Protein AF-A0A0K2VEF0-F1 (afdb_monomer)

Foldseek 3Di:
DPPPPPPPPPPPPPDPDDPDDDDPPPPPQPFDAQPPPRDTDNDPVVSVVCCCPVPVPPDDDDDDDDDDDDDDDDDDDDDDDDDDDDDDDDDDDDDDDDDDDDDDDDDDDPPPPVVVVVVVVVVVVVVVVVVVVVVVVVVVVVVVVVVVVVVVVVVVVVVVVVVVVVVVVVVVVVVVVVVVVVVVVVVVVVVVVVVVVVVVVVVVVVVVVVVVVVVVVVVVVVVVVVVVVVVVVVVVVVVVVVVVVVVVVVVVVVVVVVVVVVVVVVVVVVVVVVVVVVVVVVVCVVVVVVVVVVVVVVVVVVVVVVVVVVVVVVVVVVVVVVVVVVVVVVVVVVVVVVVVVVVVVVVVVVVVVVVVVVVVVVVVVVVVVVVVVVVVVVVVVVVVVVVVVVVVVVVVVVVVVVVVVVVVVVVVVVVVVVVVVVVVVVVVVVVVVVVVVVVVVVVPVVVDD

Structure (mmCIF, N/CA/C/O backbone):
data_AF-A0A0K2VEF0-F1
#
_entry.id   AF-A0A0K2VEF0-F1
#
loop_
_atom_site.group_PDB
_atom_site.id
_atom_site.type_symbol
_atom_site.label_atom_id
_atom_site.label_alt_id
_atom_site.label_comp_id
_atom_site.label_asym_id
_atom_site.label_entity_id
_atom_site.label_seq_id
_atom_site.pdbx_PDB_ins_code
_atom_site.Cartn_x
_atom_site.Cartn_y
_atom_site.Cartn_z
_atom_site.occupancy
_atom_site.B_iso_or_equiv
_atom_site.auth_seq_id
_atom_site.auth_comp_id
_atom_site.auth_asym_id
_atom_site.auth_atom_id
_atom_site.pdbx_PDB_model_num
ATOM 1 N N . MET A 1 1 ? 18.479 -12.021 17.548 1.00 45.91 1 MET A N 1
ATOM 2 C CA . MET A 1 1 ? 18.563 -11.510 16.160 1.00 45.91 1 MET A CA 1
ATOM 3 C C . MET A 1 1 ? 19.071 -10.065 16.162 1.00 45.91 1 MET A C 1
ATOM 5 O O . MET A 1 1 ? 18.302 -9.151 15.916 1.00 45.91 1 MET A O 1
ATOM 9 N N . ASN A 1 2 ? 20.352 -9.847 16.484 1.00 49.28 2 ASN A N 1
ATOM 10 C CA . ASN A 1 2 ? 20.937 -8.506 16.673 1.00 49.28 2 ASN A CA 1
ATOM 11 C C . ASN A 1 2 ? 22.308 -8.359 15.982 1.00 49.28 2 ASN A C 1
ATOM 13 O O . ASN A 1 2 ? 23.218 -7.734 16.511 1.00 49.28 2 ASN A O 1
ATOM 17 N N . THR A 1 3 ? 22.474 -8.935 14.790 1.00 53.97 3 THR A N 1
ATOM 18 C CA . THR A 1 3 ? 23.790 -8.996 14.116 1.00 53.97 3 THR A CA 1
ATOM 19 C C . THR A 1 3 ? 23.748 -8.701 12.614 1.00 53.97 3 THR A C 1
ATOM 21 O O . THR A 1 3 ? 24.650 -9.082 11.884 1.00 53.97 3 THR A O 1
ATOM 24 N N . LEU A 1 4 ? 22.727 -7.979 12.137 1.00 47.03 4 LEU A N 1
ATOM 25 C CA . LEU A 1 4 ? 22.573 -7.628 10.712 1.00 47.03 4 LEU A CA 1
ATOM 26 C C . LEU A 1 4 ? 22.292 -6.134 10.459 1.00 47.03 4 LEU A C 1
ATOM 28 O O . LEU A 1 4 ? 21.795 -5.761 9.404 1.00 47.03 4 LEU A O 1
ATOM 32 N N . LYS A 1 5 ? 22.624 -5.257 11.419 1.00 50.12 5 LYS A N 1
ATOM 33 C CA . LYS A 1 5 ? 22.518 -3.789 11.268 1.00 50.12 5 LYS A CA 1
ATOM 34 C C . LYS A 1 5 ? 23.862 -3.046 11.229 1.00 50.12 5 LYS A C 1
ATOM 36 O O . LYS A 1 5 ? 23.862 -1.833 11.061 1.00 50.12 5 LYS A O 1
ATOM 41 N N . SER A 1 6 ? 25.000 -3.736 11.336 1.00 48.16 6 SER A N 1
ATOM 42 C CA . SER A 1 6 ? 26.329 -3.098 11.337 1.00 48.16 6 SER A CA 1
ATOM 43 C C . SER A 1 6 ? 27.043 -3.086 9.979 1.00 48.16 6 SER A C 1
ATOM 45 O O . SER A 1 6 ? 28.100 -2.476 9.877 1.00 48.16 6 SER A O 1
ATOM 47 N N . PHE A 1 7 ? 26.484 -3.694 8.925 1.00 47.09 7 PHE A N 1
ATOM 48 C CA . PHE A 1 7 ? 27.196 -3.840 7.643 1.00 47.09 7 PHE A CA 1
ATOM 49 C C . PHE A 1 7 ? 26.832 -2.799 6.565 1.00 47.09 7 PHE A C 1
ATOM 51 O O . PHE A 1 7 ? 27.519 -2.700 5.559 1.00 47.09 7 PHE A O 1
ATOM 58 N N . VAL A 1 8 ? 25.799 -1.972 6.773 1.00 50.75 8 VAL A N 1
ATOM 59 C CA . VAL A 1 8 ? 25.347 -0.975 5.770 1.00 50.75 8 VAL A CA 1
ATOM 60 C C . VAL A 1 8 ? 25.835 0.451 6.080 1.00 50.75 8 VAL A C 1
ATOM 62 O O . VAL A 1 8 ? 25.615 1.368 5.302 1.00 50.75 8 VAL A O 1
ATOM 65 N N . ARG A 1 9 ? 26.566 0.669 7.183 1.00 48.31 9 ARG A N 1
ATOM 66 C CA . ARG A 1 9 ? 27.006 2.019 7.589 1.00 48.31 9 ARG A CA 1
ATOM 67 C C . ARG A 1 9 ? 28.446 2.387 7.216 1.00 48.31 9 ARG A C 1
ATOM 69 O O . ARG A 1 9 ? 28.915 3.419 7.665 1.00 48.31 9 ARG A O 1
ATOM 76 N N . ASN A 1 10 ? 29.142 1.576 6.416 1.00 46.44 10 ASN A N 1
ATOM 77 C CA . ASN A 1 10 ? 30.587 1.741 6.183 1.00 46.44 10 ASN A CA 1
ATOM 78 C C . ASN A 1 10 ? 30.994 1.964 4.710 1.00 46.44 10 ASN A C 1
ATOM 80 O O . ASN A 1 10 ? 32.145 1.736 4.353 1.00 46.44 10 ASN A O 1
ATOM 84 N N . ILE A 1 11 ? 30.067 2.412 3.849 1.00 47.56 11 ILE A N 1
ATOM 85 C CA . ILE A 1 11 ? 30.354 2.773 2.438 1.00 47.56 11 ILE A CA 1
ATOM 86 C C . ILE A 1 11 ? 29.851 4.199 2.102 1.00 47.56 11 ILE A C 1
ATOM 88 O O . ILE A 1 11 ? 29.612 4.524 0.948 1.00 47.56 11 ILE A O 1
ATOM 92 N N . SER A 1 12 ? 29.692 5.083 3.097 1.00 45.59 12 SER A N 1
ATOM 93 C CA . SER A 1 12 ? 29.258 6.481 2.866 1.00 45.59 12 SER A CA 1
ATOM 94 C C . SER A 1 12 ? 30.244 7.562 3.326 1.00 45.59 12 SER A C 1
ATOM 96 O O . SER A 1 12 ? 29.900 8.731 3.256 1.00 45.59 12 SER A O 1
ATOM 98 N N . GLU A 1 13 ? 31.471 7.224 3.740 1.00 50.28 13 GLU A N 1
ATOM 99 C CA . GLU A 1 13 ? 32.423 8.214 4.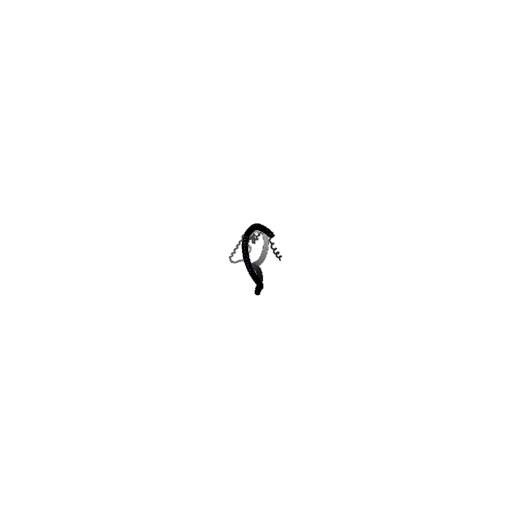298 1.00 50.28 13 GLU A CA 1
ATOM 100 C C . GLU A 1 13 ? 33.821 8.214 3.648 1.00 50.28 13 GLU A C 1
ATOM 102 O O . GLU A 1 13 ? 34.818 8.538 4.288 1.00 50.28 13 GLU A O 1
ATOM 107 N N . ARG A 1 14 ? 33.950 7.878 2.357 1.00 47.59 14 ARG A N 1
ATOM 108 C CA . ARG A 1 14 ? 35.248 7.994 1.657 1.00 47.59 14 ARG A CA 1
ATOM 109 C C . ARG A 1 14 ? 35.139 8.484 0.216 1.00 47.59 14 ARG A C 1
ATOM 111 O O . ARG A 1 14 ? 35.562 7.779 -0.688 1.00 47.59 14 ARG A O 1
ATOM 118 N N . THR A 1 15 ? 34.647 9.702 0.006 1.00 49.00 15 THR A N 1
ATOM 119 C CA . THR A 1 15 ? 34.900 10.459 -1.238 1.00 49.00 15 THR A CA 1
ATOM 120 C C . THR A 1 15 ? 34.762 11.970 -1.029 1.00 49.00 15 THR A C 1
ATOM 122 O O . THR A 1 15 ? 34.076 12.627 -1.795 1.00 49.00 15 THR A O 1
ATOM 125 N N . GLU A 1 16 ? 35.412 12.556 -0.027 1.00 49.47 16 GLU A N 1
ATOM 126 C CA . GLU A 1 16 ? 35.617 14.012 0.011 1.00 49.47 16 GLU A CA 1
ATOM 127 C C . GLU A 1 16 ? 37.008 14.298 0.570 1.00 49.47 16 GLU A C 1
ATOM 129 O O . GLU A 1 16 ? 37.174 14.435 1.769 1.00 49.47 16 GLU A O 1
ATOM 134 N N . ASP A 1 17 ? 38.018 14.261 -0.305 1.00 49.44 17 ASP A N 1
ATOM 135 C CA . ASP A 1 17 ? 39.254 15.049 -0.184 1.00 49.44 17 ASP A CA 1
ATOM 136 C C . ASP A 1 17 ? 40.153 14.796 -1.401 1.00 49.44 17 ASP A C 1
ATOM 138 O O . ASP A 1 17 ? 41.043 13.943 -1.411 1.00 49.44 17 ASP A O 1
ATOM 142 N N . ARG A 1 18 ? 39.903 15.550 -2.479 1.00 41.56 18 ARG A N 1
ATOM 143 C CA . ARG A 1 18 ? 40.902 15.798 -3.529 1.00 41.56 18 ARG A CA 1
ATOM 144 C C . ARG A 1 18 ? 40.599 17.092 -4.290 1.00 41.56 18 ARG A C 1
ATOM 146 O O . ARG A 1 18 ? 40.311 17.082 -5.480 1.00 41.56 18 ARG A O 1
ATOM 153 N N . LYS A 1 19 ? 40.683 18.234 -3.600 1.00 46.81 19 LYS A N 1
ATOM 154 C CA . LYS A 1 19 ? 40.879 19.536 -4.260 1.00 46.81 19 LYS A CA 1
ATOM 155 C C . LYS A 1 19 ? 42.363 19.686 -4.595 1.00 46.81 19 LYS A C 1
ATOM 157 O O . LYS A 1 19 ? 43.155 20.121 -3.767 1.00 46.81 19 LYS A O 1
ATOM 162 N N . VAL A 1 20 ? 42.726 19.299 -5.815 1.00 42.56 20 VAL A N 1
ATOM 163 C CA . VAL A 1 20 ? 44.000 19.651 -6.449 1.00 42.56 20 VAL A CA 1
ATOM 164 C C . VAL A 1 20 ? 43.683 20.433 -7.720 1.00 42.56 20 VAL A C 1
ATOM 166 O O . VAL A 1 20 ? 43.199 19.861 -8.683 1.00 42.56 20 VAL A O 1
ATOM 169 N N . SER A 1 21 ? 43.969 21.732 -7.635 1.00 40.94 21 SER A N 1
ATOM 170 C CA . SER A 1 21 ? 44.625 22.601 -8.620 1.00 40.94 21 SER A CA 1
ATOM 171 C C . SER A 1 21 ? 44.094 22.787 -10.054 1.00 40.94 21 SER A C 1
ATOM 173 O O . SER A 1 21 ? 43.654 21.867 -10.728 1.00 40.94 21 SER A O 1
ATOM 175 N N . SER A 1 22 ? 44.317 24.029 -10.504 1.00 41.12 22 SER A N 1
ATOM 176 C CA . SER A 1 22 ? 44.370 24.577 -11.869 1.00 41.12 22 SER A CA 1
ATOM 177 C C . SER A 1 22 ? 43.072 24.737 -12.668 1.00 41.12 22 SER A C 1
ATOM 179 O O . SER A 1 22 ? 42.760 23.937 -13.541 1.00 41.12 22 SER A O 1
ATOM 181 N N . THR A 1 23 ? 42.413 25.883 -12.483 1.00 37.84 23 THR A N 1
ATOM 182 C CA . THR A 1 23 ? 41.723 26.599 -13.568 1.00 37.84 23 THR A CA 1
ATOM 183 C C . THR A 1 23 ? 42.626 27.732 -14.050 1.00 37.84 23 THR A C 1
ATOM 185 O O . THR A 1 23 ? 42.544 28.863 -13.576 1.00 37.84 23 THR A O 1
ATOM 188 N N . THR A 1 24 ? 43.530 27.417 -14.974 1.00 47.28 24 THR A N 1
ATOM 189 C CA . THR A 1 24 ? 43.896 28.373 -16.020 1.00 47.28 24 THR A CA 1
ATOM 190 C C . THR A 1 24 ? 42.926 28.054 -17.145 1.00 47.28 24 THR A C 1
ATOM 192 O O . THR A 1 24 ? 43.050 27.007 -17.778 1.00 47.28 24 THR A O 1
ATOM 195 N N . GLU A 1 25 ? 41.889 28.874 -17.300 1.00 46.03 25 GLU A N 1
ATOM 196 C CA . GLU A 1 25 ? 40.965 28.796 -18.430 1.00 46.03 25 GLU A CA 1
ATOM 197 C C . GLU A 1 25 ? 41.754 29.071 -19.711 1.00 46.03 25 GLU A C 1
ATOM 199 O O . GLU A 1 25 ? 41.891 30.203 -20.165 1.00 46.03 25 GLU A O 1
ATOM 204 N N . VAL A 1 26 ? 42.306 28.012 -20.295 1.00 48.72 26 VAL A N 1
ATOM 205 C CA . VAL A 1 26 ? 42.518 27.968 -21.733 1.00 48.72 26 VAL A CA 1
ATOM 206 C C . VAL A 1 26 ? 41.124 27.770 -22.305 1.00 48.72 26 VAL A C 1
ATOM 208 O O . VAL A 1 26 ? 40.602 26.655 -22.330 1.00 48.72 26 VAL A O 1
ATOM 211 N N . GLN A 1 27 ? 40.478 28.875 -22.679 1.00 51.72 27 GLN A N 1
ATOM 212 C CA . GLN A 1 27 ? 39.359 28.830 -23.606 1.00 51.72 27 GLN A CA 1
ATOM 213 C C . GLN A 1 27 ? 39.895 28.176 -24.882 1.00 51.72 27 GLN A C 1
ATOM 215 O O . GLN A 1 27 ? 40.527 28.826 -25.711 1.00 51.72 27 GLN A O 1
ATOM 220 N N . ASN A 1 28 ? 39.705 26.863 -25.007 1.00 49.31 28 ASN A N 1
ATOM 221 C CA . ASN A 1 28 ? 39.778 26.179 -26.288 1.00 49.31 28 ASN A CA 1
ATOM 222 C C . ASN A 1 28 ? 38.604 26.713 -27.104 1.00 49.31 28 ASN A C 1
ATOM 224 O O . ASN A 1 28 ? 37.508 26.157 -27.077 1.00 49.31 28 ASN A O 1
ATOM 228 N N . VAL A 1 29 ? 38.817 27.859 -27.746 1.00 54.91 29 VAL A N 1
ATOM 229 C CA . VAL A 1 29 ? 37.900 28.384 -28.744 1.00 54.91 29 VAL A CA 1
ATOM 230 C C . VAL A 1 29 ? 37.993 27.406 -29.910 1.00 54.91 29 VAL A C 1
ATOM 232 O O . VAL A 1 29 ? 38.981 27.400 -30.643 1.00 54.91 29 VAL A O 1
ATOM 235 N N . GLU A 1 30 ? 37.011 26.511 -30.024 1.00 57.12 30 GLU A N 1
ATOM 236 C CA . GLU A 1 30 ? 36.756 25.741 -31.242 1.00 57.12 30 GLU A CA 1
ATOM 237 C C . GLU A 1 30 ? 36.396 26.748 -32.341 1.00 57.12 30 GLU A C 1
ATOM 239 O O . GLU A 1 30 ? 35.237 27.086 -32.557 1.00 57.12 30 GLU A O 1
ATOM 244 N N . GLY A 1 31 ? 37.424 27.317 -32.962 1.00 72.62 31 GLY A N 1
ATOM 245 C CA . GLY A 1 31 ? 37.322 28.357 -33.972 1.00 72.62 31 GLY A CA 1
ATOM 246 C C . GLY A 1 31 ? 38.240 28.062 -35.149 1.00 72.62 31 GLY A C 1
ATOM 247 O O . GLY A 1 31 ? 39.142 27.225 -35.083 1.00 72.62 31 GLY A O 1
ATOM 248 N N . PHE A 1 32 ? 38.005 28.756 -36.252 1.00 85.06 32 PHE A N 1
ATOM 249 C CA . PHE A 1 32 ? 38.781 28.616 -37.474 1.00 85.06 32 PHE A CA 1
ATOM 250 C C . PHE A 1 32 ? 39.961 29.589 -37.441 1.00 85.06 32 PHE A C 1
ATOM 252 O O . PHE A 1 32 ? 39.788 30.767 -37.149 1.00 85.06 32 PHE A O 1
ATOM 259 N N . LEU A 1 33 ? 41.170 29.116 -37.741 1.00 89.44 33 LEU A N 1
ATOM 260 C CA . LEU A 1 33 ? 42.356 29.969 -37.848 1.00 89.44 33 LEU A CA 1
ATOM 261 C C . LEU A 1 33 ? 42.577 30.367 -39.304 1.00 89.44 33 LEU A C 1
ATOM 263 O O . LEU A 1 33 ? 42.550 29.515 -40.193 1.00 89.44 33 LEU A O 1
ATOM 267 N N . CYS A 1 34 ? 42.836 31.652 -39.549 1.00 89.12 34 CYS A N 1
ATOM 268 C CA . CYS A 1 34 ? 43.243 32.092 -40.878 1.00 89.12 34 CYS A CA 1
ATOM 269 C C . CYS A 1 34 ? 44.656 31.585 -41.196 1.00 89.12 34 CYS A C 1
ATOM 271 O O . CYS A 1 34 ? 45.588 31.914 -40.463 1.00 89.12 34 CYS A O 1
ATOM 273 N N . PRO A 1 35 ? 44.860 30.833 -42.291 1.00 86.31 35 PRO A N 1
ATOM 274 C CA . PRO A 1 35 ? 46.154 30.220 -42.578 1.00 86.31 35 PRO A CA 1
ATOM 275 C C . PRO A 1 35 ? 47.259 31.230 -42.928 1.00 86.31 35 PRO A C 1
ATOM 277 O O . PRO A 1 35 ? 48.432 30.884 -42.832 1.00 86.31 35 PRO A O 1
ATOM 280 N N . GLN A 1 36 ? 46.917 32.467 -43.309 1.00 86.75 36 GLN A N 1
ATOM 281 C CA . GLN A 1 36 ? 47.901 33.504 -43.651 1.00 86.75 36 GLN A CA 1
ATOM 282 C C . GLN A 1 36 ? 48.320 34.375 -42.463 1.00 86.75 36 GLN A C 1
ATOM 284 O O . GLN A 1 36 ? 49.501 34.682 -42.329 1.00 86.75 36 GLN A O 1
ATOM 289 N N . CYS A 1 37 ? 47.388 34.767 -41.590 1.00 90.75 37 CYS A N 1
ATOM 290 C CA . CYS A 1 37 ? 47.681 35.681 -40.476 1.00 90.75 37 CYS A CA 1
ATOM 291 C C . CYS A 1 37 ? 47.556 35.039 -39.084 1.00 90.75 37 CYS A C 1
ATOM 293 O O . CYS A 1 37 ? 47.882 35.685 -38.094 1.00 90.75 37 CYS A O 1
ATOM 295 N N . MET A 1 38 ? 47.103 33.782 -39.003 1.00 91.94 38 MET A N 1
ATOM 296 C CA . MET A 1 38 ? 46.908 33.006 -37.768 1.00 91.94 38 MET A CA 1
ATOM 297 C C . MET A 1 38 ? 45.954 33.642 -36.746 1.00 91.94 38 MET A C 1
ATOM 299 O O . MET A 1 38 ? 45.968 33.282 -35.570 1.00 91.94 38 MET A O 1
ATOM 303 N N . ASN A 1 39 ? 45.081 34.550 -37.188 1.00 88.50 39 ASN A N 1
ATOM 304 C CA . ASN A 1 39 ? 44.023 35.087 -36.339 1.00 88.50 39 ASN A CA 1
ATOM 305 C C . ASN A 1 39 ? 42.884 34.061 -36.182 1.00 88.50 39 ASN A C 1
ATOM 307 O O . ASN A 1 39 ? 42.502 33.436 -37.180 1.00 88.50 39 ASN A O 1
ATOM 311 N N . PRO A 1 40 ? 42.348 33.864 -34.962 1.00 89.69 40 PRO A N 1
ATOM 312 C CA . PRO A 1 40 ? 41.218 32.974 -34.716 1.00 89.69 40 PRO A CA 1
ATOM 313 C C . PRO A 1 40 ? 39.883 33.656 -35.043 1.00 89.69 40 PRO A C 1
ATOM 315 O O . PRO A 1 40 ? 39.694 34.841 -34.774 1.00 89.69 40 PRO A O 1
ATOM 318 N N . PHE A 1 41 ? 38.943 32.884 -35.583 1.00 89.31 41 PHE A N 1
ATOM 319 C CA . PHE A 1 41 ? 37.598 33.314 -35.957 1.00 89.31 41 PHE A CA 1
ATOM 320 C C . PHE A 1 41 ? 36.553 32.353 -35.390 1.00 89.31 41 PHE A C 1
ATOM 322 O O . PHE A 1 41 ? 36.730 31.136 -35.408 1.00 89.31 41 PHE A O 1
ATOM 329 N N . GLU A 1 42 ? 35.435 32.901 -34.921 1.00 88.88 42 GLU A N 1
ATOM 330 C CA . GLU A 1 42 ? 34.355 32.131 -34.288 1.00 88.88 42 GLU A CA 1
ATOM 331 C C . GLU A 1 42 ? 33.520 31.315 -35.294 1.00 88.88 42 GLU A C 1
ATOM 333 O O . GLU A 1 42 ? 32.807 30.395 -34.903 1.00 88.88 42 GLU A O 1
ATOM 338 N N . SER A 1 43 ? 33.610 31.612 -36.597 1.00 90.94 43 SER A N 1
ATOM 339 C CA . SER A 1 43 ? 32.908 30.872 -37.652 1.00 90.94 43 SER A CA 1
ATOM 340 C C . SER A 1 43 ? 33.691 30.830 -38.969 1.00 90.94 43 SER A C 1
ATOM 342 O O . SER A 1 43 ? 34.534 31.687 -39.248 1.00 90.94 43 SER A O 1
ATOM 344 N N . ALA A 1 44 ? 33.388 29.834 -39.807 1.00 86.75 44 ALA A N 1
ATOM 345 C CA . ALA A 1 44 ? 33.989 29.684 -41.134 1.00 86.75 44 ALA A CA 1
ATOM 346 C C . ALA A 1 44 ? 33.623 30.842 -42.083 1.00 86.75 44 ALA A C 1
ATOM 348 O O . ALA A 1 44 ? 34.429 31.230 -42.924 1.00 86.75 44 ALA A O 1
ATOM 349 N N . GLU A 1 45 ? 32.435 31.430 -41.925 1.00 88.75 45 GLU A N 1
ATOM 350 C CA . GLU A 1 45 ? 31.975 32.579 -42.716 1.00 88.75 45 GLU A CA 1
ATOM 351 C C . GLU A 1 45 ? 32.763 33.850 -42.375 1.00 88.75 45 GLU A C 1
ATOM 353 O O . GLU A 1 45 ? 33.180 34.574 -43.280 1.00 88.75 45 GLU A O 1
ATOM 358 N N . ALA A 1 46 ? 33.041 34.089 -41.086 1.00 86.69 46 ALA A N 1
ATOM 359 C CA . ALA A 1 46 ? 33.881 35.204 -40.647 1.00 86.69 46 ALA A CA 1
ATOM 360 C C . ALA A 1 46 ? 35.327 35.052 -41.149 1.00 86.69 46 ALA A C 1
ATOM 362 O O . ALA A 1 46 ? 35.924 36.025 -41.614 1.00 86.69 46 ALA A O 1
ATOM 363 N N . LEU A 1 47 ? 35.860 33.823 -41.130 1.00 91.94 47 LEU A N 1
ATOM 364 C CA . LEU A 1 47 ? 37.156 33.513 -41.730 1.00 91.94 47 LEU A CA 1
ATOM 365 C C . LEU A 1 47 ? 37.157 33.780 -43.245 1.00 91.94 47 LEU A C 1
ATOM 367 O O . LEU A 1 47 ? 38.078 34.419 -43.747 1.00 91.94 47 LEU A O 1
ATOM 371 N N . HIS A 1 48 ? 36.144 33.313 -43.978 1.00 85.81 48 HIS A N 1
ATOM 372 C CA . HIS A 1 48 ? 36.071 33.484 -45.432 1.00 85.81 48 HIS A CA 1
ATOM 373 C C . HIS A 1 48 ? 35.974 34.963 -45.835 1.00 85.81 48 HIS A C 1
ATOM 375 O O . HIS A 1 48 ? 36.649 35.401 -46.765 1.00 85.81 48 HIS A O 1
ATOM 381 N N . PHE A 1 49 ? 35.192 35.754 -45.097 1.00 89.31 49 PHE A N 1
ATOM 382 C CA . PHE A 1 49 ? 35.085 37.196 -45.321 1.00 89.31 49 PHE A CA 1
ATOM 383 C C . PHE A 1 49 ? 36.412 37.927 -45.064 1.00 89.31 49 PHE A C 1
ATOM 385 O O . PHE A 1 49 ? 36.817 38.759 -45.875 1.00 89.31 49 PHE A O 1
ATOM 392 N N . HIS A 1 50 ? 37.116 37.593 -43.975 1.00 90.25 50 HIS A N 1
ATOM 393 C CA . HIS A 1 50 ? 38.457 38.124 -43.709 1.00 90.25 50 HIS A CA 1
ATOM 394 C C . HIS A 1 50 ? 39.453 37.710 -44.800 1.00 90.25 50 HIS A C 1
ATOM 396 O O . HIS A 1 50 ? 40.204 38.547 -45.295 1.00 90.25 50 HIS A O 1
ATOM 402 N N . PHE A 1 51 ? 39.425 36.441 -45.218 1.00 88.69 51 PHE A N 1
ATOM 403 C CA . PHE A 1 51 ? 40.333 35.923 -46.236 1.00 88.69 51 PHE A CA 1
ATOM 404 C C . PHE A 1 51 ? 40.184 36.657 -47.574 1.00 88.69 51 PHE A C 1
ATOM 406 O O . PHE A 1 51 ? 41.178 37.074 -48.167 1.00 88.69 51 PHE A O 1
ATOM 413 N N . ASN A 1 52 ? 38.946 36.905 -48.004 1.00 85.25 52 ASN A N 1
ATOM 414 C CA . ASN A 1 52 ? 38.679 37.587 -49.267 1.00 85.25 52 ASN A CA 1
ATOM 415 C C . ASN A 1 52 ? 38.974 39.094 -49.234 1.00 85.25 52 ASN A C 1
ATOM 417 O O . ASN A 1 52 ? 39.352 39.655 -50.256 1.00 8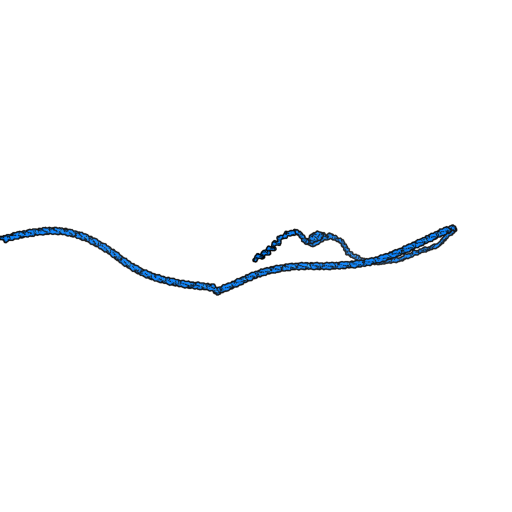5.25 52 ASN A O 1
ATOM 421 N N . ASN A 1 53 ? 38.820 39.768 -48.094 1.00 84.12 53 ASN A N 1
ATOM 422 C CA . ASN A 1 53 ? 39.061 41.213 -48.033 1.00 84.12 53 ASN A CA 1
ATOM 423 C C . ASN A 1 53 ? 40.531 41.565 -47.806 1.00 84.12 53 ASN A C 1
ATOM 425 O O . ASN A 1 53 ? 41.040 42.502 -48.425 1.00 84.12 53 ASN A O 1
ATOM 429 N N . ASP A 1 54 ? 41.209 40.814 -46.940 1.00 82.31 54 ASP A N 1
ATOM 430 C CA . ASP A 1 54 ? 42.543 41.193 -46.478 1.00 82.31 54 ASP A CA 1
ATOM 431 C C . ASP A 1 54 ? 43.664 40.471 -47.239 1.00 82.31 54 ASP A C 1
ATOM 433 O O . ASP A 1 54 ? 44.788 40.971 -47.258 1.00 82.31 54 ASP A O 1
ATOM 437 N N . HIS A 1 55 ? 43.370 39.350 -47.921 1.00 82.50 55 HIS A N 1
ATOM 438 C CA . HIS A 1 55 ? 44.397 38.553 -48.612 1.00 82.50 55 HIS A CA 1
ATOM 439 C C . HIS A 1 55 ? 44.197 38.365 -50.124 1.00 82.50 55 HIS A C 1
ATOM 441 O O . HIS A 1 55 ? 45.161 38.015 -50.799 1.00 82.50 55 HIS A O 1
ATOM 447 N N . ILE A 1 56 ? 43.011 38.633 -50.690 1.00 68.75 56 ILE A N 1
ATOM 448 C CA . ILE A 1 56 ? 42.767 38.493 -52.148 1.00 68.75 56 ILE A CA 1
ATOM 449 C C . ILE A 1 56 ? 43.121 39.763 -52.948 1.00 68.75 56 ILE A C 1
ATOM 451 O O . ILE A 1 56 ? 43.265 39.708 -54.165 1.00 68.75 56 ILE A O 1
ATOM 455 N N . ASN A 1 57 ? 43.385 40.899 -52.298 1.00 54.66 57 ASN A N 1
ATOM 456 C CA . ASN A 1 57 ? 43.699 42.158 -52.994 1.00 54.66 57 ASN A CA 1
ATOM 457 C C . ASN A 1 57 ? 45.130 42.264 -53.572 1.00 54.66 57 ASN A C 1
ATOM 459 O O . ASN A 1 57 ? 45.553 43.366 -53.907 1.00 54.66 57 ASN A O 1
ATOM 463 N N . ASN A 1 58 ? 45.876 41.162 -53.702 1.00 52.41 58 ASN A N 1
ATOM 464 C CA . ASN A 1 58 ? 47.272 41.182 -54.166 1.00 52.41 58 ASN A CA 1
ATOM 465 C C . ASN A 1 58 ? 47.605 40.214 -55.318 1.00 52.41 58 ASN A C 1
ATOM 467 O O . ASN A 1 58 ? 48.787 40.001 -55.573 1.00 52.41 58 ASN A O 1
ATOM 471 N N . ASP A 1 59 ? 46.622 39.668 -56.043 1.00 45.62 59 ASP A N 1
ATOM 472 C CA . ASP A 1 59 ? 46.907 38.953 -57.299 1.00 45.62 59 ASP A CA 1
ATOM 473 C C . ASP A 1 59 ? 46.632 39.843 -58.519 1.00 45.62 59 ASP A C 1
ATOM 475 O O . ASP A 1 59 ? 45.535 39.901 -59.080 1.00 45.62 59 ASP A O 1
ATOM 479 N N . ASP A 1 60 ? 47.695 40.540 -58.923 1.00 51.25 60 ASP A N 1
ATOM 480 C CA . ASP A 1 60 ? 47.887 41.089 -60.259 1.00 51.25 60 ASP A CA 1
ATOM 481 C C . ASP A 1 60 ? 47.654 39.995 -61.313 1.00 51.25 60 ASP A C 1
ATOM 483 O O . ASP A 1 60 ? 48.471 39.088 -61.489 1.00 51.25 60 ASP A O 1
ATOM 487 N N . THR A 1 61 ? 46.576 40.115 -62.092 1.00 44.72 61 THR A N 1
ATOM 488 C CA . THR A 1 61 ? 46.515 39.494 -63.421 1.00 44.72 61 THR A CA 1
ATOM 489 C C . THR A 1 61 ? 46.219 40.536 -64.500 1.00 44.72 61 THR A C 1
ATOM 491 O O . THR A 1 61 ? 45.382 41.421 -64.302 1.00 44.72 61 THR A O 1
ATOM 494 N N . PRO A 1 62 ? 46.923 40.477 -65.649 1.00 45.44 62 PRO A N 1
ATOM 495 C CA . PRO A 1 62 ? 46.835 41.488 -66.684 1.00 45.44 62 PRO A CA 1
ATOM 496 C C . PRO A 1 62 ? 45.597 41.262 -67.549 1.00 45.44 62 PRO A C 1
ATOM 498 O O . PRO A 1 62 ? 45.374 40.192 -68.111 1.00 45.44 62 PRO A O 1
ATOM 501 N N . ASN A 1 63 ? 44.826 42.330 -67.692 1.00 39.44 63 ASN A N 1
ATOM 502 C CA . ASN A 1 63 ? 43.686 42.443 -68.581 1.00 39.44 63 ASN A CA 1
ATOM 503 C C . ASN A 1 63 ? 44.163 42.436 -70.052 1.00 39.44 63 ASN A C 1
ATOM 505 O O . ASN A 1 63 ? 44.557 43.474 -70.582 1.00 39.44 63 ASN A O 1
ATOM 509 N N . ILE A 1 64 ? 44.162 41.269 -70.708 1.00 39.84 64 ILE A N 1
ATOM 510 C CA . ILE A 1 64 ? 44.278 41.144 -72.172 1.00 39.84 64 ILE A CA 1
ATOM 511 C C . ILE A 1 64 ? 42.925 40.675 -72.707 1.00 39.84 64 ILE A C 1
ATOM 513 O O . ILE A 1 64 ? 42.631 39.488 -72.805 1.00 39.84 64 ILE A O 1
ATOM 517 N N . SER A 1 65 ? 42.101 41.660 -73.045 1.00 38.44 65 SER A N 1
ATOM 518 C CA . SER A 1 65 ? 40.911 41.523 -73.876 1.00 38.44 65 SER A CA 1
ATOM 519 C C . SER A 1 65 ? 41.351 41.402 -75.339 1.00 38.44 65 SER A C 1
ATOM 521 O O . SER A 1 65 ? 41.598 42.417 -75.990 1.00 38.44 65 SER A O 1
ATOM 523 N N . MET A 1 66 ? 41.477 40.174 -75.850 1.00 37.91 66 MET A N 1
ATOM 524 C CA . MET A 1 66 ? 41.541 39.907 -77.291 1.00 37.91 66 MET A CA 1
ATOM 525 C C . MET A 1 66 ? 40.129 39.601 -77.793 1.00 37.91 66 MET A C 1
ATOM 527 O O . MET A 1 66 ? 39.579 38.531 -77.542 1.00 37.91 66 MET A O 1
ATOM 531 N N . ASP A 1 67 ? 39.563 40.601 -78.458 1.00 42.91 67 ASP A N 1
ATOM 532 C CA . ASP A 1 67 ? 38.283 40.586 -79.152 1.00 42.91 67 ASP A CA 1
ATOM 533 C C . ASP A 1 67 ? 38.459 39.908 -80.522 1.00 42.91 67 ASP A C 1
ATOM 535 O O . ASP A 1 67 ? 39.301 40.319 -81.324 1.00 42.91 67 ASP A O 1
ATOM 539 N N . TYR A 1 68 ? 37.705 38.832 -80.749 1.00 38.94 68 TYR A N 1
ATOM 540 C CA . TYR A 1 68 ? 37.578 38.151 -82.036 1.00 38.94 68 TYR A CA 1
ATOM 541 C C . TYR A 1 68 ? 36.396 38.774 -82.780 1.00 38.94 68 TYR A C 1
ATOM 543 O O . TYR A 1 68 ? 35.243 38.545 -82.421 1.00 38.94 68 TYR A O 1
ATOM 551 N N . GLY A 1 69 ? 36.696 39.520 -83.841 1.00 41.03 69 GLY A N 1
ATOM 552 C CA . GLY A 1 69 ? 35.725 39.959 -84.835 1.00 41.03 69 GLY A CA 1
ATOM 553 C C . GLY A 1 69 ? 36.134 39.460 -86.215 1.00 41.03 69 GLY A C 1
ATOM 554 O O . GLY A 1 69 ? 36.999 40.058 -86.850 1.00 41.03 69 GLY A O 1
ATOM 555 N N . ASP A 1 70 ? 35.517 38.355 -86.635 1.00 43.12 70 ASP A N 1
ATOM 556 C CA . ASP A 1 70 ? 35.374 37.926 -88.029 1.00 43.12 70 ASP A CA 1
ATOM 557 C C . ASP A 1 70 ? 34.927 39.091 -88.928 1.00 43.12 70 ASP A C 1
ATOM 559 O O . ASP A 1 70 ? 34.139 39.924 -88.477 1.00 43.12 70 ASP A O 1
ATOM 563 N N . LEU A 1 71 ? 35.367 39.103 -90.196 1.00 43.34 71 LEU A N 1
ATOM 564 C CA . LEU A 1 71 ? 34.507 39.195 -91.392 1.00 43.34 71 LEU A CA 1
ATOM 565 C C . LEU A 1 71 ? 35.332 39.331 -92.697 1.00 43.34 71 LEU A C 1
ATOM 567 O O . LEU A 1 71 ? 36.236 40.156 -92.785 1.00 43.34 71 LEU A O 1
ATOM 571 N N . GLU A 1 72 ? 34.900 38.542 -93.693 1.00 41.69 72 GLU A N 1
ATOM 572 C CA . GLU A 1 72 ? 35.038 38.700 -95.161 1.00 41.69 72 GLU A CA 1
ATOM 573 C C . GLU A 1 72 ? 36.413 38.345 -95.777 1.00 41.69 72 GLU A C 1
ATOM 575 O O . GLU A 1 72 ? 37.433 38.965 -95.502 1.00 41.69 72 GLU A O 1
ATOM 580 N N . ASP A 1 73 ? 36.583 37.238 -96.514 1.00 38.09 73 ASP A N 1
ATOM 581 C CA . ASP A 1 73 ? 35.915 36.784 -97.756 1.00 38.09 73 ASP A CA 1
ATOM 582 C C . ASP A 1 73 ? 36.072 37.776 -98.917 1.00 38.09 73 ASP A C 1
ATOM 584 O O . ASP A 1 73 ? 35.196 38.594 -99.150 1.00 38.09 73 ASP A O 1
ATOM 588 N N . GLU A 1 74 ? 37.174 37.670 -99.671 1.00 42.78 74 GLU A N 1
ATOM 589 C CA . GLU A 1 74 ? 37.154 37.935 -101.111 1.00 42.78 74 GLU A CA 1
ATOM 590 C C . GLU A 1 74 ? 38.118 37.014 -101.872 1.00 42.78 74 GLU A C 1
ATOM 592 O O . GLU A 1 74 ? 39.224 36.657 -101.460 1.00 42.78 74 GLU A O 1
ATOM 597 N N . SER A 1 75 ? 37.600 36.609 -103.018 1.00 40.38 75 SER A N 1
ATOM 598 C CA . SER A 1 75 ? 37.973 35.509 -103.878 1.00 40.38 75 SER A CA 1
ATOM 599 C C . SER A 1 75 ? 38.769 35.968 -105.109 1.00 40.38 75 SER A C 1
ATOM 601 O O . SER A 1 75 ? 38.490 37.044 -105.619 1.00 40.38 75 SER A O 1
ATOM 603 N N . LEU A 1 76 ? 39.584 35.055 -105.669 1.00 39.09 76 LEU A N 1
ATOM 604 C CA . LEU A 1 76 ? 39.971 34.932 -107.097 1.00 39.09 76 LEU A CA 1
ATOM 605 C C . LEU A 1 76 ? 40.860 36.044 -107.712 1.00 39.09 76 LEU A C 1
ATOM 607 O O . LEU A 1 76 ? 40.496 37.207 -107.718 1.00 39.09 76 LEU A O 1
ATOM 611 N N . ASP A 1 77 ? 41.979 35.688 -108.367 1.00 37.28 77 ASP A N 1
ATOM 612 C CA . ASP A 1 77 ? 41.990 35.412 -109.818 1.00 37.28 77 ASP A CA 1
ATOM 613 C C . ASP A 1 77 ? 43.376 34.962 -110.376 1.00 37.28 77 ASP A C 1
ATOM 615 O O . ASP A 1 77 ? 44.440 35.287 -109.854 1.00 37.28 77 ASP A O 1
ATOM 619 N N . SER A 1 78 ? 43.268 34.149 -111.431 1.00 39.66 78 SER A N 1
ATOM 620 C CA . SER A 1 78 ? 44.157 33.583 -112.478 1.00 39.66 78 SER A CA 1
ATOM 621 C C . SER A 1 78 ? 45.592 34.126 -112.739 1.00 39.66 78 SER A C 1
ATOM 623 O O . SER A 1 78 ? 45.907 35.285 -112.527 1.00 39.66 78 SER A O 1
ATOM 625 N N . ARG A 1 79 ? 46.608 33.308 -113.102 1.00 41.12 79 ARG A N 1
ATOM 626 C CA . ARG A 1 79 ? 46.883 32.508 -114.340 1.00 41.12 79 ARG A CA 1
ATOM 627 C C . ARG A 1 79 ? 46.969 33.316 -115.656 1.00 41.12 79 ARG A C 1
ATOM 629 O O . ARG A 1 79 ? 45.932 33.648 -116.203 1.00 41.12 79 ARG A O 1
ATOM 636 N N . ASP A 1 80 ? 48.180 33.468 -116.225 1.00 37.00 80 ASP A N 1
ATOM 637 C CA . ASP A 1 80 ? 48.555 33.190 -117.645 1.00 37.00 80 ASP A CA 1
ATOM 638 C C . ASP A 1 80 ? 50.027 33.612 -117.956 1.00 37.00 80 ASP A C 1
ATOM 640 O O . ASP A 1 80 ? 50.480 34.641 -117.473 1.00 37.00 80 ASP A O 1
ATOM 644 N N . LYS A 1 81 ? 50.880 32.703 -118.491 1.00 41.59 81 LYS A N 1
ATOM 645 C CA . LYS A 1 81 ? 51.455 32.602 -119.878 1.00 41.59 81 LYS A CA 1
ATOM 646 C C . LYS A 1 81 ? 52.404 33.763 -120.279 1.00 41.59 81 LYS A C 1
ATOM 648 O O . LYS A 1 81 ? 52.053 34.908 -120.080 1.00 41.59 81 LYS A O 1
ATOM 653 N N . GLN A 1 82 ? 53.630 33.590 -120.811 1.00 37.41 82 GLN A N 1
ATOM 654 C CA . GLN A 1 82 ? 54.039 33.098 -122.156 1.00 37.41 82 GLN A CA 1
ATOM 655 C C . GLN A 1 82 ? 55.594 33.225 -122.268 1.00 37.41 82 GLN A C 1
ATOM 657 O O . GLN A 1 82 ? 56.129 34.278 -121.950 1.00 37.41 82 GLN A O 1
ATOM 662 N N . SER A 1 83 ? 56.393 32.163 -122.453 1.00 39.50 83 SER A N 1
ATOM 663 C CA . SER A 1 83 ? 57.098 31.703 -123.685 1.00 39.50 83 SER A CA 1
ATOM 664 C C . SER A 1 83 ? 57.226 32.663 -124.884 1.00 39.50 83 SER A C 1
ATOM 666 O O . SER A 1 83 ? 56.188 32.966 -125.463 1.00 39.50 83 SER A O 1
ATOM 668 N N . ILE A 1 84 ? 58.468 32.982 -125.328 1.00 36.47 84 ILE A N 1
ATOM 669 C CA . ILE A 1 84 ? 58.885 33.220 -126.741 1.00 36.47 84 ILE A CA 1
ATOM 670 C C . ILE A 1 84 ? 60.392 32.851 -126.952 1.00 36.47 84 ILE A C 1
ATOM 672 O O . ILE A 1 84 ? 61.252 33.381 -126.258 1.00 36.47 84 ILE A O 1
ATOM 676 N N . TYR A 1 85 ? 60.644 31.893 -127.869 1.00 34.94 85 TYR A N 1
ATOM 677 C CA . TYR A 1 85 ? 61.682 31.718 -128.932 1.00 34.94 85 TYR A CA 1
ATOM 678 C C . TYR A 1 85 ? 62.860 32.734 -129.057 1.00 34.94 85 TYR A C 1
ATOM 680 O O . TYR A 1 85 ? 62.681 33.893 -128.718 1.00 34.94 85 TYR A O 1
ATOM 688 N N . SER A 1 86 ? 64.033 32.522 -129.689 1.00 33.03 86 SER A N 1
ATOM 689 C CA . SER A 1 86 ? 64.865 31.429 -130.256 1.00 33.03 86 SER A CA 1
ATOM 690 C C . SER A 1 86 ? 65.896 32.080 -131.231 1.00 33.03 86 SER A C 1
ATOM 692 O O . SER A 1 86 ? 65.588 33.127 -131.784 1.00 33.03 86 SER A O 1
ATOM 694 N N . GLU A 1 87 ? 67.018 31.403 -131.536 1.00 31.45 87 GLU A N 1
ATOM 695 C CA . GLU A 1 87 ? 67.836 31.491 -132.785 1.00 31.45 87 GLU A CA 1
ATOM 696 C C . GLU A 1 87 ? 68.668 32.749 -133.170 1.00 3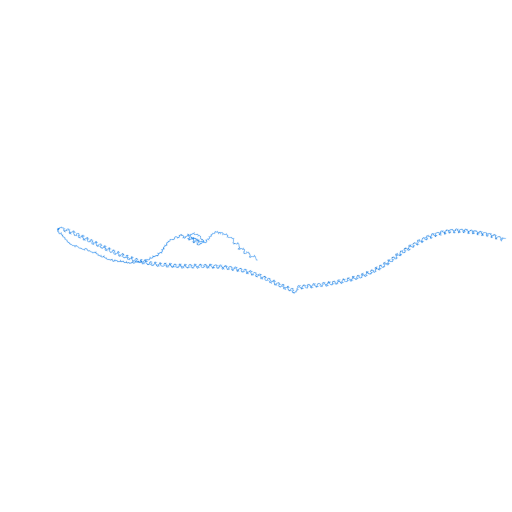1.45 87 GLU A C 1
ATOM 698 O O . GLU A 1 87 ? 68.255 33.891 -133.016 1.00 31.45 87 GLU A O 1
ATOM 703 N N . GLY A 1 88 ? 69.838 32.496 -133.798 1.00 32.34 88 GLY A N 1
ATOM 704 C CA . GLY A 1 88 ? 70.605 33.461 -134.616 1.00 32.34 88 GLY A CA 1
ATOM 705 C C . GLY A 1 88 ? 72.130 33.440 -134.381 1.00 32.34 88 GLY A C 1
ATOM 706 O O . GLY A 1 88 ? 72.622 34.224 -133.587 1.00 32.34 88 GLY A O 1
ATOM 707 N N . SER A 1 89 ? 72.904 32.457 -134.855 1.00 30.80 89 SER A N 1
ATOM 708 C CA . SER A 1 89 ? 73.461 32.279 -136.217 1.00 30.80 89 SER A CA 1
ATOM 709 C C . SER A 1 89 ? 74.812 32.984 -136.481 1.00 30.80 89 SER A C 1
ATOM 711 O O . SER A 1 89 ? 75.018 34.155 -136.181 1.00 30.80 89 SER A O 1
ATOM 713 N N . LEU A 1 90 ? 75.731 32.191 -137.042 1.00 37.03 90 LEU A N 1
ATOM 714 C CA . LEU A 1 90 ? 77.115 32.453 -137.454 1.00 37.03 90 LEU A CA 1
ATOM 715 C C . LEU A 1 90 ? 77.267 33.569 -138.501 1.00 37.03 90 LEU A C 1
ATOM 717 O O . LEU A 1 90 ? 76.423 33.671 -139.385 1.00 37.03 90 LEU A O 1
ATOM 721 N N . GLN A 1 91 ? 78.433 34.241 -138.527 1.00 31.92 91 GLN A N 1
ATOM 722 C CA . GLN A 1 91 ? 79.103 34.662 -139.776 1.00 31.92 91 GLN A CA 1
ATOM 723 C C . GLN A 1 91 ? 80.568 35.125 -139.562 1.00 31.92 91 GLN A C 1
ATOM 725 O O . GLN A 1 91 ? 80.837 36.216 -139.076 1.00 31.92 91 GLN A O 1
ATOM 730 N N . PHE A 1 92 ? 81.520 34.291 -139.995 1.00 39.03 92 PHE A N 1
ATOM 731 C CA . PHE A 1 92 ? 82.772 34.712 -140.657 1.00 39.03 92 PHE A CA 1
ATOM 732 C C . PHE A 1 92 ? 82.443 34.988 -142.141 1.00 39.03 92 PHE A C 1
ATOM 734 O O . PHE A 1 92 ? 81.491 34.366 -142.632 1.00 39.03 92 PHE A O 1
ATOM 741 N N . PRO A 1 93 ? 83.187 35.833 -142.902 1.00 42.47 93 PRO A N 1
ATOM 742 C CA . PRO A 1 93 ? 84.283 35.272 -143.722 1.00 42.47 93 PRO A CA 1
ATOM 743 C C . PRO A 1 93 ? 85.417 36.224 -144.212 1.00 42.47 93 PRO A C 1
ATOM 745 O O . PRO A 1 93 ? 85.234 37.415 -144.411 1.00 42.47 93 PRO A O 1
ATOM 748 N N . LYS A 1 94 ? 86.555 35.584 -144.537 1.00 31.39 94 LYS A N 1
ATOM 749 C CA . LYS A 1 94 ? 87.425 35.746 -145.732 1.00 31.39 94 LYS A CA 1
ATOM 750 C C . LYS A 1 94 ? 88.076 37.105 -146.073 1.00 31.39 94 LYS A C 1
ATOM 752 O O . LYS A 1 94 ? 87.437 38.023 -146.569 1.00 31.39 94 LYS A O 1
ATOM 757 N N . THR A 1 95 ? 89.412 37.101 -146.046 1.00 39.66 95 THR A N 1
ATOM 758 C CA . THR A 1 95 ? 90.278 37.716 -147.078 1.00 39.66 95 THR A CA 1
ATOM 759 C C . THR A 1 95 ? 90.095 36.995 -148.431 1.00 39.66 95 THR A C 1
ATOM 761 O O . THR A 1 95 ? 89.679 35.828 -148.432 1.00 39.66 95 THR A O 1
ATOM 764 N N . PRO A 1 96 ? 90.352 37.642 -149.592 1.00 40.09 96 PRO A N 1
ATOM 765 C CA . PRO A 1 96 ? 91.638 37.399 -150.274 1.00 40.09 96 PRO A CA 1
ATOM 766 C C . PRO A 1 96 ? 92.168 38.511 -151.228 1.00 40.09 96 PRO A C 1
ATOM 768 O O . PRO A 1 96 ? 91.452 39.413 -151.647 1.00 40.09 96 PRO A O 1
ATOM 771 N N . SER A 1 97 ? 93.429 38.288 -151.629 1.00 32.47 97 SER A N 1
ATOM 772 C CA . SER A 1 97 ? 94.089 38.525 -152.933 1.00 32.47 97 SER A CA 1
ATOM 773 C C . SER A 1 97 ? 94.581 39.914 -153.377 1.00 32.47 97 SER A C 1
ATOM 775 O O . SER A 1 97 ? 93.830 40.874 -153.498 1.00 32.47 97 SER A O 1
ATOM 777 N N . GLU A 1 98 ? 95.873 39.899 -153.724 1.00 29.94 98 GLU A N 1
ATOM 778 C CA . GLU A 1 98 ? 96.703 40.853 -154.471 1.00 29.94 98 GLU A CA 1
ATOM 779 C C . GLU A 1 98 ? 96.351 40.995 -155.975 1.00 29.94 98 GLU A C 1
ATOM 781 O O . GLU A 1 98 ? 95.537 40.244 -156.514 1.00 29.94 98 GLU A O 1
ATOM 786 N N . SER A 1 99 ? 97.119 41.887 -156.638 1.00 29.94 99 SER A N 1
ATOM 787 C CA . SER A 1 99 ? 97.289 42.221 -158.076 1.00 29.94 99 SER A CA 1
ATOM 788 C C . SER A 1 99 ? 96.600 43.547 -158.487 1.00 29.94 99 SER A C 1
ATOM 790 O O . SER A 1 99 ? 95.439 43.759 -158.173 1.00 29.94 99 SER A O 1
ATOM 792 N N . ASP A 1 100 ? 97.215 44.528 -159.169 1.00 34.09 100 ASP A N 1
ATOM 793 C CA . ASP A 1 100 ? 98.472 44.557 -159.926 1.00 34.09 100 ASP A CA 1
ATOM 794 C C . ASP A 1 100 ? 98.820 45.998 -160.432 1.00 34.09 100 ASP A C 1
ATOM 796 O O . ASP A 1 100 ? 97.908 46.798 -160.643 1.00 34.09 100 ASP A O 1
ATOM 800 N N . LYS A 1 101 ? 100.110 46.229 -160.771 1.00 34.38 101 LYS A N 1
ATOM 801 C CA . LYS A 1 101 ? 100.699 47.089 -161.857 1.00 34.38 101 LYS A CA 1
ATOM 802 C C . LYS A 1 101 ? 101.306 48.511 -161.651 1.00 34.38 101 LYS A C 1
ATOM 804 O O . LYS A 1 101 ? 100.594 49.500 -161.557 1.00 34.38 101 LYS A O 1
ATOM 809 N N . LEU A 1 102 ? 102.645 48.534 -161.882 1.00 34.72 102 LEU A N 1
ATOM 810 C CA . LEU A 1 102 ? 103.490 49.312 -162.851 1.00 34.72 102 LEU A CA 1
ATOM 811 C C . LEU A 1 102 ? 103.594 50.858 -162.705 1.00 34.72 102 LEU A C 1
ATOM 813 O O . LEU A 1 102 ? 102.604 51.517 -162.447 1.00 34.72 102 LEU A O 1
ATOM 817 N N . ASN A 1 103 ? 104.721 51.560 -162.939 1.00 30.78 103 ASN A N 1
ATOM 818 C CA . ASN A 1 103 ? 105.915 51.320 -163.777 1.00 30.78 103 ASN A CA 1
ATOM 819 C C . ASN A 1 103 ? 107.026 52.371 -163.466 1.00 30.78 103 ASN A C 1
ATOM 821 O O . ASN A 1 103 ? 106.679 53.470 -163.038 1.00 30.78 103 ASN A O 1
ATOM 825 N N . GLY A 1 104 ? 108.315 52.119 -163.783 1.00 30.55 104 GLY A N 1
ATOM 826 C CA . GLY A 1 104 ? 109.332 53.202 -163.819 1.00 30.55 104 GLY A CA 1
ATOM 827 C C . GLY A 1 104 ? 110.841 52.868 -163.758 1.00 30.55 104 GLY A C 1
ATOM 828 O O . GLY A 1 104 ? 111.512 53.307 -162.838 1.00 30.55 104 GLY A O 1
ATOM 829 N N . SER A 1 105 ? 111.356 52.114 -164.736 1.00 29.66 105 SER A N 1
ATOM 830 C CA . SER A 1 105 ? 112.685 52.191 -165.410 1.00 29.66 105 SER A CA 1
ATOM 831 C C . SER A 1 105 ? 114.005 52.685 -164.739 1.00 29.66 105 SER A C 1
ATOM 833 O O . SER A 1 105 ? 114.159 53.868 -164.469 1.00 29.66 105 SER A O 1
ATOM 835 N N . VAL A 1 106 ? 115.013 51.785 -164.809 1.00 29.08 106 VAL A N 1
ATOM 836 C CA . VAL A 1 106 ? 116.417 51.923 -165.321 1.00 29.08 106 VAL A CA 1
ATOM 837 C C . VAL A 1 106 ? 117.486 52.673 -164.484 1.00 29.08 106 VAL A C 1
ATOM 839 O O . VAL A 1 106 ? 117.257 53.780 -164.013 1.00 29.08 106 VAL A O 1
ATOM 842 N N . SER A 1 107 ? 118.706 52.086 -164.460 1.00 33.09 107 SER A N 1
ATOM 843 C CA . SER A 1 107 ? 120.005 52.460 -163.813 1.00 33.09 107 SER A CA 1
ATOM 844 C C . SER A 1 107 ? 120.163 51.867 -162.392 1.00 33.09 107 SER A C 1
ATOM 846 O O . SER A 1 107 ? 119.328 52.122 -161.541 1.00 33.09 107 SER A O 1
ATOM 848 N N . ASP A 1 108 ? 121.124 51.030 -161.981 1.00 35.50 108 ASP A N 1
ATOM 849 C CA . ASP A 1 108 ? 122.436 50.633 -162.492 1.00 35.50 108 ASP A CA 1
ATOM 850 C C . ASP A 1 108 ? 122.833 49.242 -161.940 1.00 35.50 108 ASP A C 1
ATOM 852 O O . ASP A 1 108 ? 122.642 48.914 -160.766 1.00 35.50 108 ASP A O 1
ATOM 856 N N . PHE A 1 109 ? 123.422 48.417 -162.806 1.00 40.78 109 PHE A N 1
ATOM 857 C CA . PHE A 1 109 ? 123.666 46.969 -162.694 1.00 40.78 109 PHE A CA 1
ATOM 858 C C . PHE A 1 109 ? 124.808 46.551 -161.728 1.00 40.78 109 PHE A C 1
ATOM 860 O O . PHE A 1 109 ? 125.384 45.480 -161.878 1.00 40.78 109 PHE A O 1
ATOM 867 N N . SER A 1 110 ? 125.141 47.355 -160.709 1.00 41.03 110 SER A N 1
ATOM 868 C CA . SER A 1 110 ? 126.261 47.072 -159.779 1.00 41.03 110 SER A CA 1
ATOM 869 C C . SER A 1 110 ? 125.879 47.031 -158.286 1.00 41.03 110 SER A C 1
ATOM 871 O O . SER A 1 110 ? 126.753 46.881 -157.435 1.00 41.03 110 SER A O 1
ATOM 873 N N . LEU A 1 111 ? 124.581 47.116 -157.954 1.00 47.88 111 LEU A N 1
ATOM 874 C CA . LEU A 1 111 ? 124.034 47.111 -156.578 1.00 47.88 111 LEU A CA 1
ATOM 875 C C . LEU A 1 111 ? 123.163 45.874 -156.244 1.00 47.88 111 LEU A C 1
ATOM 877 O O . LEU A 1 111 ? 122.592 45.785 -155.155 1.00 47.88 111 LEU A O 1
ATOM 881 N N . SER A 1 112 ? 123.072 44.899 -157.155 1.00 44.44 112 SER A N 1
ATOM 882 C CA . SER A 1 112 ? 122.138 43.761 -157.066 1.00 44.44 112 SER A CA 1
ATOM 883 C C . SER A 1 112 ? 122.671 42.519 -156.336 1.00 44.44 112 SER A C 1
ATOM 885 O O . SER A 1 112 ? 121.895 41.608 -156.068 1.00 44.44 112 SER A O 1
ATOM 887 N N . GLN A 1 113 ? 123.956 42.461 -155.964 1.00 43.53 113 GLN A N 1
ATOM 888 C CA . GLN A 1 113 ? 124.503 41.311 -155.222 1.00 43.53 113 GLN A CA 1
ATOM 889 C C . GLN A 1 113 ? 124.327 41.447 -153.695 1.00 43.53 113 GLN A C 1
ATOM 891 O O . GLN A 1 113 ? 124.079 40.456 -153.014 1.00 43.53 113 GLN A O 1
ATOM 896 N N . SER A 1 114 ? 124.333 42.672 -153.157 1.00 49.59 114 SER A N 1
ATOM 897 C CA . SER A 1 114 ? 124.165 42.922 -151.714 1.00 49.59 114 SER A CA 1
ATOM 898 C C . SER A 1 114 ? 122.700 42.882 -151.250 1.00 49.59 114 SER A C 1
ATOM 900 O O . SER A 1 114 ? 122.428 42.543 -150.102 1.00 49.59 114 SER A O 1
ATOM 902 N N . LYS A 1 115 ? 121.733 43.153 -152.140 1.00 51.53 115 LYS A N 1
ATOM 903 C CA . LYS A 1 115 ? 120.292 43.051 -151.831 1.00 51.53 115 LYS A CA 1
ATOM 904 C C . LYS A 1 115 ? 119.759 41.612 -151.848 1.00 51.53 115 LYS A C 1
ATOM 906 O O . LYS A 1 115 ? 118.773 41.332 -151.176 1.00 51.53 115 LYS A O 1
ATOM 911 N N . LEU A 1 116 ? 120.428 40.689 -152.547 1.00 53.06 116 LEU A N 1
ATOM 912 C CA . LEU A 1 116 ? 120.057 39.268 -152.544 1.00 53.06 116 LEU A CA 1
ATOM 913 C C . LEU A 1 116 ? 120.432 38.577 -151.219 1.00 53.06 116 LEU A C 1
ATOM 915 O O . LEU A 1 116 ? 119.732 37.668 -150.786 1.00 53.06 116 LEU A O 1
ATOM 919 N N . HIS A 1 117 ? 121.501 39.031 -150.552 1.00 53.50 117 HIS A N 1
ATOM 920 C CA . HIS A 1 117 ? 121.880 38.524 -149.229 1.00 53.50 117 HIS A CA 1
ATOM 921 C C . HIS A 1 117 ? 120.964 39.051 -148.112 1.00 53.50 117 HIS A C 1
ATOM 923 O O . HIS A 1 117 ? 120.507 38.253 -147.301 1.00 53.50 117 HIS A O 1
ATOM 929 N N . LEU A 1 118 ? 120.582 40.336 -148.133 1.00 55.84 118 LEU A N 1
ATOM 930 C CA . LEU A 1 118 ? 119.601 40.883 -147.180 1.00 55.84 118 LEU A CA 1
ATOM 931 C C . LEU A 1 118 ? 118.198 40.272 -147.343 1.00 55.84 118 LEU A C 1
ATOM 933 O O . LEU A 1 118 ? 117.555 39.945 -146.352 1.00 55.84 118 LEU A O 1
ATOM 937 N N . SER A 1 119 ? 117.750 40.032 -148.578 1.00 57.00 119 SER A N 1
ATOM 938 C CA . SER A 1 119 ? 116.452 39.391 -148.836 1.00 57.00 119 SER A CA 1
ATOM 939 C C . SER A 1 119 ? 116.404 37.928 -148.371 1.00 57.00 119 SER A C 1
ATOM 941 O O . SER A 1 119 ? 115.349 37.444 -147.960 1.00 57.00 119 SER A O 1
ATOM 943 N N . LYS A 1 120 ? 117.540 37.219 -148.390 1.00 62.44 120 LYS A N 1
ATOM 944 C CA . LYS A 1 120 ? 117.631 35.835 -147.907 1.00 62.44 120 LYS A CA 1
ATOM 945 C C . LYS A 1 120 ? 117.587 35.755 -146.377 1.00 62.44 120 LYS A C 1
ATOM 947 O O . LYS A 1 120 ? 116.909 34.877 -145.848 1.00 62.44 120 LYS A O 1
ATOM 952 N N . ASP A 1 121 ? 118.231 36.693 -145.685 1.00 64.81 121 ASP A N 1
ATOM 953 C CA . ASP A 1 121 ? 118.209 36.767 -144.218 1.00 64.81 121 ASP A CA 1
ATOM 954 C C . ASP A 1 121 ? 116.837 37.228 -143.691 1.00 64.81 121 ASP A C 1
ATOM 956 O O . ASP A 1 121 ? 116.332 36.685 -142.707 1.00 64.81 121 ASP A O 1
ATOM 960 N N . GLU A 1 122 ? 116.167 38.153 -144.387 1.00 66.94 122 GLU A N 1
ATOM 961 C CA . GLU A 1 122 ? 114.781 38.546 -144.083 1.00 66.94 122 GLU A CA 1
ATOM 962 C C . GLU A 1 122 ? 113.784 37.401 -144.318 1.00 66.94 122 GLU A C 1
ATOM 964 O O . GLU A 1 122 ? 112.848 37.221 -143.533 1.00 66.94 122 GLU A O 1
ATOM 969 N N . CYS A 1 123 ? 114.005 36.582 -145.351 1.00 68.31 123 CYS A N 1
ATOM 970 C CA . CYS A 1 123 ? 113.196 35.395 -145.620 1.00 68.31 123 CYS A CA 1
ATOM 971 C C . CYS A 1 123 ? 113.421 34.302 -144.561 1.00 68.31 123 CYS A C 1
ATOM 973 O O . CYS A 1 123 ? 112.448 33.730 -144.073 1.00 68.31 123 CYS A O 1
ATOM 975 N N . SER A 1 124 ? 114.667 34.076 -144.127 1.00 75.75 124 SER A N 1
ATOM 976 C CA . SER A 1 124 ? 114.967 33.150 -143.025 1.00 75.75 124 SER A CA 1
ATOM 977 C C . SER A 1 124 ? 114.313 33.606 -141.720 1.00 75.75 124 SER A C 1
ATOM 979 O O . SER A 1 124 ? 113.648 32.813 -141.064 1.00 75.75 124 SER A O 1
ATOM 981 N N . ARG A 1 125 ? 114.386 34.903 -141.390 1.00 76.44 125 ARG A N 1
ATOM 982 C CA . ARG A 1 125 ? 113.734 35.448 -140.190 1.00 76.44 125 ARG A CA 1
ATOM 983 C C . ARG A 1 125 ? 112.209 35.358 -140.255 1.00 76.44 125 ARG A C 1
ATOM 985 O O . ARG A 1 125 ? 111.575 35.124 -139.233 1.00 76.44 125 ARG A O 1
ATOM 992 N N . CYS A 1 126 ? 111.611 35.535 -141.435 1.00 75.69 126 CYS A N 1
ATOM 993 C CA . CYS A 1 126 ? 110.177 35.304 -141.630 1.00 75.69 126 CYS A CA 1
ATOM 994 C C . CYS A 1 126 ? 109.802 33.835 -141.445 1.00 75.69 126 CYS A C 1
ATOM 996 O O . CYS A 1 126 ? 108.776 33.563 -140.831 1.00 75.69 126 CYS A O 1
ATOM 998 N N . ILE A 1 127 ? 110.605 32.895 -141.946 1.00 76.75 127 ILE A N 1
ATOM 999 C CA . ILE A 1 127 ? 110.370 31.460 -141.744 1.00 76.75 127 ILE A CA 1
ATOM 1000 C C . ILE A 1 127 ? 110.464 31.121 -140.254 1.00 76.75 127 ILE A C 1
ATOM 1002 O O . ILE A 1 127 ? 109.539 30.506 -139.731 1.00 76.75 127 ILE A O 1
ATOM 1006 N N . ASP A 1 128 ? 111.498 31.600 -139.563 1.00 79.25 128 ASP A N 1
ATOM 1007 C CA . ASP A 1 128 ? 111.687 31.364 -138.129 1.00 79.25 128 ASP A CA 1
ATOM 1008 C C . ASP A 1 128 ? 110.543 31.968 -137.300 1.00 79.25 128 ASP A C 1
ATOM 1010 O O . ASP A 1 128 ? 109.971 31.280 -136.460 1.00 79.25 128 ASP A O 1
ATOM 1014 N N . LEU A 1 129 ? 110.125 33.208 -137.590 1.00 79.31 129 LEU A N 1
ATOM 1015 C CA . LEU A 1 129 ? 108.967 33.843 -136.944 1.00 79.31 129 LEU A CA 1
ATOM 1016 C C . LEU A 1 129 ? 107.656 33.124 -137.262 1.00 79.31 129 LEU A C 1
ATOM 1018 O O . LEU A 1 129 ? 106.795 33.006 -136.399 1.00 79.31 129 LEU A O 1
ATOM 1022 N N . THR A 1 130 ? 107.482 32.631 -138.487 1.00 75.81 130 THR A N 1
ATOM 1023 C CA . THR A 1 130 ? 106.276 31.881 -138.870 1.00 75.81 130 THR A CA 1
ATOM 1024 C C . THR A 1 130 ? 106.243 30.529 -138.167 1.00 75.81 130 THR A C 1
ATOM 1026 O O . THR A 1 130 ? 105.187 30.098 -137.712 1.00 75.81 130 THR A O 1
ATOM 1029 N N . GLN A 1 131 ? 107.394 29.876 -138.024 1.00 82.12 131 GLN A N 1
ATOM 1030 C CA . GLN A 1 131 ? 107.530 28.619 -137.303 1.00 82.12 131 GLN A CA 1
ATOM 1031 C C . GLN A 1 131 ? 107.376 28.811 -135.787 1.00 82.12 131 GLN A C 1
ATOM 1033 O O . GLN A 1 131 ? 106.744 27.984 -135.126 1.00 82.12 131 GLN A O 1
ATOM 1038 N N . GLU A 1 132 ? 107.868 29.921 -135.238 1.00 82.50 132 GLU A N 1
ATOM 1039 C CA . GLU A 1 132 ? 107.643 30.319 -133.849 1.00 82.50 132 GLU A CA 1
ATOM 1040 C C . GLU A 1 132 ? 106.166 30.638 -133.604 1.00 82.50 132 GLU A C 1
ATOM 1042 O O . GLU A 1 132 ? 105.572 30.090 -132.679 1.00 82.50 132 GLU A O 1
ATOM 1047 N N . HIS A 1 133 ? 105.534 31.441 -134.461 1.00 84.06 133 HIS A N 1
ATOM 1048 C CA . HIS A 1 133 ? 104.105 31.733 -134.374 1.00 84.06 133 HIS A CA 1
ATOM 1049 C C . HIS A 1 133 ? 103.265 30.463 -134.515 1.00 84.06 133 HIS A C 1
ATOM 1051 O O . HIS A 1 133 ? 102.327 30.292 -133.750 1.00 84.06 133 HIS A O 1
ATOM 1057 N N . ALA A 1 134 ? 103.610 29.539 -135.417 1.00 80.56 134 ALA A N 1
ATOM 1058 C CA . ALA A 1 134 ? 102.940 28.242 -135.532 1.00 80.56 134 ALA A CA 1
ATOM 1059 C C . ALA A 1 134 ? 103.118 27.382 -134.266 1.00 80.56 134 ALA A C 1
ATOM 1061 O O . ALA A 1 134 ? 102.178 26.718 -133.824 1.00 80.56 134 ALA A O 1
ATOM 1062 N N . SER A 1 135 ? 104.297 27.429 -133.640 1.00 83.06 135 SER A N 1
ATOM 1063 C CA . SER A 1 135 ? 104.568 26.754 -132.363 1.00 83.06 135 SER A CA 1
ATOM 1064 C C . SER A 1 135 ? 103.784 27.386 -131.204 1.00 83.06 135 SER A C 1
ATOM 1066 O O . SER A 1 135 ? 103.246 26.684 -130.352 1.00 83.06 135 SER A O 1
ATOM 1068 N N . GLN A 1 136 ? 103.659 28.714 -131.179 1.00 87.00 136 GLN A N 1
ATOM 1069 C CA . GLN A 1 136 ? 102.833 29.431 -130.206 1.00 87.00 136 GLN A CA 1
ATOM 1070 C C . GLN A 1 136 ? 101.338 29.174 -130.433 1.00 87.00 136 GLN A C 1
ATOM 1072 O O . GLN A 1 136 ? 100.596 29.019 -129.465 1.00 87.00 136 GLN A O 1
ATOM 1077 N N . LEU A 1 137 ? 100.894 29.084 -131.691 1.00 84.75 137 LEU A N 1
ATOM 1078 C CA . LEU A 1 137 ? 99.506 28.788 -132.040 1.00 84.75 137 LEU A CA 1
ATOM 1079 C C . LEU A 1 137 ? 99.136 27.375 -131.596 1.00 84.75 137 LEU A C 1
ATOM 1081 O O . LEU A 1 137 ? 98.152 27.211 -130.891 1.00 84.75 137 LEU A O 1
ATOM 1085 N N . THR A 1 138 ? 99.976 26.383 -131.893 1.00 83.62 138 THR A N 1
ATOM 1086 C CA . THR A 1 138 ? 99.775 25.004 -131.418 1.00 83.62 138 THR A CA 1
ATOM 1087 C C . THR A 1 138 ? 99.838 24.901 -129.890 1.00 83.62 138 THR A C 1
ATOM 1089 O O . THR A 1 138 ? 99.057 24.162 -129.289 1.00 83.62 138 THR A O 1
ATOM 1092 N N . ALA A 1 139 ? 100.691 25.679 -129.215 1.00 86.38 139 ALA A N 1
ATOM 1093 C CA . ALA A 1 139 ? 100.698 25.767 -127.750 1.00 86.38 139 ALA A CA 1
ATOM 1094 C C . ALA A 1 139 ? 99.410 26.400 -127.181 1.00 86.38 139 ALA A C 1
ATOM 1096 O O . ALA A 1 139 ? 98.902 25.965 -126.146 1.00 86.38 139 ALA A O 1
ATOM 1097 N N . LEU A 1 140 ? 98.854 27.415 -127.847 1.00 87.69 140 LEU A N 1
ATOM 1098 C CA . LEU A 1 140 ? 97.578 28.021 -127.462 1.00 87.69 140 LEU A CA 1
ATOM 1099 C C . LEU A 1 140 ? 96.397 27.100 -127.765 1.00 87.69 140 LEU A C 1
ATOM 1101 O O . LEU A 1 140 ? 95.519 26.973 -126.920 1.00 87.69 140 LEU A O 1
ATOM 1105 N N . GLU A 1 141 ? 96.390 26.422 -128.909 1.00 88.38 141 GLU A N 1
ATOM 1106 C CA . GLU A 1 141 ? 95.379 25.429 -129.278 1.00 88.38 141 GLU A CA 1
ATOM 1107 C C . GLU A 1 141 ? 95.366 24.275 -128.279 1.00 88.38 141 GLU A C 1
ATOM 1109 O O . GLU A 1 141 ? 94.317 23.962 -127.729 1.00 88.38 141 GLU A O 1
ATOM 1114 N N . THR A 1 142 ? 96.529 23.707 -127.943 1.00 87.50 142 THR A N 1
ATOM 1115 C CA . THR A 1 142 ? 96.626 22.663 -126.908 1.00 87.50 142 THR A CA 1
ATOM 1116 C C . THR A 1 142 ? 96.197 23.164 -125.527 1.00 87.50 142 THR A C 1
ATOM 1118 O O . THR A 1 142 ? 95.548 22.426 -124.784 1.00 87.50 142 THR A O 1
ATOM 1121 N N . LYS A 1 143 ? 96.479 24.427 -125.179 1.00 91.94 143 LYS A N 1
ATOM 1122 C CA . LYS A 1 143 ? 95.986 25.038 -123.935 1.00 91.94 143 LYS A CA 1
ATOM 1123 C C . LYS A 1 143 ? 94.468 25.233 -123.947 1.00 91.94 143 LYS A C 1
ATOM 1125 O O . LYS A 1 143 ? 93.830 24.960 -122.934 1.00 91.94 143 LYS A O 1
ATOM 1130 N N . VAL A 1 144 ? 93.886 25.674 -125.060 1.00 89.88 144 VAL A N 1
ATOM 1131 C CA . VAL A 1 144 ? 92.431 25.818 -125.233 1.00 89.88 144 VAL A CA 1
ATOM 1132 C C . VAL A 1 144 ? 91.751 24.454 -125.180 1.00 89.88 144 VAL A C 1
ATOM 1134 O O . VAL A 1 144 ? 90.755 24.305 -124.480 1.00 89.88 144 VAL A O 1
ATOM 1137 N N . GLU A 1 145 ? 92.319 23.444 -125.836 1.00 90.25 145 GLU A N 1
ATOM 1138 C CA . GLU A 1 145 ? 91.843 22.061 -125.789 1.00 90.25 145 GLU A CA 1
ATOM 1139 C C . GLU A 1 145 ? 91.858 21.532 -124.346 1.00 90.25 145 GLU A C 1
ATOM 1141 O O . GLU A 1 145 ? 90.852 21.019 -123.858 1.00 90.25 145 GLU A O 1
ATOM 1146 N N . SER A 1 146 ? 92.959 21.745 -123.614 1.00 91.94 146 SER A N 1
ATOM 1147 C CA . SER A 1 146 ? 93.066 21.388 -122.193 1.00 91.94 146 SER A CA 1
ATOM 1148 C C . SER A 1 146 ? 92.042 22.131 -121.333 1.00 91.94 146 SER A C 1
ATOM 1150 O O . SER A 1 146 ? 91.400 21.518 -120.484 1.00 91.94 146 SER A O 1
ATOM 1152 N N . MET A 1 147 ? 91.857 23.437 -121.548 1.00 92.75 147 MET A N 1
ATOM 1153 C CA . MET A 1 147 ? 90.865 24.232 -120.817 1.00 92.75 147 MET A CA 1
ATOM 1154 C C . MET A 1 147 ? 89.433 23.782 -121.124 1.00 92.75 147 MET A C 1
ATOM 1156 O O . MET A 1 147 ? 88.606 23.733 -120.217 1.00 92.75 147 MET A O 1
ATOM 1160 N N . ASN A 1 148 ? 89.136 23.405 -122.368 1.00 90.56 148 ASN A N 1
ATOM 1161 C CA . ASN A 1 148 ? 87.840 22.852 -122.759 1.00 90.56 148 ASN A CA 1
ATOM 1162 C C . ASN A 1 148 ? 87.601 21.476 -122.129 1.00 90.56 148 ASN A C 1
ATOM 1164 O O . ASN A 1 148 ? 86.494 21.193 -121.668 1.00 90.56 148 ASN A O 1
ATOM 1168 N N . GLN A 1 149 ? 88.632 20.634 -122.050 1.00 91.88 149 GLN A N 1
ATOM 1169 C CA . GLN A 1 149 ? 88.559 19.360 -121.335 1.00 91.88 149 GLN A CA 1
ATOM 1170 C C . GLN A 1 149 ? 88.361 19.560 -119.826 1.00 91.88 149 GLN A C 1
ATOM 1172 O O . GLN A 1 149 ? 87.591 18.819 -119.211 1.00 91.88 149 GLN A O 1
ATOM 1177 N N . ASP A 1 150 ? 89.004 20.560 -119.219 1.00 92.94 150 ASP A N 1
ATOM 1178 C CA . ASP A 1 150 ? 88.806 20.914 -117.808 1.00 92.94 150 ASP A CA 1
ATOM 1179 C C . ASP A 1 150 ? 87.403 21.468 -117.547 1.00 92.94 150 ASP A C 1
ATOM 1181 O O . ASP A 1 150 ? 86.753 21.046 -116.591 1.00 92.94 150 ASP A O 1
ATOM 1185 N N . LEU A 1 151 ? 86.897 22.344 -118.421 1.00 93.06 151 LEU A N 1
ATOM 1186 C CA . LEU A 1 151 ? 85.521 22.844 -118.369 1.00 93.06 151 LEU A CA 1
ATOM 1187 C C . LEU A 1 151 ? 84.507 21.710 -118.505 1.00 93.06 151 LEU A C 1
ATOM 1189 O O . LEU A 1 151 ? 83.557 21.644 -117.732 1.00 93.06 151 LEU A O 1
ATOM 1193 N N . SER A 1 152 ? 84.725 20.789 -119.442 1.00 92.88 152 SER A N 1
ATOM 1194 C CA . SER A 1 152 ? 83.869 19.614 -119.620 1.00 92.88 152 SER A CA 1
ATOM 1195 C C . SER A 1 152 ? 83.871 18.719 -118.374 1.00 92.88 152 SER A C 1
ATOM 1197 O O . SER A 1 152 ? 82.808 18.334 -117.884 1.00 92.88 152 SER A O 1
ATOM 1199 N N . ARG A 1 153 ? 85.051 18.462 -117.785 1.00 93.69 153 ARG A N 1
ATOM 1200 C CA . ARG A 1 153 ? 85.177 17.724 -116.516 1.00 93.69 153 ARG A CA 1
ATOM 1201 C C . ARG A 1 153 ? 84.459 18.425 -115.366 1.00 93.69 153 ARG A C 1
ATOM 1203 O O . ARG A 1 153 ? 83.736 17.763 -114.627 1.00 93.69 153 ARG A O 1
ATOM 1210 N N . LYS A 1 154 ? 84.624 19.742 -115.226 1.00 94.31 154 LYS A N 1
ATOM 1211 C CA . LYS A 1 154 ? 83.979 20.529 -114.165 1.00 94.31 154 LYS A CA 1
ATOM 1212 C C . LYS A 1 154 ? 82.468 20.625 -114.340 1.00 94.31 154 LYS A C 1
ATOM 1214 O O . LYS A 1 154 ? 81.757 20.514 -113.351 1.00 94.31 154 LYS A O 1
ATOM 1219 N N . ASN A 1 155 ? 81.973 20.751 -115.567 1.00 92.88 155 ASN A N 1
ATOM 1220 C CA . ASN A 1 155 ? 80.537 20.716 -115.841 1.00 92.88 155 ASN A CA 1
ATOM 1221 C C . ASN A 1 155 ? 79.938 19.359 -115.477 1.00 92.88 155 ASN A C 1
ATOM 1223 O O . ASN A 1 155 ? 78.911 19.315 -114.811 1.00 92.88 155 ASN A O 1
ATOM 1227 N N . LYS A 1 156 ? 80.619 18.261 -115.826 1.00 93.88 156 LYS A N 1
ATOM 1228 C CA . LYS A 1 156 ? 80.186 16.926 -115.411 1.00 93.88 156 LYS A CA 1
ATOM 1229 C C . LYS A 1 156 ? 80.179 16.772 -113.886 1.00 93.88 156 LYS A C 1
ATOM 1231 O O . LYS A 1 156 ? 79.214 16.260 -113.341 1.00 93.88 156 LYS A O 1
ATOM 1236 N N . GLU A 1 157 ? 81.211 17.261 -113.195 1.00 94.56 157 GLU A N 1
ATOM 1237 C CA . GLU A 1 157 ? 81.271 17.248 -111.725 1.00 94.56 157 GLU A CA 1
ATOM 1238 C C . GLU A 1 157 ? 80.130 18.069 -111.093 1.00 94.56 157 GLU A C 1
ATOM 1240 O O . GLU A 1 157 ? 79.528 17.630 -110.117 1.00 94.56 157 GLU A O 1
ATOM 1245 N N . ILE A 1 158 ? 79.788 19.225 -111.671 1.00 94.00 158 ILE A N 1
ATOM 1246 C CA . ILE A 1 158 ? 78.644 20.049 -111.247 1.00 94.00 158 ILE A CA 1
ATOM 1247 C C . ILE A 1 158 ? 77.319 19.318 -111.486 1.00 94.00 158 ILE A C 1
ATOM 1249 O O . ILE A 1 158 ? 76.453 19.343 -110.612 1.00 94.00 158 ILE A O 1
ATOM 1253 N N . ASP A 1 159 ? 77.145 18.672 -112.639 1.00 93.50 159 ASP A N 1
ATOM 1254 C CA . ASP A 1 159 ? 75.932 17.914 -112.951 1.00 93.50 159 ASP A CA 1
ATOM 1255 C C . ASP A 1 159 ? 75.772 16.703 -112.022 1.00 93.50 159 ASP A C 1
ATOM 1257 O O . ASP A 1 159 ? 74.676 16.475 -111.502 1.00 93.50 159 ASP A O 1
ATOM 1261 N N . ASP A 1 160 ? 76.862 15.987 -111.735 1.00 94.88 160 ASP A N 1
ATOM 1262 C CA . ASP A 1 160 ? 76.886 14.875 -110.782 1.00 94.88 160 ASP A CA 1
ATOM 1263 C C . ASP A 1 160 ? 76.536 15.367 -109.360 1.00 94.88 160 ASP A C 1
ATOM 1265 O O . ASP A 1 160 ? 75.673 14.785 -108.698 1.00 94.88 160 ASP A O 1
ATOM 1269 N N . GLN A 1 161 ? 77.113 16.490 -108.908 1.00 95.31 161 GLN A N 1
ATOM 1270 C CA . GLN A 1 161 ? 76.780 17.110 -107.615 1.00 95.31 161 GLN A CA 1
ATOM 1271 C C . GLN A 1 161 ? 75.328 17.592 -107.554 1.00 95.31 161 GLN A C 1
ATOM 1273 O O . GLN A 1 161 ? 74.647 17.401 -106.547 1.00 95.31 161 GLN A O 1
ATOM 1278 N N . LYS A 1 162 ? 74.823 18.201 -108.630 1.00 94.06 162 LYS A N 1
ATOM 1279 C CA . LYS A 1 162 ? 73.430 18.645 -108.727 1.00 94.06 162 LYS A CA 1
ATOM 1280 C C . LYS A 1 162 ? 72.477 17.456 -108.678 1.00 94.06 162 LYS A C 1
ATOM 1282 O O . LYS A 1 162 ? 71.433 17.542 -108.032 1.00 94.06 162 LYS A O 1
ATOM 1287 N N . HIS A 1 163 ? 72.832 16.352 -109.331 1.00 94.06 163 HIS A N 1
ATOM 1288 C CA . HIS A 1 163 ? 72.058 15.122 -109.271 1.00 94.06 163 HIS A CA 1
ATOM 1289 C C . HIS A 1 163 ? 72.062 14.529 -107.858 1.00 94.06 163 HIS A C 1
ATOM 1291 O O . HIS A 1 163 ? 70.988 14.224 -107.339 1.00 94.06 163 HIS A O 1
ATOM 1297 N N . GLN A 1 164 ? 73.227 14.451 -107.208 1.00 95.06 164 GLN A N 1
ATOM 1298 C CA . GLN A 1 164 ? 73.346 13.976 -105.828 1.00 95.06 164 GLN A CA 1
ATOM 1299 C C . GLN A 1 164 ? 72.520 14.835 -104.860 1.00 95.06 164 GLN A C 1
ATOM 1301 O O . GLN A 1 164 ? 71.694 14.304 -104.120 1.00 95.06 164 GLN A O 1
ATOM 1306 N N . LEU A 1 165 ? 72.657 16.162 -104.918 1.00 94.88 165 LEU A N 1
ATOM 1307 C CA . LEU A 1 165 ? 71.864 17.080 -104.095 1.00 94.88 165 LEU A CA 1
ATOM 1308 C C . LEU A 1 165 ? 70.365 16.941 -104.375 1.00 94.88 165 LEU A C 1
ATOM 1310 O O . LEU A 1 165 ? 69.559 16.970 -103.450 1.00 94.88 165 LEU A O 1
ATOM 1314 N N . SER A 1 166 ? 69.966 16.755 -105.636 1.00 94.06 166 SER A N 1
ATOM 1315 C CA . SER A 1 166 ? 68.560 16.528 -105.977 1.00 94.06 166 SER A CA 1
ATOM 1316 C C . SER A 1 166 ? 68.019 15.233 -105.361 1.00 94.06 166 SER A C 1
ATOM 1318 O O . SER A 1 166 ? 66.866 15.216 -104.925 1.00 94.06 166 SER A O 1
ATOM 1320 N N . GLN A 1 167 ? 68.819 14.163 -105.317 1.00 95.00 167 GLN A N 1
ATOM 1321 C CA . GLN A 1 167 ? 68.447 12.912 -104.650 1.00 95.00 167 GLN A CA 1
ATOM 1322 C C . GLN A 1 167 ? 68.355 13.097 -103.129 1.00 95.00 167 GLN A C 1
ATOM 1324 O O . GLN A 1 167 ? 67.363 12.687 -102.527 1.00 95.00 167 GLN A O 1
ATOM 1329 N N . GLU A 1 168 ? 69.329 13.778 -102.516 1.00 94.81 168 GLU A N 1
ATOM 1330 C CA . GLU A 1 168 ? 69.334 14.074 -101.076 1.00 94.81 168 GLU A CA 1
ATOM 1331 C C . GLU A 1 168 ? 68.128 14.933 -100.664 1.00 94.81 168 GLU A C 1
ATOM 1333 O O . GLU A 1 168 ? 67.459 14.622 -99.679 1.00 94.81 168 GLU A O 1
ATOM 1338 N N . VAL A 1 169 ? 67.775 15.962 -101.446 1.00 94.56 169 VAL A N 1
ATOM 1339 C CA . VAL A 1 169 ? 66.570 16.773 -101.199 1.00 94.56 169 VAL A CA 1
ATOM 1340 C C . VAL A 1 169 ? 65.296 15.936 -101.324 1.00 94.56 169 VAL A C 1
ATOM 1342 O O . VAL A 1 169 ? 64.374 16.126 -100.531 1.00 94.56 169 VAL A O 1
ATOM 1345 N N . SER A 1 170 ? 65.219 15.017 -102.291 1.00 95.00 170 SER A N 1
ATOM 1346 C CA . SER A 1 170 ? 64.060 14.123 -102.425 1.00 95.00 170 SER A CA 1
ATOM 1347 C C . SER A 1 170 ? 63.918 13.211 -101.206 1.00 95.00 170 SER A C 1
ATOM 1349 O O . SER A 1 170 ? 62.841 13.135 -100.621 1.00 95.00 170 SER A O 1
ATOM 1351 N N . TYR A 1 171 ? 65.017 12.594 -100.770 1.00 95.75 171 TYR A N 1
ATOM 1352 C CA . TYR A 1 171 ? 65.042 11.726 -99.594 1.00 95.75 171 TYR A CA 1
ATOM 1353 C C . TYR A 1 171 ? 64.672 12.477 -98.305 1.00 95.75 171 TYR A C 1
ATOM 1355 O O . TYR A 1 171 ? 63.851 12.010 -97.516 1.00 95.75 171 TYR A O 1
ATOM 1363 N N . LEU A 1 172 ? 65.212 13.683 -98.104 1.00 95.69 172 LEU A N 1
ATOM 1364 C CA . LEU A 1 172 ? 64.860 14.512 -96.949 1.00 95.69 172 LEU A CA 1
ATOM 1365 C C . LEU A 1 172 ? 63.392 14.948 -96.975 1.00 95.69 172 LEU A C 1
ATOM 1367 O O . LEU A 1 172 ? 62.765 14.993 -95.919 1.00 95.69 172 LEU A O 1
ATOM 1371 N N . LYS A 1 173 ? 62.817 15.229 -98.152 1.00 95.69 173 LYS A N 1
ATOM 1372 C CA . LYS A 1 173 ? 61.378 15.515 -98.281 1.00 95.69 173 LYS A CA 1
ATOM 1373 C C . LYS A 1 173 ? 60.520 14.320 -97.876 1.00 95.69 173 LYS A C 1
ATOM 1375 O O . LYS A 1 173 ? 59.545 14.515 -97.160 1.00 95.69 173 LYS A O 1
ATOM 1380 N N . GLU A 1 174 ? 60.890 13.109 -98.285 1.00 95.50 174 GLU A N 1
ATOM 1381 C CA . GLU A 1 174 ? 60.183 11.887 -97.883 1.00 95.50 174 GLU A CA 1
ATOM 1382 C C . GLU A 1 174 ? 60.268 11.652 -96.370 1.00 95.50 174 GLU A C 1
ATOM 1384 O O . GLU A 1 174 ? 59.254 11.345 -95.742 1.00 95.50 174 GLU A O 1
ATOM 1389 N N . ILE A 1 175 ? 61.437 11.878 -95.755 1.00 95.81 175 ILE A N 1
ATOM 1390 C CA . ILE A 1 175 ? 61.584 11.803 -94.293 1.00 95.81 175 ILE A CA 1
ATOM 1391 C C . ILE A 1 175 ? 60.717 12.854 -93.599 1.00 95.81 175 ILE A C 1
ATOM 1393 O O . ILE A 1 175 ? 60.021 12.527 -92.639 1.00 95.81 175 ILE A O 1
ATOM 1397 N N . ILE A 1 176 ? 60.759 14.109 -94.056 1.00 94.50 176 ILE A N 1
ATOM 1398 C CA . ILE A 1 176 ? 59.962 15.195 -93.470 1.00 94.50 176 ILE A CA 1
ATOM 1399 C C . ILE A 1 176 ? 58.475 14.863 -93.571 1.00 94.50 176 ILE A C 1
ATOM 1401 O O . ILE A 1 176 ? 57.763 15.028 -92.583 1.00 94.50 176 ILE A O 1
ATOM 1405 N N . GLN A 1 177 ? 58.018 14.350 -94.716 1.00 95.00 177 GLN A N 1
ATOM 1406 C CA . GLN A 1 177 ? 56.627 13.945 -94.889 1.00 95.00 177 GLN A CA 1
ATOM 1407 C C . GLN A 1 177 ? 56.261 12.803 -93.937 1.00 95.00 177 GLN A C 1
ATOM 1409 O O . GLN A 1 177 ? 55.311 12.935 -93.175 1.00 95.00 177 GLN A O 1
ATOM 1414 N N . SER A 1 178 ? 57.066 11.737 -93.890 1.00 96.19 178 SER A N 1
ATOM 1415 C CA . SER A 1 178 ? 56.839 10.605 -92.984 1.00 96.19 178 SER A CA 1
ATOM 1416 C C . SER A 1 178 ? 56.798 11.031 -91.511 1.00 96.19 178 SER A C 1
ATOM 1418 O O . SER A 1 178 ? 55.947 10.558 -90.760 1.00 96.19 178 SER A O 1
ATOM 1420 N N . LYS A 1 179 ? 57.678 11.950 -91.091 1.00 95.88 179 LYS A N 1
ATOM 1421 C CA . LYS A 1 179 ? 57.679 12.496 -89.726 1.00 95.88 179 LYS A CA 1
ATOM 1422 C C . LYS A 1 179 ? 56.519 13.447 -89.463 1.00 95.88 179 LYS A C 1
ATOM 1424 O O . LYS A 1 179 ? 56.009 13.466 -88.347 1.00 95.88 179 LYS A O 1
ATOM 1429 N N . SER A 1 180 ? 56.082 14.205 -90.464 1.00 95.44 180 SER A N 1
ATOM 1430 C CA . SER A 1 180 ? 54.875 15.025 -90.366 1.00 95.44 180 SER A CA 1
ATOM 1431 C C . SER A 1 180 ? 53.636 14.152 -90.167 1.00 95.44 180 SER A C 1
ATOM 1433 O O . SER A 1 180 ? 52.833 14.441 -89.282 1.00 95.44 180 SER A O 1
ATOM 1435 N N . ASP A 1 181 ? 53.516 13.060 -90.923 1.00 95.31 181 ASP A N 1
ATOM 1436 C CA . ASP A 1 181 ? 52.408 12.108 -90.798 1.00 95.31 181 ASP A CA 1
ATOM 1437 C C . ASP A 1 181 ? 52.427 11.420 -89.419 1.00 95.31 181 ASP A C 1
ATOM 1439 O O . ASP A 1 181 ? 51.394 11.328 -88.756 1.00 95.31 181 ASP A O 1
ATOM 1443 N N . GLU A 1 182 ? 53.608 11.026 -88.922 1.00 96.12 182 GLU A N 1
ATOM 1444 C CA . GLU A 1 182 ? 53.776 10.476 -87.565 1.00 96.12 182 GLU A CA 1
ATOM 1445 C C . GLU A 1 182 ? 53.342 11.478 -86.477 1.00 96.12 182 GLU A C 1
ATOM 1447 O O . GLU A 1 182 ? 52.659 11.104 -85.523 1.00 96.12 182 GLU A O 1
ATOM 1452 N N . ILE A 1 183 ? 53.680 12.764 -86.629 1.00 94.69 183 ILE A N 1
ATOM 1453 C CA . ILE A 1 183 ? 53.257 13.825 -85.701 1.00 94.69 183 ILE A CA 1
ATOM 1454 C C . ILE A 1 183 ? 51.735 14.002 -85.710 1.00 94.69 183 ILE A C 1
ATOM 1456 O O . ILE A 1 183 ? 51.161 14.244 -84.648 1.00 94.69 183 ILE A O 1
ATOM 1460 N N . ILE A 1 184 ? 51.079 13.905 -86.870 1.00 95.62 184 ILE A N 1
ATOM 1461 C CA . ILE A 1 184 ? 49.615 14.012 -86.971 1.00 95.62 184 ILE A CA 1
ATOM 1462 C C . ILE A 1 184 ? 48.956 12.868 -86.195 1.00 95.62 184 ILE A C 1
ATOM 1464 O O . ILE A 1 184 ? 48.153 13.136 -85.304 1.00 95.62 184 ILE A O 1
ATOM 1468 N N . VAL A 1 185 ? 49.379 11.624 -86.437 1.00 95.81 185 VAL A N 1
ATOM 1469 C CA . VAL A 1 185 ? 48.846 10.444 -85.734 1.00 95.81 185 VAL A CA 1
ATOM 1470 C C . VAL A 1 185 ? 49.072 10.539 -84.222 1.00 95.81 185 VAL A C 1
ATOM 1472 O O . VAL A 1 185 ? 48.180 10.234 -83.431 1.00 95.81 185 VAL A O 1
ATOM 1475 N N . LEU A 1 186 ? 50.252 10.994 -83.788 1.00 95.06 186 LEU A N 1
ATOM 1476 C CA . LEU A 1 186 ? 50.532 11.177 -82.362 1.00 95.06 186 LEU A CA 1
ATOM 1477 C C . LEU A 1 186 ? 49.677 12.285 -81.735 1.00 95.06 186 LEU A C 1
ATOM 1479 O O . LEU A 1 186 ? 49.266 12.144 -80.585 1.00 95.06 186 LEU A O 1
ATOM 1483 N N . LYS A 1 187 ? 49.389 13.372 -82.461 1.00 95.31 187 LYS A N 1
ATOM 1484 C CA . LYS A 1 187 ? 48.488 14.432 -81.982 1.00 95.31 187 LYS A CA 1
ATOM 1485 C C . LYS A 1 187 ? 47.058 13.929 -81.822 1.00 95.31 187 LYS A C 1
ATOM 1487 O O . LYS A 1 187 ? 46.459 14.201 -80.787 1.00 95.31 187 LYS A O 1
ATOM 1492 N N . GLU A 1 188 ? 46.551 13.181 -82.799 1.00 95.50 188 GLU A N 1
ATOM 1493 C CA . GLU A 1 188 ? 45.226 12.552 -82.723 1.00 95.50 188 GLU A CA 1
ATOM 1494 C C . GLU A 1 188 ? 45.150 11.604 -81.520 1.00 95.50 188 GLU A C 1
ATOM 1496 O O . GLU A 1 188 ? 44.270 11.747 -80.677 1.00 95.50 188 GLU A O 1
ATOM 1501 N N . SER A 1 189 ? 46.155 10.740 -81.337 1.00 95.69 189 SER A N 1
ATOM 1502 C CA . SER A 1 189 ? 46.213 9.843 -80.177 1.00 95.69 189 SER A CA 1
ATOM 1503 C C . SER A 1 189 ? 46.281 10.584 -78.834 1.00 95.69 189 SER A C 1
ATOM 1505 O O . SER A 1 189 ? 45.755 10.083 -77.840 1.00 95.69 189 SER A O 1
ATOM 1507 N N . VAL A 1 190 ? 46.943 11.744 -78.764 1.00 94.56 190 VAL A N 1
ATOM 1508 C CA . VAL A 1 190 ? 46.991 12.562 -77.541 1.00 94.56 190 VAL A CA 1
ATOM 1509 C C . VAL A 1 190 ? 45.631 13.188 -77.240 1.00 94.56 190 VAL A C 1
ATOM 1511 O O . VAL A 1 190 ? 45.243 13.213 -76.070 1.00 94.56 190 VAL A O 1
ATOM 1514 N N . GLU A 1 191 ? 44.909 13.667 -78.253 1.00 94.56 191 GLU A N 1
ATOM 1515 C CA . GLU A 1 191 ? 43.572 14.236 -78.052 1.00 94.56 191 GLU A CA 1
ATOM 1516 C C . GLU A 1 191 ? 42.570 13.143 -77.649 1.00 94.56 191 GLU A C 1
ATOM 1518 O O . GLU A 1 191 ? 41.881 13.309 -76.646 1.00 94.56 191 GLU A O 1
ATOM 1523 N N . ASP A 1 192 ? 42.617 11.965 -78.280 1.00 95.12 192 ASP A N 1
ATOM 1524 C CA . ASP A 1 192 ? 41.815 10.801 -77.870 1.00 95.12 192 ASP A CA 1
ATOM 1525 C C . ASP A 1 192 ? 42.087 10.405 -76.408 1.00 95.12 192 ASP A C 1
ATOM 1527 O O . ASP A 1 192 ? 41.174 10.097 -75.637 1.00 95.12 192 ASP A O 1
ATOM 1531 N N . LEU A 1 193 ? 43.355 10.398 -75.979 1.00 94.81 193 LEU A N 1
ATOM 1532 C CA . LEU A 1 193 ? 43.714 10.104 -74.586 1.00 94.81 193 LEU A CA 1
ATOM 1533 C C . LEU A 1 193 ? 43.230 11.191 -73.620 1.00 94.81 193 LEU A C 1
ATOM 1535 O O . LEU A 1 193 ? 42.881 10.887 -72.475 1.00 94.81 193 LEU A O 1
ATOM 1539 N N . LYS A 1 194 ? 43.216 12.450 -74.055 1.00 94.62 194 LYS A N 1
ATOM 1540 C CA . LYS A 1 194 ? 42.717 13.581 -73.270 1.00 94.62 194 LYS A CA 1
ATOM 1541 C C . LYS A 1 194 ? 41.199 13.515 -73.114 1.00 94.62 194 LYS A C 1
ATOM 1543 O O . LYS A 1 194 ? 40.719 13.701 -71.994 1.00 94.62 194 LYS A O 1
ATOM 1548 N N . ASP A 1 195 ? 40.476 13.166 -74.168 1.00 94.56 195 ASP A N 1
ATOM 1549 C CA . ASP A 1 195 ? 39.030 12.959 -74.124 1.00 94.56 195 ASP A CA 1
ATOM 1550 C C . ASP A 1 195 ? 38.670 11.764 -73.238 1.00 94.56 195 ASP A C 1
ATOM 1552 O O . ASP A 1 195 ? 37.896 11.919 -72.292 1.00 94.56 195 ASP A O 1
ATOM 1556 N N . ASN A 1 196 ? 39.349 10.623 -73.403 1.00 94.62 196 ASN A N 1
ATOM 1557 C CA . ASN A 1 196 ? 39.186 9.460 -72.520 1.00 94.62 196 ASN A CA 1
ATOM 1558 C C . ASN A 1 196 ? 39.463 9.798 -71.045 1.00 94.62 196 ASN A C 1
ATOM 1560 O O . ASN A 1 196 ? 38.750 9.354 -70.141 1.00 94.62 196 ASN A O 1
ATOM 1564 N N . LYS A 1 197 ? 40.501 10.601 -70.773 1.00 94.31 197 LYS A N 1
ATOM 1565 C CA . LYS A 1 197 ? 40.801 11.074 -69.416 1.00 94.31 197 LYS A CA 1
ATOM 1566 C C . LYS A 1 197 ? 39.667 11.944 -68.873 1.00 94.31 197 LYS A C 1
ATOM 1568 O O . LYS A 1 197 ? 39.305 11.788 -67.707 1.00 94.31 197 LYS A O 1
ATOM 1573 N N . ASN A 1 198 ? 39.121 12.850 -69.679 1.00 93.56 198 ASN A N 1
ATOM 1574 C CA . ASN A 1 198 ? 38.026 13.726 -69.268 1.00 93.56 198 ASN A CA 1
ATOM 1575 C C . ASN A 1 198 ? 36.748 12.928 -68.984 1.00 93.56 198 ASN A C 1
ATOM 1577 O O . ASN A 1 198 ? 36.130 13.143 -67.941 1.00 93.56 198 ASN A O 1
ATOM 1581 N N . GLU A 1 199 ? 36.396 11.966 -69.839 1.00 95.44 199 GLU A N 1
ATOM 1582 C CA . GLU A 1 199 ? 35.266 11.056 -69.614 1.00 95.44 199 GLU A CA 1
ATOM 1583 C C . GLU A 1 199 ? 35.443 10.237 -68.330 1.00 95.44 199 GLU A C 1
ATOM 1585 O O . GLU A 1 199 ? 34.519 10.140 -67.516 1.00 95.44 199 GLU A O 1
ATOM 1590 N N . PHE A 1 200 ? 36.645 9.702 -68.091 1.00 95.44 200 PHE A N 1
ATOM 1591 C CA . PHE A 1 200 ? 36.955 8.973 -66.862 1.00 95.44 200 PHE A CA 1
ATOM 1592 C C . PHE A 1 200 ? 36.812 9.862 -65.618 1.00 95.44 200 PHE A C 1
ATOM 1594 O O . PHE A 1 200 ? 36.164 9.468 -64.648 1.00 95.44 200 PHE A O 1
ATOM 1601 N N . VAL A 1 201 ? 37.366 11.080 -65.650 1.00 95.31 201 VAL A N 1
ATOM 1602 C CA . VAL A 1 201 ? 37.266 12.043 -64.541 1.00 95.31 201 VAL A CA 1
ATOM 1603 C C . VAL A 1 201 ? 35.811 12.430 -64.273 1.00 95.31 201 VAL A C 1
ATOM 1605 O O . VAL A 1 201 ? 35.403 12.474 -63.113 1.00 95.31 201 VAL A O 1
ATOM 1608 N N . GLN A 1 202 ? 35.009 12.668 -65.314 1.00 93.94 202 GLN A N 1
ATOM 1609 C CA . GLN A 1 202 ? 33.581 12.962 -65.164 1.00 93.94 202 GLN A CA 1
ATOM 1610 C C . GLN A 1 202 ? 32.817 11.771 -64.574 1.00 93.94 202 GLN A C 1
ATOM 1612 O O . GLN A 1 202 ? 32.018 11.952 -63.654 1.00 93.94 202 GLN A O 1
ATOM 1617 N N . SER A 1 203 ? 33.093 10.553 -65.050 1.00 94.94 203 SER A N 1
ATOM 1618 C CA . SER A 1 203 ? 32.472 9.327 -64.536 1.00 94.94 203 SER A CA 1
ATOM 1619 C C . SER A 1 203 ? 32.795 9.101 -63.057 1.00 94.94 203 SER A C 1
ATOM 1621 O O . SER A 1 203 ? 31.892 8.865 -62.253 1.00 94.94 203 SER A O 1
ATOM 1623 N N . GLU A 1 204 ? 34.064 9.223 -62.666 1.00 93.44 204 GLU A N 1
ATOM 1624 C CA . GLU A 1 204 ? 34.482 9.066 -61.269 1.00 93.44 204 GLU A CA 1
ATOM 1625 C C . GLU A 1 204 ? 33.964 10.200 -60.378 1.00 93.44 204 GLU A C 1
ATOM 1627 O O . GLU A 1 204 ? 33.528 9.948 -59.255 1.00 93.44 204 GLU A O 1
ATOM 1632 N N . SER A 1 205 ? 33.913 11.436 -60.882 1.00 93.81 205 SER A N 1
ATOM 1633 C CA . SER A 1 205 ? 33.297 12.559 -60.167 1.00 93.81 205 SER A CA 1
ATOM 1634 C C . SER A 1 205 ? 31.805 12.318 -59.906 1.00 93.81 205 SER A C 1
ATOM 1636 O O . SER A 1 205 ? 31.335 12.524 -58.783 1.00 93.81 205 SER A O 1
ATOM 1638 N N . ALA A 1 206 ? 31.068 11.799 -60.895 1.00 94.44 206 ALA A N 1
ATOM 1639 C CA . ALA A 1 206 ? 29.661 11.440 -60.736 1.00 94.44 206 ALA A CA 1
ATOM 1640 C C . ALA A 1 206 ? 29.467 10.318 -59.701 1.00 94.44 206 ALA A C 1
ATOM 1642 O O . ALA A 1 206 ? 28.609 10.436 -58.823 1.00 94.44 206 ALA A O 1
ATOM 1643 N N . LYS A 1 207 ? 30.304 9.270 -59.736 1.00 95.94 207 LYS A N 1
ATOM 1644 C CA . LYS A 1 207 ? 30.279 8.190 -58.732 1.00 95.94 207 LYS A CA 1
ATOM 1645 C C . LYS A 1 207 ? 30.594 8.701 -57.328 1.00 95.94 207 LYS A C 1
ATOM 1647 O O . LYS A 1 207 ? 29.920 8.309 -56.378 1.00 95.94 207 LYS A O 1
ATOM 1652 N N . LEU A 1 208 ? 31.589 9.579 -57.182 1.00 94.62 208 LEU A N 1
ATOM 1653 C CA . LEU A 1 208 ? 31.928 10.196 -55.897 1.00 94.62 208 LEU A CA 1
ATOM 1654 C C . LEU A 1 208 ? 30.768 11.036 -55.359 1.00 94.62 208 LEU A C 1
ATOM 1656 O O . LEU A 1 208 ? 30.453 10.940 -54.176 1.00 94.62 208 LEU A O 1
ATOM 1660 N N . SER A 1 209 ? 30.097 11.809 -56.214 1.00 93.75 209 SER A N 1
ATOM 1661 C CA . SER A 1 209 ? 28.905 12.569 -55.823 1.00 93.75 209 SER A CA 1
ATOM 1662 C C . SER A 1 209 ? 27.771 11.650 -55.350 1.00 93.75 209 SER A C 1
ATOM 1664 O O . SER A 1 209 ? 27.179 11.890 -54.295 1.00 93.75 209 SER A O 1
ATOM 1666 N N . GLU A 1 210 ? 27.513 10.549 -56.064 1.00 95.62 210 GLU A N 1
ATOM 1667 C CA . GLU A 1 210 ? 26.500 9.561 -55.674 1.00 95.62 210 GLU A CA 1
ATOM 1668 C C . GLU A 1 210 ? 26.843 8.873 -54.342 1.00 95.62 210 GLU A C 1
ATOM 1670 O O . GLU A 1 210 ? 25.971 8.702 -53.486 1.00 95.62 210 GLU A O 1
ATOM 1675 N N . LEU A 1 211 ? 28.109 8.496 -54.138 1.00 94.94 211 LEU A N 1
ATOM 1676 C CA . LEU A 1 211 ? 28.572 7.889 -52.889 1.00 94.94 211 LEU A CA 1
ATOM 1677 C C . LEU A 1 211 ? 28.478 8.860 -51.710 1.00 94.94 211 LEU A C 1
ATOM 1679 O O . LEU A 1 211 ? 28.014 8.456 -50.644 1.00 94.94 211 LEU A O 1
ATOM 1683 N N . SER A 1 212 ? 28.853 10.126 -51.901 1.00 93.69 212 SER A N 1
ATOM 1684 C CA . SER A 1 212 ? 28.693 11.171 -50.882 1.00 93.69 212 SER A CA 1
ATOM 1685 C C . SER A 1 212 ? 27.226 11.350 -50.499 1.00 93.69 212 SER A C 1
ATOM 1687 O O . SER A 1 212 ? 26.898 11.349 -49.314 1.00 93.69 212 SER A O 1
ATOM 1689 N N . LYS A 1 213 ? 26.318 11.379 -51.483 1.00 95.88 213 LYS A N 1
ATOM 1690 C CA . LYS A 1 213 ? 24.876 11.451 -51.221 1.00 95.88 213 LYS A CA 1
ATOM 1691 C C . LYS A 1 213 ? 24.368 10.234 -50.436 1.00 95.88 213 LYS A C 1
ATOM 1693 O O . LYS A 1 213 ? 23.655 10.392 -49.449 1.00 95.88 213 LYS A O 1
ATOM 1698 N N . LYS A 1 214 ? 24.770 9.015 -50.818 1.00 95.69 214 LYS A N 1
ATOM 1699 C CA . LYS A 1 214 ? 24.412 7.786 -50.079 1.00 95.69 214 LYS A CA 1
ATOM 1700 C C . LYS A 1 214 ? 24.960 7.784 -48.651 1.00 95.69 214 LYS A C 1
ATOM 1702 O O . LYS A 1 214 ? 24.305 7.269 -47.741 1.00 95.69 214 LYS A O 1
ATOM 1707 N N . LEU A 1 215 ? 26.151 8.344 -48.440 1.00 94.25 215 LEU A N 1
ATOM 1708 C CA . LEU A 1 215 ? 26.747 8.484 -47.115 1.00 94.25 215 LEU A CA 1
ATOM 1709 C C . LEU A 1 215 ? 25.919 9.432 -46.238 1.00 94.25 215 LEU A C 1
ATOM 1711 O O . LEU A 1 215 ? 25.590 9.064 -45.111 1.00 94.25 215 LEU A O 1
ATOM 1715 N N . GLU A 1 216 ? 25.531 10.597 -46.759 1.00 94.69 216 GLU A N 1
ATOM 1716 C CA . GLU A 1 216 ? 24.663 11.557 -46.061 1.00 94.69 216 GLU A CA 1
ATOM 1717 C C . GLU A 1 216 ? 23.294 10.951 -45.720 1.00 94.69 216 GLU A C 1
ATOM 1719 O O . GLU A 1 216 ? 22.828 11.056 -44.582 1.00 94.69 216 GLU A O 1
ATOM 1724 N N . GLU A 1 217 ? 22.669 10.248 -46.670 1.00 95.44 217 GLU A N 1
ATOM 1725 C CA . GLU A 1 217 ? 21.403 9.536 -46.452 1.00 95.44 217 GLU A CA 1
ATOM 1726 C C . GLU A 1 217 ? 21.534 8.488 -45.335 1.00 95.44 217 GLU A C 1
ATOM 1728 O O . GLU A 1 217 ? 20.689 8.413 -44.439 1.00 95.44 217 GLU A O 1
ATOM 1733 N N . THR A 1 218 ? 22.629 7.721 -45.332 1.00 94.00 218 THR A N 1
ATOM 1734 C CA . THR A 1 218 ? 22.904 6.705 -44.304 1.00 94.00 218 THR A CA 1
ATOM 1735 C C . THR A 1 218 ? 23.162 7.337 -42.934 1.00 94.00 218 THR A C 1
ATOM 1737 O O . THR A 1 218 ? 22.666 6.839 -41.922 1.00 94.00 218 THR A O 1
ATOM 1740 N N . GLN A 1 219 ? 23.897 8.451 -42.877 1.00 93.69 219 GLN A N 1
ATOM 1741 C CA . GLN A 1 219 ? 24.136 9.197 -41.637 1.00 93.69 219 GLN A CA 1
ATOM 1742 C C . GLN A 1 219 ? 22.837 9.785 -41.072 1.00 93.69 219 GLN A C 1
ATOM 1744 O O . GLN A 1 219 ? 22.587 9.685 -39.867 1.00 93.69 219 GLN A O 1
ATOM 1749 N N . SER A 1 220 ? 21.982 10.338 -41.934 1.00 93.56 220 SER A N 1
ATOM 1750 C CA . SER A 1 220 ? 20.656 10.835 -41.556 1.00 93.56 220 SER A CA 1
ATOM 1751 C C . SER A 1 220 ? 19.771 9.708 -41.010 1.00 93.56 220 SER A C 1
ATOM 1753 O O . SER A 1 220 ? 19.177 9.841 -39.931 1.00 93.56 220 SER A O 1
ATOM 1755 N N . LEU A 1 221 ? 19.761 8.551 -41.685 1.00 95.56 221 LEU A N 1
ATOM 1756 C CA . LEU A 1 221 ? 19.032 7.364 -41.238 1.00 95.56 221 LEU A CA 1
ATOM 1757 C C . LEU A 1 221 ? 19.533 6.883 -39.870 1.00 95.56 221 LEU A C 1
ATOM 1759 O O . LEU A 1 221 ? 18.725 6.710 -38.957 1.00 95.56 221 LEU A O 1
ATOM 1763 N N . TYR A 1 222 ? 20.848 6.746 -39.689 1.00 93.12 222 TYR A N 1
ATOM 1764 C CA . TYR A 1 222 ? 21.446 6.375 -38.405 1.00 93.12 222 TYR A CA 1
ATOM 1765 C C . TYR A 1 222 ? 21.079 7.371 -37.293 1.00 93.12 222 TYR A C 1
ATOM 1767 O O . TYR A 1 222 ? 20.712 6.969 -36.187 1.00 93.12 222 TYR A O 1
ATOM 1775 N N . GLY A 1 223 ? 21.100 8.674 -37.590 1.00 91.44 223 GLY A N 1
ATOM 1776 C CA . GLY A 1 223 ? 20.665 9.717 -36.662 1.00 91.44 223 GLY A CA 1
ATOM 1777 C C . GLY A 1 223 ? 19.198 9.569 -36.245 1.00 91.44 223 GLY A C 1
ATOM 1778 O O . GLY A 1 223 ? 18.875 9.712 -35.063 1.00 91.44 223 GLY A O 1
ATOM 1779 N N . SER A 1 224 ? 18.308 9.240 -37.186 1.00 93.88 224 SER A N 1
ATOM 1780 C CA . SER A 1 224 ? 16.889 8.988 -36.900 1.00 93.88 224 SER A CA 1
ATOM 1781 C C . SER A 1 224 ? 16.676 7.726 -36.051 1.00 93.88 224 SER A C 1
ATOM 1783 O O . SER A 1 224 ? 15.985 7.787 -35.033 1.00 93.88 224 SER A O 1
ATOM 1785 N N . GLN A 1 225 ? 17.356 6.625 -36.384 1.00 94.62 225 GLN A N 1
ATOM 1786 C CA . GLN A 1 225 ? 17.292 5.363 -35.643 1.00 94.62 225 GLN A CA 1
ATOM 1787 C C . GLN A 1 225 ? 17.852 5.505 -34.225 1.00 94.62 225 GLN A C 1
ATOM 1789 O O . GLN A 1 225 ? 17.272 4.989 -33.273 1.00 94.62 225 GLN A O 1
ATOM 1794 N N . SER A 1 226 ? 18.943 6.254 -34.053 1.00 94.44 226 SER A N 1
ATOM 1795 C CA . SER A 1 226 ? 19.508 6.562 -32.735 1.00 94.44 226 SER A CA 1
ATOM 1796 C C . SER A 1 226 ? 18.517 7.343 -31.860 1.00 94.44 226 SER A C 1
ATOM 1798 O O . SER A 1 226 ? 18.329 7.025 -30.682 1.00 94.44 226 SER A O 1
ATOM 1800 N N . LYS A 1 227 ? 17.805 8.326 -32.431 1.00 94.38 227 LYS A N 1
ATOM 1801 C CA . LYS A 1 227 ? 16.734 9.052 -31.724 1.00 94.38 227 LYS A CA 1
ATOM 1802 C C . LYS A 1 227 ? 15.585 8.122 -31.334 1.00 94.38 227 LYS A C 1
ATOM 1804 O O . LYS A 1 227 ? 15.140 8.170 -30.187 1.00 94.38 227 LYS A O 1
ATOM 1809 N N . GLU A 1 228 ? 15.133 7.264 -32.244 1.00 94.88 228 GLU A N 1
ATOM 1810 C CA . GLU A 1 228 ? 14.064 6.296 -31.973 1.00 94.88 228 GLU A CA 1
ATOM 1811 C C . GLU A 1 228 ? 14.461 5.292 -30.882 1.00 94.88 228 GLU A C 1
ATOM 1813 O O . GLU A 1 228 ? 13.690 5.055 -29.950 1.00 94.88 228 GLU A O 1
ATOM 1818 N N . LEU A 1 229 ? 15.695 4.785 -30.920 1.00 94.50 229 LEU A N 1
ATOM 1819 C CA . LEU A 1 229 ? 16.245 3.896 -29.899 1.00 94.50 229 LEU A CA 1
ATOM 1820 C C . LEU A 1 229 ? 16.290 4.569 -28.522 1.00 94.50 229 LEU A C 1
ATOM 1822 O O . LEU A 1 229 ? 15.932 3.947 -27.523 1.00 94.50 229 LEU A O 1
ATOM 1826 N N . ASN A 1 230 ? 16.658 5.850 -28.453 1.00 93.38 230 ASN A N 1
ATOM 1827 C CA . ASN A 1 230 ? 16.630 6.611 -27.202 1.00 93.38 230 ASN A CA 1
ATOM 1828 C C . ASN A 1 230 ? 15.202 6.806 -26.669 1.00 93.38 230 ASN A C 1
ATOM 1830 O O . ASN A 1 230 ? 14.970 6.653 -25.466 1.00 93.38 230 ASN A O 1
ATOM 1834 N N . VAL A 1 231 ? 14.230 7.085 -27.545 1.00 95.94 231 VAL A N 1
ATOM 1835 C CA . VAL A 1 231 ? 12.807 7.163 -27.166 1.00 95.94 231 VAL A CA 1
ATOM 1836 C C . VAL A 1 231 ? 12.307 5.812 -26.655 1.00 95.94 231 VAL A C 1
ATOM 1838 O O . VAL A 1 231 ? 11.638 5.758 -25.622 1.00 95.94 231 VAL A O 1
ATOM 1841 N N . LEU A 1 232 ? 12.646 4.717 -27.339 1.00 95.38 232 LEU A N 1
ATOM 1842 C CA . LEU A 1 232 ? 12.243 3.370 -26.943 1.00 95.38 232 LEU A CA 1
ATOM 1843 C C . LEU A 1 232 ? 12.883 2.957 -25.612 1.00 95.38 232 LEU A C 1
ATOM 1845 O O . LEU A 1 232 ? 12.197 2.414 -24.749 1.00 95.38 232 LEU A O 1
ATOM 1849 N N . LYS A 1 233 ? 14.164 3.282 -25.407 1.00 95.19 233 LYS A N 1
ATOM 1850 C CA . LYS A 1 233 ? 14.871 3.060 -24.141 1.00 95.19 233 LYS A CA 1
ATOM 1851 C C . LYS A 1 233 ? 14.204 3.811 -22.990 1.00 95.19 233 LYS A C 1
ATOM 1853 O O . LYS A 1 233 ? 14.004 3.229 -21.930 1.00 95.19 233 LYS A O 1
ATOM 1858 N N . LYS A 1 234 ? 13.796 5.066 -23.209 1.00 95.56 234 LYS A N 1
ATOM 1859 C CA . LYS A 1 234 ? 13.045 5.835 -22.209 1.00 95.56 234 LYS A CA 1
ATOM 1860 C C . LYS A 1 234 ? 11.700 5.179 -21.885 1.00 95.56 234 LYS A C 1
ATOM 1862 O O . LYS A 1 234 ? 11.419 4.941 -20.719 1.00 95.56 234 LYS A O 1
ATOM 1867 N N . LYS A 1 235 ? 10.916 4.806 -22.905 1.00 95.56 235 LYS A N 1
ATOM 1868 C CA . LYS A 1 235 ? 9.636 4.097 -22.714 1.00 95.56 235 LYS A CA 1
ATOM 1869 C C . LYS A 1 235 ? 9.802 2.783 -21.947 1.00 95.56 235 LYS A C 1
ATOM 1871 O O . LYS A 1 235 ? 8.945 2.440 -21.142 1.00 95.56 235 LYS A O 1
ATOM 1876 N N . TYR A 1 236 ? 10.884 2.049 -22.199 1.00 94.81 236 TYR A N 1
ATOM 1877 C CA . TYR A 1 236 ? 11.192 0.817 -21.479 1.00 94.81 236 TYR A CA 1
ATOM 1878 C C . TYR A 1 236 ? 11.475 1.072 -19.993 1.00 94.81 236 TYR A C 1
ATOM 1880 O O . TYR A 1 236 ? 10.927 0.366 -19.149 1.00 94.81 236 TYR A O 1
ATOM 1888 N N . GLU A 1 237 ? 12.285 2.082 -19.661 1.00 95.56 237 GLU A N 1
ATOM 1889 C CA . GLU A 1 237 ? 12.545 2.447 -18.261 1.00 95.56 237 GLU A CA 1
ATOM 1890 C C . GLU A 1 237 ? 11.281 2.970 -17.559 1.00 95.56 237 GLU A C 1
ATOM 1892 O O . GLU A 1 237 ? 11.009 2.567 -16.429 1.00 95.56 237 GLU A O 1
ATOM 1897 N N . ASP A 1 238 ? 10.462 3.777 -18.242 1.00 95.19 238 ASP A N 1
ATOM 1898 C CA . ASP A 1 238 ? 9.176 4.254 -17.712 1.00 95.19 238 ASP A CA 1
ATOM 1899 C C . ASP A 1 238 ? 8.232 3.069 -17.409 1.00 95.19 238 ASP A C 1
ATOM 1901 O O . ASP A 1 238 ? 7.682 2.970 -16.311 1.00 95.19 238 ASP A O 1
ATOM 1905 N N . ALA A 1 239 ? 8.105 2.110 -18.335 1.00 94.94 239 ALA A N 1
ATOM 1906 C CA . ALA A 1 239 ? 7.289 0.906 -18.144 1.00 94.94 239 ALA A CA 1
ATOM 1907 C C . ALA A 1 239 ? 7.837 -0.018 -17.040 1.00 94.94 239 ALA A C 1
ATOM 1909 O O . ALA A 1 239 ? 7.077 -0.668 -16.316 1.00 94.94 239 ALA A O 1
ATOM 1910 N N . LYS A 1 240 ? 9.164 -0.088 -16.888 1.00 95.62 240 LYS A N 1
ATOM 1911 C CA . LYS A 1 240 ? 9.812 -0.829 -15.801 1.00 95.62 240 LYS A CA 1
ATOM 1912 C C . LYS A 1 240 ? 9.487 -0.203 -14.442 1.00 95.62 240 LYS A C 1
ATOM 1914 O O . LYS A 1 240 ? 9.129 -0.938 -13.521 1.00 95.62 240 LYS A O 1
ATOM 1919 N N . LEU A 1 241 ? 9.545 1.125 -14.338 1.00 95.25 241 LEU A N 1
ATOM 1920 C CA . LEU A 1 241 ? 9.170 1.863 -13.132 1.00 95.25 241 LEU A CA 1
ATOM 1921 C C . LEU A 1 241 ? 7.683 1.660 -12.792 1.00 95.25 241 LEU A C 1
ATOM 1923 O O . LEU A 1 241 ? 7.347 1.386 -11.641 1.00 95.25 241 LEU A O 1
ATOM 1927 N N . GLU A 1 242 ? 6.795 1.725 -13.788 1.00 95.31 242 GLU A N 1
ATOM 1928 C CA . GLU A 1 242 ? 5.359 1.466 -13.611 1.00 95.31 242 GLU A CA 1
ATOM 1929 C C . GLU A 1 242 ? 5.098 0.038 -13.100 1.00 95.31 242 GLU A C 1
ATOM 1931 O O . GLU A 1 242 ? 4.322 -0.166 -12.164 1.00 95.31 242 GLU A O 1
ATOM 1936 N N . LYS A 1 243 ? 5.804 -0.963 -13.640 1.00 95.06 243 LYS A N 1
ATOM 1937 C CA . LYS A 1 243 ? 5.723 -2.350 -13.158 1.00 95.06 243 LYS A CA 1
ATOM 1938 C C . LYS A 1 243 ? 6.174 -2.486 -11.700 1.00 95.06 243 LYS A C 1
ATOM 1940 O O . LYS A 1 243 ? 5.536 -3.210 -10.929 1.00 95.06 243 LYS A O 1
ATOM 1945 N N . GLU A 1 244 ? 7.264 -1.829 -11.309 1.00 93.81 244 GLU A N 1
ATOM 1946 C CA . GLU A 1 244 ? 7.740 -1.821 -9.918 1.00 93.81 244 GLU A CA 1
ATOM 1947 C C . GLU A 1 244 ? 6.705 -1.170 -8.985 1.00 93.81 244 GLU A C 1
ATOM 1949 O O . GLU A 1 244 ? 6.376 -1.739 -7.941 1.00 93.81 244 GLU A O 1
ATOM 1954 N N . GLN A 1 245 ? 6.100 -0.051 -9.397 1.00 94.94 245 GLN A N 1
ATOM 1955 C CA . GLN A 1 245 ? 5.019 0.603 -8.651 1.00 94.94 245 GLN A CA 1
ATOM 1956 C C . GLN A 1 245 ? 3.789 -0.300 -8.495 1.00 94.94 245 GLN A C 1
ATOM 1958 O O . GLN A 1 245 ? 3.283 -0.456 -7.382 1.00 94.94 245 GLN A O 1
ATOM 1963 N N . LEU A 1 246 ? 3.336 -0.952 -9.572 1.00 95.19 246 LEU A N 1
ATOM 1964 C CA . LEU A 1 246 ? 2.223 -1.906 -9.516 1.00 95.19 246 LEU A CA 1
ATOM 1965 C C . LEU A 1 246 ? 2.529 -3.092 -8.594 1.00 95.19 246 LEU A C 1
ATOM 1967 O O . LEU A 1 246 ? 1.644 -3.561 -7.881 1.00 95.19 246 LEU A O 1
ATOM 1971 N N . THR A 1 247 ? 3.782 -3.551 -8.559 1.00 93.81 247 THR A N 1
ATOM 1972 C CA . THR A 1 247 ? 4.215 -4.625 -7.653 1.00 93.81 247 THR A CA 1
ATOM 1973 C C . THR A 1 247 ? 4.109 -4.188 -6.188 1.00 93.81 247 THR A C 1
ATOM 1975 O O . THR A 1 247 ? 3.576 -4.935 -5.367 1.00 93.81 247 THR A O 1
ATOM 1978 N N . CYS A 1 248 ? 4.531 -2.963 -5.859 1.00 92.06 248 CYS A N 1
ATOM 1979 C CA . CYS A 1 248 ? 4.365 -2.391 -4.519 1.00 92.06 248 CYS A CA 1
ATOM 1980 C C . CYS A 1 248 ? 2.885 -2.246 -4.128 1.00 9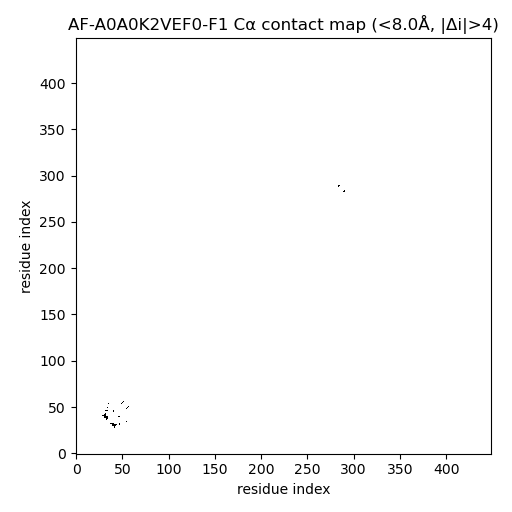2.06 248 CYS A C 1
ATOM 1982 O O . CYS A 1 248 ? 2.499 -2.643 -3.028 1.00 92.06 248 CYS A O 1
ATOM 1984 N N . VAL A 1 249 ? 2.044 -1.732 -5.033 1.00 94.69 249 VAL A N 1
ATOM 1985 C CA . VAL A 1 249 ? 0.595 -1.591 -4.797 1.00 94.69 249 VAL A CA 1
ATOM 1986 C C . VAL A 1 249 ? -0.064 -2.954 -4.565 1.00 94.69 249 VAL A C 1
ATOM 1988 O O . VAL A 1 249 ? -0.877 -3.093 -3.649 1.00 94.69 249 VAL A O 1
ATOM 1991 N N . ASN A 1 250 ? 0.305 -3.976 -5.341 1.00 92.50 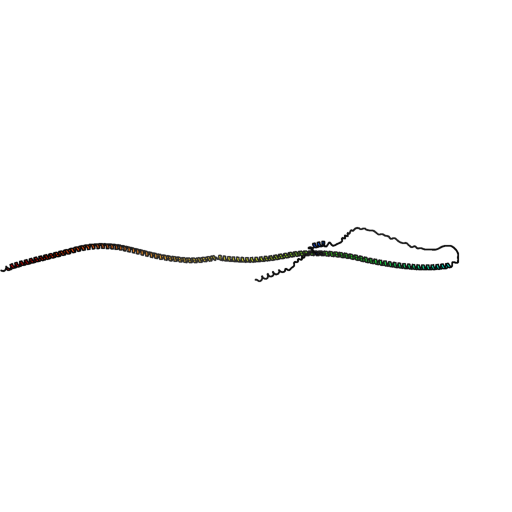250 ASN A N 1
ATOM 1992 C CA . ASN A 1 250 ? -0.198 -5.336 -5.148 1.00 92.50 250 ASN A CA 1
ATOM 1993 C C . ASN A 1 250 ? 0.217 -5.907 -3.789 1.00 92.50 250 ASN A C 1
ATOM 1995 O O . ASN A 1 250 ? -0.631 -6.445 -3.083 1.00 92.50 250 ASN A O 1
ATOM 1999 N N . PHE A 1 251 ? 1.469 -5.712 -3.371 1.00 95.19 251 PHE A N 1
ATOM 2000 C CA . PHE A 1 251 ? 1.929 -6.144 -2.050 1.00 95.19 251 PHE A CA 1
ATOM 2001 C C . PHE A 1 251 ? 1.148 -5.469 -0.906 1.00 95.19 251 PHE A C 1
ATOM 2003 O O . PHE A 1 251 ? 0.756 -6.117 0.068 1.00 95.19 251 PHE A O 1
ATOM 2010 N N . GLU A 1 252 ? 0.867 -4.166 -1.011 1.00 95.19 252 GLU A N 1
ATOM 2011 C CA . GLU A 1 252 ? 0.023 -3.470 -0.031 1.00 95.19 252 GLU A CA 1
ATOM 2012 C C . GLU A 1 252 ? -1.421 -3.982 -0.027 1.00 95.19 252 GLU A C 1
ATOM 2014 O O . GLU A 1 252 ? -2.034 -4.088 1.043 1.00 95.19 252 GLU A O 1
ATOM 2019 N N . LYS A 1 253 ? -1.966 -4.308 -1.204 1.00 95.44 253 LYS A N 1
ATOM 2020 C CA . LYS A 1 253 ? -3.297 -4.902 -1.344 1.00 95.44 253 LYS A CA 1
ATOM 2021 C C . LYS A 1 253 ? -3.356 -6.278 -0.680 1.00 95.44 253 LYS A C 1
ATOM 2023 O O . LYS A 1 253 ? -4.241 -6.481 0.144 1.00 95.44 253 LYS A O 1
ATOM 2028 N N . GLU A 1 254 ? -2.394 -7.159 -0.945 1.00 95.06 254 GLU A N 1
ATOM 2029 C CA . GLU A 1 254 ? -2.284 -8.484 -0.313 1.00 95.06 254 GLU A CA 1
ATOM 2030 C C . GLU A 1 254 ? -2.170 -8.373 1.214 1.00 95.06 254 GLU A C 1
ATOM 2032 O O . GLU A 1 254 ? -2.827 -9.099 1.963 1.00 95.06 254 GLU A O 1
ATOM 2037 N N . LYS A 1 255 ? -1.392 -7.402 1.710 1.00 95.44 255 LYS A N 1
ATOM 2038 C CA . LYS A 1 255 ? -1.288 -7.132 3.150 1.00 95.44 255 LYS A CA 1
ATOM 2039 C C . LYS A 1 255 ? -2.628 -6.694 3.751 1.00 95.44 255 LYS A C 1
ATOM 2041 O O . LYS A 1 255 ? -2.983 -7.144 4.845 1.00 95.44 255 LYS A O 1
ATOM 2046 N N . LYS A 1 256 ? -3.365 -5.809 3.068 1.00 96.06 256 LYS A N 1
ATOM 2047 C CA . LYS A 1 256 ? -4.706 -5.375 3.495 1.00 96.06 256 LYS A CA 1
ATOM 2048 C C . LYS A 1 256 ? -5.696 -6.536 3.462 1.00 96.06 256 LYS A C 1
ATOM 2050 O O . LYS A 1 256 ? -6.426 -6.708 4.433 1.00 96.06 256 LYS A O 1
ATOM 2055 N N . GLU A 1 257 ? -5.672 -7.349 2.413 1.00 95.25 257 GLU A N 1
ATOM 2056 C CA . GLU A 1 257 ? -6.504 -8.545 2.262 1.00 95.25 257 GLU A CA 1
ATOM 2057 C C . GLU A 1 257 ? -6.267 -9.529 3.413 1.00 95.25 257 GLU A C 1
ATOM 2059 O O . GLU A 1 257 ? -7.204 -9.838 4.144 1.00 95.25 257 GLU A O 1
ATOM 2064 N N . SER A 1 258 ? -5.007 -9.862 3.713 1.00 95.75 258 SER A N 1
ATOM 2065 C CA . SER A 1 258 ? -4.656 -10.706 4.865 1.00 95.75 258 SER A CA 1
ATOM 2066 C C . SER A 1 258 ? -5.123 -10.118 6.206 1.00 95.75 258 SER A C 1
ATOM 2068 O O . SER A 1 258 ? -5.538 -10.850 7.108 1.00 95.75 258 SER A O 1
ATOM 2070 N N . SER A 1 259 ? -5.080 -8.789 6.370 1.00 96.75 259 SER A N 1
ATOM 2071 C CA . SER A 1 259 ? -5.589 -8.141 7.588 1.00 96.75 259 SER A CA 1
ATOM 2072 C C . SER A 1 259 ? -7.113 -8.239 7.710 1.00 96.75 259 SER A C 1
ATOM 2074 O O . SER A 1 259 ? -7.622 -8.521 8.795 1.00 96.75 259 SER A O 1
ATOM 2076 N N . LEU A 1 260 ? -7.834 -8.067 6.599 1.00 95.94 260 LEU A N 1
ATOM 2077 C CA . LEU A 1 260 ? -9.290 -8.168 6.555 1.00 95.94 260 LEU A CA 1
ATOM 2078 C C . LEU A 1 260 ? -9.748 -9.611 6.772 1.00 95.94 260 LEU A C 1
ATOM 2080 O O . LEU A 1 260 ? -10.698 -9.831 7.517 1.00 95.94 260 LEU A O 1
ATOM 2084 N N . GLU A 1 261 ? -9.048 -10.599 6.215 1.00 96.38 261 GLU A N 1
ATOM 2085 C CA . GLU A 1 261 ? -9.322 -12.021 6.462 1.00 96.38 261 GLU A CA 1
ATOM 2086 C C . GLU A 1 261 ? -9.186 -12.395 7.943 1.00 96.38 261 GLU A C 1
ATOM 2088 O O . GLU A 1 261 ? -10.017 -13.139 8.475 1.00 96.38 261 GLU A O 1
ATOM 2093 N N . LYS A 1 262 ? -8.178 -11.847 8.638 1.00 96.44 262 LYS A N 1
ATOM 2094 C CA . LYS A 1 262 ? -8.022 -12.029 10.090 1.00 96.44 262 LYS A CA 1
ATOM 2095 C C . LYS A 1 262 ? -9.197 -11.431 10.859 1.00 96.44 262 LYS A C 1
ATOM 2097 O O . LYS A 1 262 ? -9.767 -12.120 11.700 1.00 96.44 262 LYS A O 1
ATOM 2102 N N . ILE A 1 263 ? -9.599 -10.202 10.526 1.00 96.06 263 ILE A N 1
ATOM 2103 C CA . ILE A 1 263 ? -10.751 -9.532 11.154 1.00 96.06 263 ILE A CA 1
ATOM 2104 C C . ILE A 1 263 ? -12.041 -10.327 10.909 1.00 96.06 263 ILE A C 1
ATOM 2106 O O . ILE A 1 263 ? -12.808 -10.562 11.839 1.00 96.06 263 ILE A O 1
ATOM 2110 N N . ILE A 1 264 ? -12.277 -10.796 9.680 1.00 95.75 264 ILE A N 1
ATOM 2111 C CA . ILE A 1 264 ? -13.445 -11.624 9.342 1.00 95.75 264 ILE A CA 1
ATOM 2112 C C . ILE A 1 264 ? -13.438 -12.927 10.151 1.00 95.75 264 ILE A C 1
ATOM 2114 O O . ILE A 1 264 ? -14.485 -13.344 10.649 1.00 95.75 264 ILE A O 1
ATOM 2118 N N . SER A 1 265 ? -12.277 -13.567 10.298 1.00 95.44 265 SER A N 1
ATOM 2119 C CA . SER A 1 265 ? -12.138 -14.804 1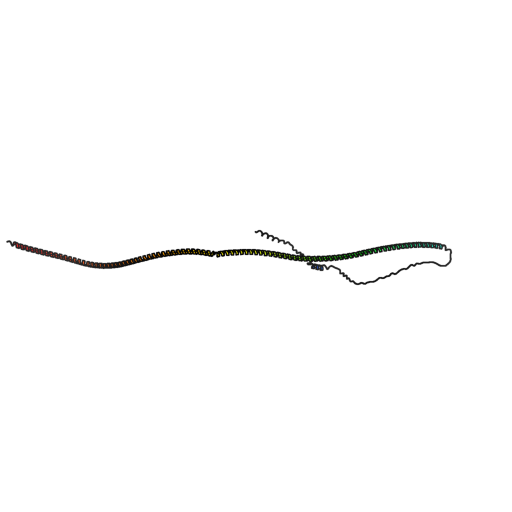1.076 1.00 95.44 265 SER A CA 1
ATOM 2120 C C . SER A 1 265 ? -12.440 -14.580 12.560 1.00 95.44 265 SER A C 1
ATOM 2122 O O . SER A 1 265 ? -13.168 -15.367 13.167 1.00 95.44 265 SER A O 1
ATOM 2124 N N . GLU A 1 266 ? -11.948 -13.480 13.130 1.00 97.12 266 GLU A N 1
ATOM 2125 C CA . GLU A 1 266 ? -12.214 -13.097 14.518 1.00 97.12 266 GLU A CA 1
ATOM 2126 C C . GLU A 1 266 ? -13.699 -12.787 14.751 1.00 97.12 266 GLU A C 1
ATOM 2128 O O . GLU A 1 266 ? -14.307 -13.335 15.672 1.00 97.12 266 GLU A O 1
ATOM 2133 N N . LEU A 1 267 ? -14.323 -11.998 13.870 1.00 96.31 267 LEU A N 1
ATOM 2134 C CA . LEU A 1 267 ? -15.754 -11.690 13.945 1.00 96.31 267 LEU A CA 1
ATOM 2135 C C . LEU A 1 267 ? -16.621 -12.951 13.838 1.00 96.31 267 LEU A C 1
ATOM 2137 O O . LEU A 1 267 ? -17.574 -13.109 14.600 1.00 96.31 267 LEU A O 1
ATOM 2141 N N . ARG A 1 268 ? -16.278 -13.890 12.946 1.00 96.81 268 ARG A N 1
ATOM 2142 C CA . ARG A 1 268 ? -16.974 -15.187 12.850 1.00 96.81 268 ARG A CA 1
ATOM 2143 C C . ARG A 1 268 ? -16.866 -15.993 14.145 1.00 96.81 268 ARG A C 1
ATOM 2145 O O . ARG A 1 268 ? -17.856 -16.592 14.569 1.00 96.81 268 ARG A O 1
ATOM 2152 N N . SER A 1 269 ? -15.699 -15.983 14.790 1.00 96.19 269 SER A N 1
ATOM 2153 C CA . SER A 1 269 ? -15.509 -16.632 16.091 1.00 96.19 269 SER A CA 1
ATOM 2154 C C . SER A 1 269 ? -16.377 -15.986 17.174 1.00 96.19 269 SER A C 1
ATOM 2156 O O . SER A 1 269 ? -17.014 -16.699 17.946 1.00 96.19 269 SER A O 1
ATOM 2158 N N . GLN A 1 270 ? -16.447 -14.651 17.216 1.00 96.50 270 GLN A N 1
ATOM 2159 C CA . GLN A 1 270 ? -17.275 -13.920 18.185 1.00 96.50 270 GLN A CA 1
ATOM 2160 C C . GLN A 1 270 ? -18.775 -14.181 17.991 1.00 96.50 270 GLN A C 1
ATOM 2162 O O . GLN A 1 270 ? -19.496 -14.377 18.972 1.00 96.50 270 GLN A O 1
ATOM 2167 N N . VAL A 1 271 ? -19.246 -14.231 16.739 1.00 95.69 271 VAL A N 1
ATOM 2168 C CA . VAL A 1 271 ? -20.640 -14.586 16.419 1.00 95.69 271 VAL A CA 1
ATOM 2169 C C . VAL A 1 271 ? -20.945 -16.008 16.880 1.00 95.69 271 VAL A C 1
ATOM 2171 O O . VAL A 1 271 ? -21.915 -16.210 17.602 1.00 95.69 271 VAL A O 1
ATOM 2174 N N . THR A 1 272 ? -20.077 -16.970 16.552 1.00 95.88 272 THR A N 1
ATOM 2175 C CA . THR A 1 272 ? -20.251 -18.374 16.964 1.00 95.88 272 THR A CA 1
ATOM 2176 C C . THR A 1 272 ? -20.321 -18.500 18.488 1.00 95.88 272 THR A C 1
ATOM 2178 O O . THR A 1 272 ? -21.189 -19.195 19.014 1.00 95.88 272 THR A O 1
ATOM 2181 N N . GLN A 1 273 ? -19.445 -17.797 19.212 1.00 96.75 273 GLN A N 1
ATOM 2182 C CA . GLN A 1 273 ? -19.450 -17.785 20.676 1.00 96.75 273 GLN A CA 1
ATOM 2183 C C . GLN A 1 273 ? -20.747 -17.184 21.234 1.00 96.75 273 GLN A C 1
ATOM 2185 O O . GLN A 1 273 ? -21.383 -17.776 22.103 1.00 96.75 273 GLN A O 1
ATOM 2190 N N . SER A 1 274 ? -21.181 -16.045 20.692 1.00 95.75 274 SER A N 1
ATOM 2191 C CA . SER A 1 274 ? -22.419 -15.381 21.115 1.00 95.75 274 SER A CA 1
ATOM 2192 C C . SER A 1 274 ? -23.653 -16.246 20.846 1.00 95.75 274 SER A C 1
ATOM 2194 O O . SER A 1 274 ? -24.572 -16.287 21.660 1.00 95.75 274 SER A O 1
ATOM 2196 N N . GLU A 1 275 ? -23.684 -16.976 19.728 1.00 95.69 275 GLU A N 1
ATOM 2197 C CA . GLU A 1 275 ? -24.749 -17.932 19.417 1.00 95.69 275 GLU A CA 1
ATOM 2198 C C . GLU A 1 275 ? -24.759 -19.123 20.379 1.00 95.69 275 GLU A C 1
ATOM 2200 O O . GLU A 1 275 ? -25.836 -19.547 20.809 1.00 95.69 275 GLU A O 1
ATOM 2205 N N . GLN A 1 276 ? -23.584 -19.637 20.754 1.00 95.88 276 GLN A N 1
ATOM 2206 C CA . GLN A 1 276 ? -23.466 -20.687 21.766 1.00 95.88 276 GLN A CA 1
ATOM 2207 C C . GLN A 1 276 ? -23.958 -20.210 23.131 1.00 95.88 276 GLN A C 1
ATOM 2209 O O . GLN A 1 276 ? -24.735 -20.915 23.774 1.00 95.88 276 GLN A O 1
ATOM 2214 N N . ASP A 1 277 ? -23.548 -19.020 23.566 1.00 94.88 277 ASP A N 1
ATOM 2215 C CA . ASP A 1 277 ? -23.948 -18.469 24.861 1.00 94.88 277 ASP A CA 1
ATOM 2216 C C . ASP A 1 277 ? -25.440 -18.122 24.885 1.00 94.88 277 ASP A C 1
ATOM 2218 O O . ASP A 1 277 ? -26.132 -18.461 25.845 1.00 94.88 277 ASP A O 1
ATOM 2222 N N . ARG A 1 278 ? -25.987 -17.593 23.781 1.00 94.06 278 ARG A N 1
ATOM 2223 C CA . ARG A 1 278 ? -27.440 -17.454 23.593 1.00 94.06 278 ARG A CA 1
ATOM 2224 C C . ARG A 1 278 ? -28.152 -18.801 23.721 1.00 94.06 278 ARG A C 1
ATOM 2226 O O . ARG A 1 278 ? -29.196 -18.876 24.360 1.00 94.06 278 ARG A O 1
ATOM 2233 N N . GLY A 1 279 ? -27.602 -19.859 23.125 1.00 93.88 279 GLY A N 1
ATOM 2234 C CA . GLY A 1 279 ? -28.148 -21.213 23.218 1.00 93.88 279 GLY A CA 1
ATOM 2235 C C . GLY A 1 279 ? -28.116 -21.785 24.638 1.00 93.88 279 GLY A C 1
ATOM 2236 O O . GLY A 1 279 ? -29.069 -22.450 25.038 1.00 93.88 279 GLY A O 1
ATOM 2237 N N . LYS A 1 280 ? -27.056 -21.516 25.413 1.00 93.19 280 LYS A N 1
ATOM 2238 C CA . LYS A 1 280 ? -26.974 -21.903 26.833 1.00 93.19 280 LYS A CA 1
ATOM 2239 C C . LYS A 1 280 ? -28.013 -21.162 27.669 1.00 93.19 280 LYS A C 1
ATOM 2241 O O . LYS A 1 280 ? -28.798 -21.812 28.343 1.00 93.19 280 LYS A O 1
ATOM 2246 N N . LEU A 1 281 ? -28.079 -19.835 27.548 1.00 90.69 281 LEU A N 1
ATOM 2247 C CA . LEU A 1 281 ? -29.043 -19.013 28.286 1.00 90.69 281 LEU A CA 1
ATOM 2248 C C . LEU A 1 281 ? -30.490 -19.392 27.957 1.00 90.69 281 LEU A C 1
ATOM 2250 O O . LEU A 1 281 ? -31.322 -19.475 28.853 1.00 90.69 281 LEU A O 1
ATOM 2254 N N . LEU A 1 282 ? -30.800 -19.668 26.684 1.00 91.00 282 LEU A N 1
ATOM 2255 C CA . LEU A 1 282 ? -32.124 -20.165 26.303 1.00 91.00 282 LEU A CA 1
ATOM 2256 C C . LEU A 1 282 ? -32.446 -21.498 26.982 1.00 91.00 282 LEU A C 1
ATOM 2258 O O . LEU A 1 282 ? -33.556 -21.647 27.479 1.00 91.00 282 LEU A O 1
ATOM 2262 N N . LYS A 1 283 ? -31.488 -22.430 27.068 1.00 88.50 283 LYS A N 1
ATOM 2263 C CA . LYS A 1 283 ? -31.682 -23.690 27.801 1.00 88.50 283 LYS A CA 1
ATOM 2264 C C . LYS A 1 283 ? -31.887 -23.463 29.297 1.00 88.50 283 LYS A C 1
ATOM 2266 O O . LYS A 1 283 ? -32.785 -24.074 29.855 1.00 88.50 283 LYS A O 1
ATOM 2271 N N . GLU A 1 284 ? -31.114 -22.587 29.937 1.00 88.12 284 GLU A N 1
ATOM 2272 C CA . GLU A 1 284 ? -31.285 -22.244 31.362 1.00 88.12 284 GLU A CA 1
ATOM 2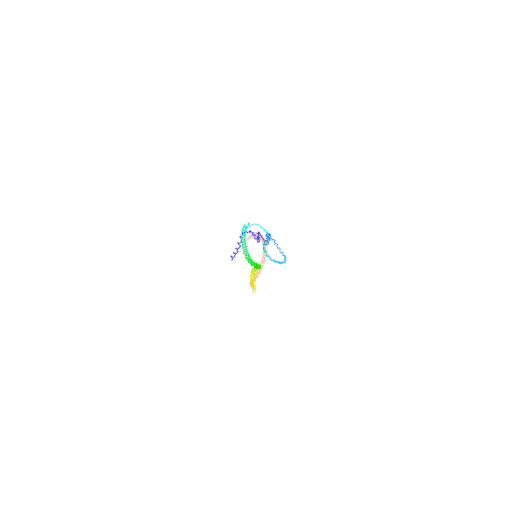273 C C . GLU A 1 284 ? -32.672 -21.629 31.635 1.00 88.12 284 GLU A C 1
ATOM 2275 O O . GLU A 1 284 ? -33.321 -21.949 32.636 1.00 88.12 284 GLU A O 1
ATOM 2280 N N . ILE A 1 285 ? -33.161 -20.790 30.711 1.00 80.00 285 ILE A N 1
ATOM 2281 C CA . ILE A 1 285 ? -34.510 -20.209 30.755 1.00 80.00 285 ILE A CA 1
ATOM 2282 C C . ILE A 1 285 ? -35.587 -21.281 30.528 1.00 80.00 285 ILE A C 1
ATOM 2284 O O . ILE A 1 285 ? -36.559 -21.320 31.278 1.00 80.00 285 ILE A O 1
ATOM 2288 N N . GLU A 1 286 ? -35.436 -22.149 29.522 1.00 81.50 286 GLU A N 1
ATOM 2289 C CA . GLU A 1 286 ? -36.390 -23.227 29.205 1.00 81.50 286 GLU A CA 1
ATOM 2290 C C . GLU A 1 286 ? -36.478 -24.272 30.320 1.00 81.50 286 GLU A C 1
ATOM 2292 O O . GLU A 1 286 ? -37.569 -24.727 30.662 1.00 81.50 286 GLU A O 1
ATOM 2297 N N . LEU A 1 287 ? -35.340 -24.618 30.924 1.00 84.31 287 LEU A N 1
ATOM 2298 C CA . LEU A 1 287 ? -35.270 -25.463 32.115 1.00 84.31 287 LEU A CA 1
ATOM 2299 C C . LEU A 1 287 ? -35.838 -24.753 33.351 1.00 84.31 287 LEU A C 1
ATOM 2301 O O . LEU A 1 287 ? -36.078 -25.398 34.373 1.00 84.31 287 LEU A O 1
ATOM 2305 N N . GLY A 1 288 ? -36.063 -23.438 33.262 1.00 80.62 288 GLY A N 1
ATOM 2306 C CA . GLY A 1 288 ? -36.566 -22.618 34.348 1.00 80.62 288 GLY A CA 1
ATOM 2307 C C . GLY A 1 288 ? -35.674 -22.718 35.576 1.00 80.62 288 GLY A C 1
ATOM 2308 O O . GLY A 1 288 ? -36.193 -22.712 36.683 1.00 80.62 288 GLY A O 1
ATOM 2309 N N . GLU A 1 289 ? -34.358 -22.884 35.419 1.00 74.81 289 GLU A N 1
ATOM 2310 C CA . GLU A 1 289 ? -33.467 -23.187 36.549 1.00 74.81 289 GLU A CA 1
ATOM 2311 C C . GLU A 1 289 ? -33.530 -22.084 37.610 1.00 74.81 289 GLU A C 1
ATOM 2313 O O . GLU A 1 289 ? -33.694 -22.374 38.793 1.00 74.81 289 GLU A O 1
ATOM 2318 N N . GLY A 1 290 ? -33.545 -20.814 37.190 1.00 77.06 290 GLY A N 1
ATOM 2319 C CA . GLY A 1 290 ? -33.712 -19.679 38.102 1.00 77.06 290 GLY A CA 1
ATOM 2320 C C . GLY A 1 290 ? -35.082 -19.643 38.793 1.00 77.06 290 GLY A C 1
ATOM 2321 O O . GLY A 1 290 ? -35.165 -19.397 39.996 1.00 77.06 290 GLY A O 1
ATOM 2322 N N . THR A 1 291 ? -36.166 -19.924 38.064 1.00 76.56 291 THR A N 1
ATOM 2323 C CA . THR A 1 291 ? -37.526 -19.963 38.627 1.00 76.56 291 THR A CA 1
ATOM 2324 C C . THR A 1 291 ? -37.737 -21.166 39.542 1.00 76.56 291 THR A C 1
ATOM 2326 O O . THR A 1 291 ? -38.376 -21.024 40.580 1.00 76.56 291 THR A O 1
ATOM 2329 N N . ASN A 1 292 ? -37.171 -22.324 39.207 1.00 79.94 292 ASN A N 1
ATOM 2330 C CA . ASN A 1 292 ? -37.231 -23.545 40.003 1.00 79.94 292 ASN A CA 1
ATOM 2331 C C . ASN A 1 292 ? -36.410 -23.407 41.288 1.00 79.94 292 ASN A C 1
ATOM 2333 O O . ASN A 1 292 ? -36.921 -23.730 42.357 1.00 79.94 292 ASN A O 1
ATOM 2337 N N . MET A 1 293 ? -35.200 -22.838 41.217 1.00 81.19 293 MET A N 1
ATOM 2338 C CA . MET A 1 293 ? -34.406 -22.527 42.411 1.00 81.19 293 MET A CA 1
ATOM 2339 C C . MET A 1 293 ? -35.142 -21.562 43.347 1.00 81.19 293 MET A C 1
ATOM 2341 O O . MET A 1 293 ? -35.238 -21.826 44.545 1.00 81.19 293 MET A O 1
ATOM 2345 N N . ALA A 1 294 ? -35.711 -20.475 42.814 1.00 81.00 294 ALA A N 1
ATOM 2346 C CA . ALA A 1 294 ? -36.486 -19.526 43.614 1.00 81.00 294 ALA A CA 1
ATOM 2347 C C . ALA A 1 294 ? -37.742 -20.175 44.225 1.00 81.00 294 ALA A C 1
ATOM 2349 O O . ALA A 1 294 ? -38.065 -19.941 45.390 1.00 81.00 294 ALA A O 1
ATOM 2350 N N . LEU A 1 295 ? -38.438 -21.021 43.460 1.00 85.12 295 LEU A N 1
ATOM 2351 C CA . LEU A 1 295 ? -39.607 -21.760 43.929 1.00 85.12 295 LEU A CA 1
ATOM 2352 C C . LEU A 1 295 ? -39.245 -22.726 45.063 1.00 85.12 295 LEU A C 1
ATOM 2354 O O . LEU A 1 295 ? -39.965 -22.791 46.058 1.00 85.12 295 LEU A O 1
ATOM 2358 N N . ASP A 1 296 ? -38.155 -23.478 44.929 1.00 87.06 296 ASP A N 1
ATOM 2359 C CA . ASP A 1 296 ? -37.726 -24.441 45.942 1.00 87.06 296 ASP A CA 1
ATOM 2360 C C . ASP A 1 296 ? -37.253 -23.748 47.223 1.00 87.06 296 ASP A C 1
ATOM 2362 O O . ASP A 1 296 ? -37.587 -24.198 48.322 1.00 87.06 296 ASP A O 1
ATOM 2366 N N . GLN A 1 297 ? -36.592 -22.596 47.099 1.00 89.44 297 GLN A N 1
ATOM 2367 C CA . GLN A 1 297 ? -36.236 -21.764 48.246 1.00 89.44 297 GLN A CA 1
ATOM 2368 C C . GLN A 1 297 ? -37.485 -21.236 48.971 1.00 89.44 297 GLN A C 1
ATOM 2370 O O . GLN A 1 297 ? -37.598 -21.380 50.189 1.00 89.44 297 GLN A O 1
ATOM 2375 N N . LEU A 1 298 ? -38.485 -20.744 48.232 1.00 89.94 298 LEU A N 1
ATOM 2376 C CA . LEU A 1 298 ? -39.768 -20.321 48.807 1.00 89.94 298 LEU A CA 1
ATOM 2377 C C . LEU A 1 298 ? -40.542 -21.478 49.454 1.00 89.94 298 LEU A C 1
ATOM 2379 O O . LEU A 1 298 ? -41.178 -21.285 50.492 1.00 89.94 298 LEU A O 1
ATOM 2383 N N . LYS A 1 299 ? -40.506 -22.688 48.877 1.00 90.81 299 LYS A N 1
ATOM 2384 C CA . LYS A 1 299 ? -41.095 -23.882 49.509 1.00 90.81 299 LYS A CA 1
ATOM 2385 C C . LYS A 1 299 ? -40.417 -24.178 50.845 1.00 90.81 299 LYS A C 1
ATOM 2387 O O . LYS A 1 299 ? -41.115 -24.448 51.822 1.00 90.81 299 LYS A O 1
ATOM 2392 N N . GLN A 1 300 ? -39.088 -24.102 50.897 1.00 91.06 300 GLN A N 1
ATOM 2393 C CA . GLN A 1 300 ? -38.317 -24.354 52.112 1.00 91.06 300 GLN A CA 1
ATOM 2394 C C . GLN A 1 300 ? -38.615 -23.315 53.203 1.00 91.06 300 GLN A C 1
ATOM 2396 O O . GLN A 1 300 ? -38.865 -23.692 54.351 1.00 91.06 300 GLN A O 1
ATOM 2401 N N . GLU A 1 301 ? -38.655 -22.028 52.851 1.00 90.81 301 GLU A N 1
ATOM 2402 C CA . GLU A 1 301 ? -39.031 -20.945 53.770 1.00 90.81 301 GLU A CA 1
ATOM 2403 C C . GLU A 1 301 ? -40.466 -21.115 54.286 1.00 90.81 301 GLU A C 1
ATOM 2405 O O . GLU A 1 301 ? -40.702 -21.036 55.493 1.00 90.81 301 GLU A O 1
ATOM 2410 N N . ASN A 1 302 ? -41.423 -21.442 53.411 1.00 90.38 302 ASN A N 1
ATOM 2411 C CA . ASN A 1 302 ? -42.801 -21.726 53.823 1.00 90.38 302 ASN A CA 1
ATOM 2412 C C . ASN A 1 302 ? -42.892 -22.920 54.776 1.00 90.38 302 ASN A C 1
ATOM 2414 O O . ASN A 1 302 ? -43.676 -22.896 55.727 1.00 90.38 302 ASN A O 1
ATOM 2418 N N . GLU A 1 303 ? -42.108 -23.973 54.550 1.00 91.94 303 GLU A N 1
ATOM 2419 C CA . GLU A 1 303 ? -42.098 -25.130 55.439 1.00 91.94 303 GLU A CA 1
ATOM 2420 C C . GLU A 1 303 ? -41.519 -24.777 56.819 1.00 91.94 303 GLU A C 1
ATOM 2422 O O . GLU A 1 303 ? -42.053 -25.211 57.846 1.00 91.94 303 GLU A O 1
ATOM 2427 N N . GLN A 1 304 ? -40.469 -23.952 56.861 1.00 90.56 304 GLN A N 1
ATOM 2428 C CA . GLN A 1 304 ? -39.901 -23.429 58.107 1.00 90.56 304 GLN A CA 1
ATOM 2429 C C . GLN A 1 304 ? -40.898 -22.537 58.854 1.00 90.56 304 GLN A C 1
ATOM 2431 O O . GLN A 1 304 ? -41.156 -22.780 60.036 1.00 90.56 304 GLN A O 1
ATOM 2436 N N . LEU A 1 305 ? -41.523 -21.577 58.168 1.00 91.25 305 LEU A N 1
ATOM 2437 C CA . LEU A 1 305 ? -42.556 -20.713 58.745 1.00 91.25 305 LEU A CA 1
ATOM 2438 C C . LEU A 1 305 ? -43.749 -21.530 59.248 1.00 91.25 305 LEU A C 1
ATOM 2440 O O . LEU A 1 305 ? -44.236 -21.301 60.351 1.00 91.25 305 LEU A O 1
ATOM 2444 N N . SER A 1 306 ? -44.187 -22.544 58.497 1.00 90.81 306 SER A N 1
ATOM 2445 C CA . SER A 1 306 ? -45.265 -23.442 58.924 1.00 90.81 306 SER A CA 1
ATOM 2446 C C . SER A 1 306 ? -44.910 -24.198 60.210 1.00 90.81 306 SER A C 1
ATOM 2448 O O . SER A 1 306 ? -45.748 -24.327 61.108 1.00 90.81 306 SER A O 1
ATOM 2450 N N . LYS A 1 307 ? -43.662 -24.673 60.341 1.00 91.06 307 LYS A N 1
ATOM 2451 C CA . LYS A 1 307 ? -43.162 -25.302 61.576 1.00 91.06 307 LYS A CA 1
ATOM 2452 C C . LYS A 1 307 ? -43.128 -24.305 62.734 1.00 91.06 307 LYS A C 1
ATOM 2454 O O . LYS A 1 307 ? -43.607 -24.639 63.817 1.00 91.06 307 LYS A O 1
ATOM 2459 N N . GLN A 1 308 ? -42.642 -23.088 62.500 1.00 91.25 308 GLN A N 1
ATOM 2460 C CA . GLN A 1 308 ? -42.588 -22.035 63.513 1.00 91.25 308 GLN A CA 1
ATOM 2461 C C . GLN A 1 308 ? -43.989 -21.647 64.000 1.00 91.25 308 GLN A C 1
ATOM 2463 O O . GLN A 1 308 ? -44.232 -21.658 65.203 1.00 91.25 308 GLN A O 1
ATOM 2468 N N . ILE A 1 309 ? -44.943 -21.442 63.086 1.00 90.88 309 ILE A N 1
ATOM 2469 C CA . ILE A 1 309 ? -46.349 -21.165 63.415 1.00 90.88 309 ILE A CA 1
ATOM 2470 C C . ILE A 1 309 ? -46.950 -22.302 64.248 1.00 90.88 309 ILE A C 1
ATOM 2472 O O . ILE A 1 309 ? -47.664 -22.046 65.216 1.00 90.88 309 ILE A O 1
ATOM 2476 N N . LYS A 1 310 ? -46.675 -23.570 63.911 1.00 91.44 310 LYS A N 1
ATOM 2477 C CA . LYS A 1 310 ? -47.155 -24.713 64.710 1.00 91.44 310 LYS A CA 1
ATOM 2478 C C . LYS A 1 310 ? -46.574 -24.705 66.124 1.00 91.44 310 LYS A C 1
ATOM 2480 O O . LYS A 1 310 ? -47.318 -24.935 67.077 1.00 91.44 310 LYS A O 1
ATOM 2485 N N . MET A 1 311 ? -45.277 -24.432 66.261 1.00 90.19 311 MET A N 1
ATOM 2486 C CA . MET A 1 311 ? -44.624 -24.328 67.568 1.00 90.19 311 MET A CA 1
ATOM 2487 C C . MET A 1 311 ? -45.208 -23.178 68.388 1.00 90.19 311 MET A C 1
ATOM 2489 O O . MET A 1 311 ? -45.600 -23.385 69.534 1.00 90.19 311 MET A O 1
ATOM 2493 N N . GLU A 1 312 ? -45.341 -21.999 67.792 1.00 89.19 312 GLU A N 1
ATOM 2494 C CA . GLU A 1 312 ? -45.858 -20.805 68.455 1.00 89.19 312 GLU A CA 1
ATOM 2495 C C . GLU A 1 312 ? -47.327 -20.980 68.852 1.00 89.19 312 GLU A C 1
ATOM 2497 O O . GLU A 1 312 ? -47.686 -20.722 69.996 1.00 89.19 312 GLU A O 1
ATOM 2502 N N . LYS A 1 313 ? -48.153 -21.578 67.982 1.00 91.44 313 LYS A N 1
ATOM 2503 C CA . LYS A 1 313 ? -49.534 -21.960 68.310 1.00 91.44 313 LYS A CA 1
ATOM 2504 C C . LYS A 1 313 ? -49.598 -22.905 69.512 1.00 91.44 313 LYS A C 1
ATOM 2506 O O . LYS A 1 313 ? -50.430 -22.704 70.393 1.00 91.44 313 LYS A O 1
ATOM 2511 N N . SER A 1 314 ? -48.725 -23.914 69.569 1.00 88.25 314 SER A N 1
ATOM 2512 C CA . SER A 1 314 ? -48.670 -24.837 70.712 1.00 88.25 314 SER A CA 1
ATOM 2513 C C . SER A 1 314 ? -48.207 -24.146 72.001 1.00 88.25 314 SER A C 1
ATOM 2515 O O . SER A 1 314 ? -48.759 -24.405 73.070 1.00 88.25 314 SER A O 1
ATOM 2517 N N . ALA A 1 315 ? -47.253 -23.214 71.903 1.00 89.38 315 ALA A N 1
ATOM 2518 C CA . ALA A 1 315 ? -46.764 -22.433 73.033 1.00 89.38 315 ALA A CA 1
ATOM 2519 C C . ALA A 1 315 ? -47.836 -21.468 73.561 1.00 89.38 315 ALA A C 1
ATOM 2521 O O . ALA A 1 315 ? -48.072 -21.422 74.767 1.00 89.38 315 ALA A O 1
ATOM 2522 N N . SER A 1 316 ? -48.533 -20.750 72.674 1.00 88.06 316 SER A N 1
ATOM 2523 C CA . SER A 1 316 ? -49.645 -19.869 73.040 1.00 88.06 316 SER A CA 1
ATOM 2524 C C . SER A 1 316 ? -50.809 -20.638 73.655 1.00 88.06 316 SER A C 1
ATOM 2526 O O . SER A 1 316 ? -51.394 -20.163 74.625 1.00 88.06 316 SER A O 1
ATOM 2528 N N . GLN A 1 317 ? -51.135 -21.828 73.138 1.00 90.81 317 GLN A N 1
ATOM 2529 C CA . GLN A 1 317 ? -52.170 -22.673 73.731 1.00 90.81 317 GLN A CA 1
ATOM 2530 C C . GLN A 1 317 ? -51.791 -23.090 75.156 1.00 90.81 317 GLN A C 1
ATOM 2532 O O . GLN A 1 317 ? -52.593 -22.914 76.070 1.00 90.81 317 GLN A O 1
ATOM 2537 N N . LYS A 1 318 ? -50.555 -23.561 75.361 1.00 89.75 318 LYS A N 1
ATOM 2538 C CA . LYS A 1 318 ? -50.061 -23.938 76.689 1.00 89.75 318 LYS A CA 1
ATOM 2539 C C . LYS A 1 318 ? -50.064 -22.755 77.661 1.00 89.75 318 LYS A C 1
ATOM 2541 O O . LYS A 1 318 ? -50.524 -22.896 78.785 1.00 89.75 318 LYS A O 1
ATOM 2546 N N . LEU A 1 319 ? -49.627 -21.576 77.213 1.00 91.75 319 LEU A N 1
ATOM 2547 C CA . LEU A 1 319 ? -49.693 -20.353 78.017 1.00 91.75 319 LEU A CA 1
ATOM 2548 C C . LEU A 1 319 ? -51.142 -19.990 78.378 1.00 91.75 319 LEU A C 1
ATOM 2550 O O . LEU A 1 319 ? -51.409 -19.592 79.508 1.00 91.75 319 LEU A O 1
ATOM 2554 N N . GLY A 1 320 ? -52.079 -20.142 77.439 1.00 87.44 320 GLY A N 1
ATOM 2555 C CA . GLY A 1 320 ? -53.506 -19.944 77.689 1.00 87.44 320 GLY A CA 1
ATOM 2556 C C . GLY A 1 320 ? -54.059 -20.912 78.738 1.00 87.44 320 GLY A C 1
ATOM 2557 O O . GLY A 1 320 ? -54.772 -20.485 79.643 1.00 87.44 320 GLY A O 1
ATOM 2558 N N . GLU A 1 321 ? -53.694 -22.192 78.660 1.00 90.94 321 GLU A N 1
ATOM 2559 C CA . GLU A 1 321 ? -54.063 -23.217 79.647 1.00 90.94 321 GLU A CA 1
ATOM 2560 C C . GLU A 1 321 ? -53.458 -22.923 81.033 1.00 90.94 321 GLU A C 1
ATOM 2562 O O . GLU A 1 321 ? -54.167 -22.995 82.042 1.00 90.94 321 GLU A O 1
ATOM 2567 N N . ASP A 1 322 ? -52.187 -22.512 81.091 1.00 90.19 322 ASP A N 1
ATOM 2568 C CA . ASP A 1 322 ? -51.496 -22.136 82.330 1.00 90.19 322 ASP A CA 1
ATOM 2569 C C . ASP A 1 322 ? -52.144 -20.904 82.984 1.00 90.19 322 ASP A C 1
ATOM 2571 O O . ASP A 1 322 ? -52.440 -20.916 84.183 1.00 90.19 322 ASP A O 1
ATOM 2575 N N . LEU A 1 323 ? -52.436 -19.861 82.197 1.00 90.94 323 LEU A N 1
ATOM 2576 C CA . LEU A 1 323 ? -53.144 -18.668 82.670 1.00 90.94 323 LEU A CA 1
ATOM 2577 C C . LEU A 1 323 ? -54.559 -19.005 83.142 1.00 90.94 323 LEU A C 1
ATOM 2579 O O . LEU A 1 323 ? -54.979 -18.525 84.192 1.00 90.94 323 LEU A O 1
ATOM 2583 N N . GLN A 1 324 ? -55.285 -19.865 82.426 1.00 91.50 324 GLN A N 1
ATOM 2584 C CA . GLN A 1 324 ? -56.617 -20.310 82.838 1.00 91.50 324 GLN A CA 1
ATOM 2585 C C . GLN A 1 324 ? -56.567 -21.089 84.163 1.00 91.50 324 GLN A C 1
ATOM 2587 O O . GLN A 1 324 ? -57.424 -20.901 85.035 1.00 91.50 324 GLN A O 1
ATOM 2592 N N . SER A 1 325 ? -55.550 -21.936 84.348 1.00 89.62 325 SER A N 1
ATOM 2593 C CA . SER A 1 325 ? -55.300 -22.638 85.611 1.00 89.62 325 SER A CA 1
ATOM 2594 C C . SER A 1 325 ? -54.978 -21.655 86.740 1.00 89.62 325 SER A C 1
ATOM 2596 O O . SER A 1 325 ? -55.525 -21.772 87.840 1.00 89.62 325 SER A O 1
ATOM 2598 N N . GLN A 1 326 ? -54.155 -20.640 86.467 1.00 92.31 326 GLN A N 1
ATOM 2599 C CA . GLN A 1 326 ? -53.809 -19.599 87.434 1.00 92.31 326 GLN A CA 1
ATOM 2600 C C . GLN A 1 326 ? -55.023 -18.747 87.825 1.00 92.31 326 GLN A C 1
ATOM 2602 O O . GLN A 1 326 ? -55.246 -18.527 89.013 1.00 92.31 326 GLN A O 1
ATOM 2607 N N . ILE A 1 327 ? -55.847 -18.333 86.857 1.00 90.06 327 ILE A N 1
ATOM 2608 C CA . ILE A 1 327 ? -57.119 -17.634 87.097 1.00 90.06 327 ILE A CA 1
ATOM 2609 C C . ILE A 1 327 ? -58.034 -18.492 87.972 1.00 90.06 327 ILE A C 1
ATOM 2611 O O . ILE A 1 327 ? -58.636 -17.985 88.914 1.00 90.06 327 ILE A O 1
ATOM 2615 N N . SER A 1 328 ? -58.121 -19.795 87.698 1.00 89.88 328 SER A N 1
ATOM 2616 C CA . SER A 1 328 ? -58.955 -20.713 88.482 1.00 89.88 328 SER A CA 1
ATOM 2617 C C . SER A 1 328 ? -58.473 -20.823 89.933 1.00 89.88 328 SER A C 1
ATOM 2619 O O . SER A 1 328 ? -59.291 -20.728 90.847 1.00 89.88 328 SER A O 1
ATOM 2621 N N . LYS A 1 329 ? -57.155 -20.936 90.157 1.00 90.94 329 LYS A N 1
ATOM 2622 C CA . LYS A 1 329 ? -56.554 -20.932 91.504 1.00 90.94 329 LYS A CA 1
ATOM 2623 C C . LYS A 1 329 ? -56.798 -19.616 92.239 1.00 90.94 329 LYS A C 1
ATOM 2625 O O . LYS A 1 329 ? -57.287 -19.639 93.361 1.00 90.94 329 LYS A O 1
ATOM 2630 N N . LEU A 1 330 ? -56.530 -18.478 91.596 1.00 90.62 330 LEU A N 1
ATOM 2631 C CA . LEU A 1 330 ? -56.750 -17.155 92.190 1.00 90.62 330 LEU A CA 1
ATOM 2632 C C . LEU A 1 330 ? -58.228 -16.909 92.512 1.00 90.62 330 LEU A C 1
ATOM 2634 O O . LEU A 1 330 ? -58.540 -16.353 93.559 1.00 90.62 330 LEU A O 1
ATOM 2638 N N . ASN A 1 331 ? -59.152 -17.347 91.654 1.00 88.25 331 ASN A N 1
ATOM 2639 C CA . ASN A 1 331 ? -60.585 -17.267 91.937 1.00 88.25 331 ASN A CA 1
ATOM 2640 C C . ASN A 1 331 ? -60.975 -18.125 93.143 1.00 88.25 331 ASN A C 1
ATOM 2642 O O . ASN A 1 331 ? -61.803 -17.705 93.951 1.00 88.25 331 ASN A O 1
ATOM 2646 N N . GLN A 1 332 ? -60.378 -19.307 93.290 1.00 90.75 332 GLN A N 1
ATOM 2647 C CA . GLN A 1 332 ? -60.597 -20.151 94.458 1.00 90.75 332 GLN A CA 1
ATOM 2648 C C . GLN A 1 332 ? -60.049 -19.492 95.734 1.00 90.75 332 GLN A C 1
ATOM 2650 O O . GLN A 1 332 ? -60.783 -19.368 96.712 1.00 90.75 332 GLN A O 1
ATOM 2655 N N . GLU A 1 333 ? -58.820 -18.972 95.701 1.00 90.12 333 GLU A N 1
ATOM 2656 C CA . GLU A 1 333 ? -58.226 -18.206 96.807 1.00 90.12 333 GLU A CA 1
ATOM 2657 C C . GLU A 1 333 ? -59.053 -16.959 97.157 1.00 90.12 333 GLU A C 1
ATOM 2659 O O . GLU A 1 333 ? -59.215 -16.621 98.333 1.00 90.12 333 GLU A O 1
ATOM 2664 N N . LEU A 1 334 ? -59.623 -16.284 96.154 1.00 89.50 334 LEU A N 1
ATOM 2665 C CA . LEU A 1 334 ? -60.521 -15.148 96.341 1.00 89.50 334 LEU A CA 1
ATOM 2666 C C . LEU A 1 334 ? -61.807 -15.571 97.058 1.00 89.50 334 LEU A C 1
ATOM 2668 O O . LEU A 1 334 ? -62.230 -14.889 97.991 1.00 89.50 334 LEU A O 1
ATOM 2672 N N . ILE A 1 335 ? -62.425 -16.686 96.655 1.00 89.62 335 ILE A N 1
ATOM 2673 C CA . ILE A 1 335 ? -63.620 -17.237 97.316 1.00 89.62 335 ILE A CA 1
ATOM 2674 C C . ILE A 1 335 ? -63.298 -17.610 98.767 1.00 89.62 335 ILE A C 1
ATOM 2676 O O . ILE A 1 335 ? -64.034 -17.225 99.678 1.00 89.62 335 ILE A O 1
ATOM 2680 N N . GLU A 1 336 ? -62.178 -18.294 98.999 1.00 87.44 336 GLU A N 1
ATOM 2681 C CA . GLU A 1 336 ? -61.721 -18.666 100.339 1.00 87.44 336 GLU A CA 1
ATOM 2682 C C . GLU A 1 336 ? -61.459 -17.428 101.205 1.00 87.44 336 GLU A C 1
ATOM 2684 O O . GLU A 1 336 ? -61.943 -17.345 102.335 1.00 87.44 336 GLU A O 1
ATOM 2689 N N . THR A 1 337 ? -60.771 -16.417 100.675 1.00 84.88 337 THR A N 1
ATOM 2690 C CA . THR A 1 337 ? -60.504 -15.156 101.385 1.00 84.88 337 THR A CA 1
ATOM 2691 C C . THR A 1 337 ? -61.795 -14.405 101.681 1.00 84.88 337 THR A C 1
ATOM 2693 O O . THR A 1 337 ? -61.991 -13.939 102.801 1.00 84.88 337 THR A O 1
ATOM 2696 N N . LYS A 1 338 ? -62.722 -14.344 100.719 1.00 89.31 338 LYS A N 1
ATOM 2697 C CA . LYS A 1 338 ? -64.040 -13.733 100.912 1.00 89.31 338 LYS A CA 1
ATOM 2698 C C . LYS A 1 338 ? -64.824 -14.444 102.016 1.00 89.31 338 LYS A C 1
ATOM 2700 O O . LYS A 1 338 ? -65.418 -13.773 102.855 1.00 89.31 338 LYS A O 1
ATOM 2705 N N . SER A 1 339 ? -64.777 -15.777 102.065 1.00 84.62 339 SER A N 1
ATOM 2706 C CA . SER A 1 339 ? -65.409 -16.557 103.137 1.00 84.62 339 SER A CA 1
ATOM 2707 C C . SER A 1 339 ? -64.768 -16.297 104.507 1.00 84.62 339 SER A C 1
ATOM 2709 O O . SER A 1 339 ? -65.483 -16.087 105.486 1.00 84.62 339 SER A O 1
ATOM 2711 N N . LYS A 1 340 ? -63.431 -16.187 104.572 1.00 87.38 340 LYS A N 1
ATOM 2712 C CA . LYS A 1 340 ? -62.709 -15.798 105.794 1.00 87.38 340 LYS A CA 1
ATOM 2713 C C . LYS A 1 340 ? -63.094 -14.392 106.248 1.00 87.38 340 LYS A C 1
ATOM 2715 O O . LYS A 1 340 ? -63.397 -14.211 107.422 1.00 87.38 340 LYS A O 1
ATOM 2720 N N . CYS A 1 341 ? -63.140 -13.415 105.341 1.00 80.94 341 CYS A N 1
ATOM 2721 C CA . CYS A 1 341 ? -63.572 -12.053 105.660 1.00 80.94 341 CYS A CA 1
ATOM 2722 C C . CYS A 1 341 ? -64.995 -12.013 106.218 1.00 80.94 341 CYS A C 1
ATOM 2724 O O . CYS A 1 341 ? -65.217 -11.310 107.198 1.00 80.94 341 CYS A O 1
ATOM 2726 N N . LEU A 1 342 ? -65.931 -12.777 105.646 1.00 85.19 342 LEU A N 1
ATOM 2727 C CA . LEU A 1 342 ? -67.290 -12.880 106.184 1.00 85.19 342 LEU A CA 1
ATOM 2728 C C . LEU A 1 342 ? -67.279 -13.463 107.603 1.00 85.19 342 LEU A C 1
ATOM 2730 O O . LEU A 1 342 ? -67.801 -12.832 108.511 1.00 85.19 342 LEU A O 1
ATOM 2734 N N . SER A 1 343 ? -66.569 -14.572 107.834 1.00 80.75 343 SER A N 1
ATOM 2735 C CA . SER A 1 343 ? -66.475 -15.172 109.177 1.00 80.75 343 SER A CA 1
ATOM 2736 C C . SER A 1 343 ? -65.830 -14.250 110.224 1.00 80.75 343 SER A C 1
ATOM 2738 O O . SER A 1 343 ? -66.246 -14.223 111.384 1.00 80.75 343 SER A O 1
ATOM 2740 N N . LEU A 1 344 ? -64.824 -13.464 109.821 1.00 85.06 344 LEU A N 1
ATOM 2741 C CA . LEU A 1 344 ? -64.192 -12.464 110.680 1.00 85.06 344 LEU A CA 1
ATOM 2742 C C . LEU A 1 344 ? -65.121 -11.275 110.927 1.00 85.06 344 LEU A C 1
ATOM 2744 O O . LEU A 1 344 ? -65.135 -10.756 112.037 1.00 85.06 344 LEU A O 1
ATOM 2748 N N . SER A 1 345 ? -65.895 -10.858 109.923 1.00 83.25 345 SER A N 1
ATOM 2749 C CA . SER A 1 345 ? -66.915 -9.816 110.061 1.00 83.25 345 SER A CA 1
ATOM 2750 C C . SER A 1 345 ? -67.999 -10.240 111.050 1.00 83.25 345 SER A C 1
ATOM 2752 O O . SER A 1 345 ? -68.343 -9.459 111.932 1.00 83.25 345 SER A O 1
ATOM 2754 N N . ASP A 1 346 ? -68.473 -11.481 110.958 1.00 84.94 346 ASP A N 1
ATOM 2755 C CA . ASP A 1 346 ? -69.460 -12.039 111.887 1.00 84.94 346 ASP A CA 1
ATOM 2756 C C . ASP A 1 346 ? -68.886 -12.131 113.311 1.00 84.94 346 ASP A C 1
ATOM 2758 O O . ASP A 1 346 ? -69.523 -11.703 114.271 1.00 84.94 346 ASP A O 1
ATOM 2762 N N . SER A 1 347 ? -67.637 -12.593 113.454 1.00 79.19 347 SER A N 1
ATOM 2763 C CA . SER A 1 347 ? -66.941 -12.645 114.753 1.00 79.19 347 SER A CA 1
ATOM 2764 C C . SER A 1 347 ? -66.711 -11.251 115.350 1.00 79.19 347 SER A C 1
ATOM 2766 O O . SER A 1 347 ? -66.775 -11.064 116.567 1.00 79.19 347 SER A O 1
ATOM 2768 N N . LEU A 1 348 ? -66.422 -10.258 114.503 1.00 85.00 348 LEU A N 1
ATOM 2769 C CA . LEU A 1 348 ? -66.273 -8.867 114.915 1.00 85.00 348 LEU A CA 1
ATOM 2770 C C . LEU A 1 348 ? -67.606 -8.309 115.412 1.00 85.00 348 LEU A C 1
ATOM 2772 O O . LEU A 1 348 ? -67.619 -7.627 116.435 1.00 85.00 348 LEU A O 1
ATOM 2776 N N . GLU A 1 349 ? -68.708 -8.597 114.723 1.00 83.50 349 GLU A N 1
ATOM 2777 C CA . GLU A 1 349 ? -70.038 -8.148 115.132 1.00 83.50 349 GLU A CA 1
ATOM 2778 C C . GLU A 1 349 ? -70.468 -8.810 116.448 1.00 83.50 349 GLU A C 1
ATOM 2780 O O . GLU A 1 349 ? -70.872 -8.113 117.377 1.00 83.50 349 GLU A O 1
ATOM 2785 N N . GLU A 1 350 ? -70.223 -10.114 116.610 1.00 81.56 350 GLU A N 1
ATOM 2786 C CA . GLU A 1 350 ? -70.426 -10.815 117.886 1.00 81.56 350 GLU A CA 1
ATOM 2787 C C . GLU A 1 350 ? -69.577 -10.191 119.014 1.00 81.56 350 GLU A C 1
ATOM 2789 O O . GLU A 1 350 ? -70.025 -10.035 120.154 1.00 81.56 350 GLU A O 1
ATOM 2794 N N . SER A 1 351 ? -68.337 -9.786 118.713 1.00 74.19 351 SER A N 1
ATOM 2795 C CA . SER A 1 351 ? -67.488 -9.079 119.674 1.00 74.19 351 SER A CA 1
ATOM 2796 C C . SER A 1 351 ? -68.017 -7.679 120.000 1.00 74.19 351 SER A C 1
ATOM 2798 O O . SER A 1 351 ? -67.917 -7.269 121.158 1.00 74.19 351 SER A O 1
ATOM 2800 N N . LYS A 1 352 ? -68.575 -6.939 119.032 1.00 80.88 352 LYS A N 1
ATOM 2801 C CA . LYS A 1 352 ? -69.221 -5.641 119.291 1.00 80.88 352 LYS A CA 1
ATOM 2802 C C . LYS A 1 352 ? -70.443 -5.809 120.184 1.00 80.88 352 LYS A C 1
ATOM 2804 O O . LYS A 1 352 ? -70.578 -5.057 121.145 1.00 80.88 352 LYS A O 1
ATOM 2809 N N . GLU A 1 353 ? -71.280 -6.812 119.936 1.00 81.75 353 GLU A N 1
ATOM 2810 C CA . GLU A 1 353 ? -72.436 -7.117 120.786 1.00 81.75 353 GLU A CA 1
ATOM 2811 C C . GLU A 1 353 ? -72.011 -7.473 122.216 1.00 81.75 353 GLU A C 1
ATOM 2813 O O . GLU A 1 353 ? -72.586 -6.966 123.186 1.00 81.75 353 GLU A O 1
ATOM 2818 N N . LYS A 1 354 ? -70.949 -8.278 122.372 1.00 79.75 354 LYS A N 1
ATOM 2819 C CA . LYS A 1 354 ? -70.351 -8.565 123.688 1.00 79.75 354 LYS A CA 1
ATOM 2820 C C . LYS A 1 354 ? -69.852 -7.296 124.370 1.00 79.75 354 LYS A C 1
ATOM 2822 O O . LYS A 1 354 ? -70.115 -7.118 125.559 1.00 79.75 354 LYS A O 1
ATOM 2827 N N . VAL A 1 355 ? -69.171 -6.408 123.643 1.00 79.25 355 VAL A N 1
ATOM 2828 C CA . VAL A 1 355 ? -68.723 -5.113 124.177 1.00 79.25 355 VAL A CA 1
ATOM 2829 C C . VAL A 1 355 ? -69.918 -4.262 124.597 1.00 79.25 355 VAL A C 1
ATOM 2831 O O . VAL A 1 355 ? -69.916 -3.798 125.728 1.00 79.25 355 VAL A O 1
ATOM 2834 N N . CYS A 1 356 ? -70.971 -4.133 123.786 1.00 74.81 356 CYS A N 1
ATOM 2835 C CA . CYS A 1 356 ? -72.189 -3.410 124.167 1.00 74.81 356 CYS A CA 1
ATOM 2836 C C . CYS A 1 356 ? -72.843 -3.999 125.426 1.00 74.81 356 CYS A C 1
ATOM 2838 O O . CYS A 1 356 ? -73.220 -3.251 126.325 1.00 74.81 356 CYS A O 1
ATOM 2840 N N . SER A 1 357 ? -72.913 -5.329 125.543 1.00 76.12 357 SER A N 1
ATOM 2841 C CA . SER A 1 357 ? -73.404 -5.998 126.754 1.00 76.12 357 SER A CA 1
ATOM 2842 C C . SER A 1 357 ? -72.542 -5.679 127.981 1.00 76.12 357 SER A C 1
ATOM 2844 O O . SER A 1 357 ? -73.071 -5.430 129.067 1.00 76.12 357 SER A O 1
ATOM 2846 N N . ILE A 1 358 ? -71.215 -5.658 127.821 1.00 78.06 358 ILE A N 1
ATOM 2847 C CA . ILE A 1 358 ? -70.275 -5.276 128.881 1.00 78.06 358 ILE A CA 1
ATOM 2848 C C . ILE A 1 358 ? -70.436 -3.797 129.238 1.00 78.06 358 ILE A C 1
ATOM 2850 O O . ILE A 1 358 ? -70.489 -3.487 130.424 1.00 78.06 358 ILE A O 1
ATOM 2854 N N . THR A 1 359 ? -70.565 -2.900 128.259 1.00 78.25 359 THR A N 1
ATOM 2855 C CA . THR A 1 359 ? -70.799 -1.467 128.474 1.00 78.25 359 THR A CA 1
ATOM 2856 C C . THR A 1 359 ? -72.093 -1.243 129.251 1.00 78.25 359 THR A C 1
ATOM 2858 O O . THR A 1 359 ? -72.063 -0.588 130.284 1.00 78.25 359 THR A O 1
ATOM 2861 N N . SER A 1 360 ? -73.203 -1.885 128.873 1.00 74.75 360 SER A N 1
ATOM 2862 C CA . SER A 1 360 ? -74.457 -1.778 129.632 1.00 74.75 360 SER A CA 1
ATOM 2863 C C . SER A 1 360 ? -74.350 -2.346 131.053 1.00 74.75 360 SER A C 1
ATOM 2865 O O . SER A 1 360 ? -74.929 -1.788 131.985 1.00 74.75 360 SER A O 1
ATOM 2867 N N . LYS A 1 361 ? -73.592 -3.435 131.257 1.00 76.38 361 LYS A N 1
ATOM 2868 C CA . LYS A 1 361 ? -73.298 -3.952 132.607 1.00 76.38 361 LYS A CA 1
ATOM 2869 C C . LYS A 1 361 ? -72.435 -2.984 133.410 1.00 76.38 361 LYS A C 1
ATOM 2871 O O . LYS A 1 361 ? -72.665 -2.840 134.606 1.00 76.38 361 LYS A O 1
ATOM 2876 N N . TYR A 1 362 ? -71.455 -2.349 132.773 1.00 79.31 362 TYR A N 1
ATOM 2877 C CA . TYR A 1 362 ? -70.593 -1.349 133.391 1.00 79.31 362 TYR A CA 1
ATOM 2878 C C . TYR A 1 362 ? -71.394 -0.116 133.815 1.00 79.31 362 TYR A C 1
ATOM 2880 O O . TYR A 1 362 ? -71.267 0.307 134.959 1.00 79.31 362 TYR A O 1
ATOM 2888 N N . ASP A 1 363 ? -72.273 0.398 132.955 1.00 79.25 363 ASP A N 1
ATOM 2889 C CA . ASP A 1 363 ? -73.135 1.543 133.265 1.00 79.25 363 ASP A CA 1
ATOM 2890 C C . ASP A 1 363 ? -74.092 1.224 134.423 1.00 79.25 363 ASP A C 1
ATOM 2892 O O . ASP A 1 363 ? -74.226 2.014 135.360 1.00 79.25 363 ASP A O 1
ATOM 2896 N N . ALA A 1 364 ? -74.688 0.025 134.429 1.00 73.25 364 ALA A N 1
ATOM 2897 C CA . ALA A 1 364 ? -75.512 -0.447 135.541 1.00 73.25 364 ALA A CA 1
ATOM 2898 C C . ALA A 1 364 ? -74.707 -0.568 136.849 1.00 73.25 364 ALA A C 1
ATOM 2900 O O . ALA A 1 364 ? -75.184 -0.160 137.908 1.00 73.25 364 ALA A O 1
ATOM 2901 N N . LEU A 1 365 ? -73.471 -1.078 136.777 1.00 73.56 365 LEU A N 1
ATOM 2902 C CA . LEU A 1 365 ? -72.553 -1.160 137.916 1.00 73.56 365 LEU A CA 1
ATOM 2903 C C . LEU A 1 365 ? -72.159 0.226 138.437 1.00 73.56 365 LEU A C 1
ATOM 2905 O O . LEU A 1 365 ? -72.161 0.443 139.651 1.00 73.56 365 LEU A O 1
ATOM 2909 N N . SER A 1 366 ? -71.866 1.167 137.538 1.00 72.88 366 SER A N 1
ATOM 2910 C CA . SER A 1 366 ? -71.566 2.560 137.875 1.00 72.88 366 SER A CA 1
ATOM 2911 C C . SER A 1 366 ? -72.748 3.213 138.594 1.00 72.88 366 SER A C 1
ATOM 2913 O O . SER A 1 366 ? -72.559 3.798 139.658 1.00 72.88 366 SER A O 1
ATOM 2915 N N . ALA A 1 367 ? -73.971 3.015 138.097 1.00 72.69 367 ALA A N 1
ATOM 2916 C CA . ALA A 1 367 ? -75.183 3.510 138.745 1.00 72.69 367 ALA A CA 1
ATOM 2917 C C . ALA A 1 367 ? -75.411 2.877 140.133 1.00 72.69 367 ALA A C 1
ATOM 2919 O O . ALA A 1 367 ? -75.719 3.587 141.089 1.00 72.69 367 ALA A O 1
ATOM 2920 N N . THR A 1 368 ? -75.193 1.563 140.298 1.00 71.06 368 THR A N 1
ATOM 2921 C CA . THR A 1 368 ? -75.282 0.926 141.629 1.00 71.06 368 THR A CA 1
ATOM 2922 C C . THR A 1 368 ? -74.199 1.395 142.594 1.00 71.06 368 THR A C 1
ATOM 2924 O O . THR A 1 368 ? -74.461 1.511 143.788 1.00 71.06 368 THR A O 1
ATOM 2927 N N . LYS A 1 369 ? -72.987 1.693 142.110 1.00 77.75 369 LYS A N 1
ATOM 2928 C CA . LYS A 1 369 ? -71.921 2.269 142.941 1.00 77.75 369 LYS A CA 1
ATOM 2929 C C . LYS A 1 369 ? -72.340 3.637 143.485 1.00 77.75 369 LYS A C 1
ATOM 2931 O O . LYS A 1 369 ? -72.088 3.928 144.652 1.00 77.75 369 LYS A O 1
ATOM 2936 N N . GLU A 1 370 ? -72.974 4.454 142.653 1.00 75.06 370 GLU A N 1
ATOM 2937 C CA . GLU A 1 370 ? -73.441 5.794 143.013 1.00 75.06 370 GLU A CA 1
ATOM 2938 C C . GLU A 1 370 ? -74.619 5.738 144.005 1.00 75.06 370 GLU A C 1
ATOM 2940 O O . GLU A 1 370 ? -74.597 6.438 145.019 1.00 75.06 370 GLU A O 1
ATOM 2945 N N . ASP A 1 371 ? -75.570 4.815 143.809 1.00 75.38 371 ASP A N 1
ATOM 2946 C CA . ASP A 1 371 ? -76.667 4.559 144.758 1.00 75.38 371 ASP A CA 1
ATOM 2947 C C . ASP A 1 371 ? -76.155 4.070 146.125 1.00 75.38 371 ASP A C 1
ATOM 2949 O O . ASP A 1 371 ? -76.552 4.588 147.170 1.00 75.38 371 ASP A O 1
ATOM 2953 N N . VAL A 1 372 ? -75.202 3.131 146.142 1.00 75.19 372 VAL A N 1
ATOM 2954 C CA . VAL A 1 372 ? -74.581 2.648 147.389 1.00 75.19 372 VAL A CA 1
ATOM 2955 C C . VAL A 1 372 ? -73.824 3.768 148.107 1.00 75.19 372 VAL A C 1
ATOM 2957 O O . VAL A 1 372 ? -73.892 3.845 149.335 1.00 75.19 372 VAL A O 1
ATOM 2960 N N . SER A 1 373 ? -73.147 4.658 147.373 1.00 73.69 373 SER A N 1
ATOM 2961 C CA . SER A 1 373 ? -72.471 5.824 147.959 1.00 73.69 373 SER A CA 1
ATOM 2962 C C . SER A 1 373 ? -73.465 6.766 148.649 1.00 73.69 373 SER A C 1
ATOM 2964 O O . SER A 1 373 ? -73.233 7.175 149.785 1.00 73.69 373 SER A O 1
ATOM 2966 N N . LEU A 1 374 ? -74.614 7.042 148.021 1.00 77.06 374 LEU A N 1
ATOM 2967 C CA . LEU A 1 374 ? -75.680 7.862 148.612 1.00 77.06 374 LEU A CA 1
ATOM 2968 C C . LEU A 1 374 ? -76.345 7.183 149.822 1.00 77.06 374 LEU A C 1
ATOM 2970 O O . LEU A 1 374 ? -76.681 7.845 150.811 1.00 77.06 374 LEU A O 1
ATOM 2974 N N . GLN A 1 375 ? -76.516 5.857 149.783 1.00 72.31 375 GLN A N 1
ATOM 2975 C CA . GLN A 1 375 ? -77.009 5.098 150.936 1.00 72.31 375 GLN A CA 1
ATOM 2976 C C . GLN A 1 375 ? -76.044 5.187 152.127 1.00 72.31 375 GLN A C 1
ATOM 2978 O O . GLN A 1 375 ? -76.507 5.322 153.266 1.00 72.31 375 GLN A O 1
ATOM 2983 N N . LEU A 1 376 ? -74.732 5.156 151.875 1.00 73.56 376 LEU A N 1
ATOM 2984 C CA . LEU A 1 376 ? -73.681 5.318 152.883 1.00 73.56 376 LEU A CA 1
ATOM 2985 C C . LEU A 1 376 ? -73.747 6.697 153.555 1.00 73.56 376 LEU A C 1
ATOM 2987 O O . LEU A 1 376 ? -73.866 6.753 154.781 1.00 73.56 376 LEU A O 1
ATOM 2991 N N . ASP A 1 377 ? -73.821 7.778 152.774 1.00 75.12 377 ASP A N 1
ATOM 2992 C CA . ASP A 1 377 ? -73.966 9.148 153.297 1.00 75.12 377 ASP A CA 1
ATOM 2993 C C . ASP A 1 377 ? -75.232 9.302 154.163 1.00 75.12 377 ASP A C 1
ATOM 2995 O O . ASP A 1 377 ? -75.231 9.950 155.219 1.00 75.12 377 ASP A O 1
ATOM 2999 N N . SER A 1 378 ? -76.334 8.656 153.762 1.00 71.38 378 SER A N 1
ATOM 3000 C CA . SER A 1 378 ? -77.579 8.665 154.541 1.00 71.38 378 SER A CA 1
ATOM 3001 C C . SER A 1 378 ? -77.438 7.929 155.884 1.00 71.38 378 SER A C 1
ATOM 3003 O O . SER A 1 378 ? -77.949 8.393 156.908 1.00 71.38 378 SER A O 1
ATOM 3005 N N . LYS A 1 379 ? -76.718 6.798 155.905 1.00 74.31 379 LYS A N 1
ATOM 3006 C CA . LYS A 1 379 ? -76.494 5.973 157.102 1.00 74.31 379 LYS A CA 1
ATOM 3007 C C . LYS A 1 379 ? -75.546 6.664 158.077 1.00 74.31 379 LYS A C 1
ATOM 3009 O O . LYS A 1 379 ? -75.815 6.646 159.279 1.00 74.31 379 LYS A O 1
ATOM 3014 N N . GLU A 1 380 ? -74.496 7.318 157.585 1.00 72.38 380 GLU A N 1
ATOM 3015 C CA . GLU A 1 380 ? -73.580 8.110 158.415 1.00 72.38 380 GLU A CA 1
ATOM 3016 C C . GLU A 1 380 ? -74.304 9.262 159.120 1.00 72.38 380 GLU A C 1
ATOM 3018 O O . GLU A 1 380 ? -74.101 9.489 160.319 1.00 72.38 380 GLU A O 1
ATOM 3023 N N . LYS A 1 381 ? -75.243 9.922 158.432 1.00 74.19 381 LYS A N 1
ATOM 3024 C CA . LYS A 1 381 ? -76.087 10.965 159.030 1.00 74.19 381 LYS A CA 1
ATOM 3025 C C . LYS A 1 381 ? -76.989 10.425 160.148 1.00 74.19 381 LYS A C 1
ATOM 3027 O O . LYS A 1 381 ? -77.086 11.038 161.211 1.00 74.19 381 LYS A O 1
ATOM 3032 N N . VAL A 1 382 ? -77.588 9.245 159.956 1.00 74.62 382 VAL A N 1
ATOM 3033 C CA . VAL A 1 382 ? -78.400 8.572 160.992 1.00 74.62 382 VAL A CA 1
ATOM 3034 C C . VAL A 1 382 ? -77.556 8.200 162.218 1.00 74.62 382 VAL A C 1
ATOM 3036 O O . VAL A 1 382 ? -78.008 8.381 163.351 1.00 74.62 382 VAL A O 1
ATOM 3039 N N . ILE A 1 383 ? -76.324 7.722 162.020 1.00 74.00 383 ILE A N 1
ATOM 3040 C CA . ILE A 1 383 ? -75.397 7.391 163.115 1.00 74.00 383 ILE A CA 1
ATOM 3041 C C . ILE A 1 383 ? -75.000 8.652 163.898 1.00 74.00 383 ILE A C 1
ATOM 3043 O O . ILE A 1 383 ? -74.968 8.628 165.133 1.00 74.00 383 ILE A O 1
ATOM 3047 N N . ALA A 1 384 ? -74.745 9.771 163.213 1.00 72.00 384 ALA A N 1
ATOM 3048 C CA . ALA A 1 384 ? -74.434 11.047 163.858 1.00 72.00 384 ALA A CA 1
ATOM 3049 C C . ALA A 1 384 ? -75.586 11.538 164.760 1.00 72.00 384 ALA A C 1
ATOM 3051 O O . ALA A 1 384 ? -75.352 11.933 165.910 1.00 72.00 384 ALA A O 1
ATOM 3052 N N . ASP A 1 385 ? -76.831 11.430 164.290 1.00 74.19 385 ASP A N 1
ATOM 3053 C CA . ASP A 1 385 ? -78.022 11.800 165.063 1.00 74.19 385 ASP A CA 1
ATOM 3054 C C . ASP A 1 385 ? -78.266 10.861 166.259 1.00 74.19 385 ASP A C 1
ATOM 3056 O O . ASP A 1 385 ? -78.614 11.313 167.359 1.00 74.19 385 ASP A O 1
ATOM 3060 N N . GLN A 1 386 ? -78.031 9.555 166.092 1.00 75.06 386 GLN A N 1
ATOM 3061 C CA . GLN A 1 386 ? -78.118 8.580 167.187 1.00 75.06 386 GLN A CA 1
ATOM 3062 C C . GLN A 1 386 ? -77.062 8.830 168.270 1.00 75.06 386 GLN A C 1
ATOM 3064 O O . GLN A 1 386 ? -77.393 8.805 169.457 1.00 75.06 386 GLN A O 1
ATOM 3069 N N . ASN A 1 387 ? -75.824 9.156 167.889 1.00 72.19 387 ASN A N 1
ATOM 3070 C CA . ASN A 1 387 ? -74.765 9.505 168.840 1.00 72.19 387 ASN A CA 1
ATOM 3071 C C . ASN A 1 387 ? -75.087 10.779 169.635 1.00 72.19 387 ASN A C 1
ATOM 3073 O O . ASN A 1 387 ? -74.761 10.874 170.823 1.00 72.19 387 ASN A O 1
ATOM 3077 N N . LYS A 1 388 ? -75.774 11.747 169.019 1.00 77.56 388 LYS A N 1
ATOM 3078 C CA . LYS A 1 388 ? -76.248 12.953 169.710 1.00 77.56 388 LYS A CA 1
ATOM 3079 C C . LYS A 1 388 ? -77.319 12.620 170.758 1.00 77.56 388 LYS A C 1
ATOM 3081 O O . LYS A 1 388 ? -77.200 13.058 171.903 1.00 77.56 388 LYS A O 1
ATOM 3086 N N . LYS A 1 389 ? -78.296 11.770 170.410 1.00 74.75 389 LYS A N 1
ATOM 3087 C CA . LYS A 1 389 ? -79.310 11.247 171.352 1.00 74.75 389 LYS A CA 1
ATOM 3088 C C . LYS A 1 389 ? -78.697 10.426 172.488 1.00 74.75 389 LYS A C 1
ATOM 3090 O O . LYS A 1 389 ? -79.126 10.552 173.633 1.00 74.75 389 LYS A O 1
ATOM 3095 N N . TYR A 1 390 ? -77.693 9.605 172.187 1.00 75.00 390 TYR A N 1
ATOM 3096 C CA . TYR A 1 390 ? -76.996 8.799 173.187 1.00 75.00 390 TYR A CA 1
ATOM 3097 C C . TYR A 1 390 ? -76.314 9.682 174.245 1.00 75.00 390 TYR A C 1
ATOM 3099 O O . TYR A 1 390 ? -76.502 9.463 175.442 1.00 75.00 390 TYR A O 1
ATOM 3107 N N . LYS A 1 391 ? -75.614 10.749 173.827 1.00 77.19 391 LYS A N 1
ATOM 3108 C CA . LYS A 1 391 ? -74.993 11.716 174.754 1.00 77.19 391 LYS A CA 1
ATOM 3109 C C . LYS A 1 391 ? -76.015 12.441 175.641 1.00 77.19 391 LYS A C 1
ATOM 3111 O O . LYS A 1 391 ? -75.759 12.632 176.830 1.00 77.19 391 LYS A O 1
ATOM 3116 N N . GLU A 1 392 ? -77.181 12.802 175.104 1.00 73.56 392 GLU A N 1
ATOM 3117 C CA . GLU A 1 392 ? -78.277 13.386 175.895 1.00 73.56 392 GLU A CA 1
ATOM 3118 C C . GLU A 1 392 ? -78.845 12.411 176.936 1.00 73.56 392 GLU A C 1
ATOM 3120 O O . GLU A 1 392 ? -79.065 12.790 178.090 1.00 73.56 392 GLU A O 1
ATOM 3125 N N . LEU A 1 393 ? -79.070 11.150 176.555 1.00 75.06 393 LEU A N 1
ATOM 3126 C CA . LEU A 1 393 ? -79.560 10.119 177.475 1.00 75.06 393 LEU A CA 1
ATOM 3127 C C . LEU A 1 393 ? -78.551 9.826 178.589 1.00 75.06 393 LEU A C 1
ATOM 3129 O O . LEU A 1 393 ? -78.944 9.691 179.748 1.00 75.06 393 LEU A O 1
ATOM 3133 N N . GLN A 1 394 ? -77.257 9.806 178.269 1.00 74.06 394 GLN A N 1
ATOM 3134 C CA . GLN A 1 394 ? -76.202 9.587 179.255 1.00 74.06 394 GLN A CA 1
ATOM 3135 C C . GLN A 1 394 ? -76.100 10.740 180.270 1.00 74.06 394 GLN A C 1
ATOM 3137 O O . GLN A 1 394 ? -75.906 10.499 181.462 1.00 74.06 394 GLN A O 1
ATOM 3142 N N . SER A 1 395 ? -76.335 11.987 179.843 1.00 72.38 395 SER A N 1
ATOM 3143 C CA . SER A 1 395 ? -76.448 13.143 180.748 1.00 72.38 395 SER A CA 1
ATOM 3144 C C . SER A 1 395 ? -77.648 13.027 181.704 1.00 72.38 395 SER A C 1
ATOM 3146 O O . SER A 1 395 ? -77.505 13.253 182.910 1.00 72.38 395 SER A O 1
ATOM 3148 N N . LYS A 1 396 ? -78.817 12.601 181.200 1.00 76.00 396 LYS A N 1
ATOM 3149 C CA . LYS A 1 396 ? -80.023 12.380 182.023 1.00 76.00 396 LYS A CA 1
ATOM 3150 C C . LYS A 1 396 ? -79.846 11.240 183.029 1.00 76.00 396 LYS A C 1
ATOM 3152 O O . LYS A 1 396 ? -80.313 11.351 184.162 1.00 76.00 396 LYS A O 1
ATOM 3157 N N . LEU A 1 397 ? -79.155 10.170 182.635 1.00 75.69 397 LEU A N 1
ATOM 3158 C CA . LEU A 1 397 ? -78.856 9.035 183.509 1.00 75.69 397 LEU A CA 1
ATOM 3159 C C . LEU A 1 397 ? -77.965 9.450 184.690 1.00 75.69 397 LEU A C 1
ATOM 3161 O O . LEU A 1 397 ? -78.259 9.097 185.832 1.00 75.69 397 LEU A O 1
ATOM 3165 N N . ASN A 1 398 ? -76.934 10.263 184.443 1.00 76.19 398 ASN A N 1
ATOM 3166 C CA . ASN A 1 398 ? -76.050 10.757 185.502 1.00 76.19 398 ASN A CA 1
ATOM 3167 C C . ASN A 1 398 ? -76.796 11.656 186.504 1.00 76.19 398 ASN A C 1
ATOM 3169 O O . ASN A 1 398 ? -76.652 11.473 187.713 1.00 76.19 398 ASN A O 1
ATOM 3173 N N . GLN A 1 399 ? -77.682 12.542 186.030 1.00 74.19 399 GLN A N 1
ATOM 3174 C CA . GLN A 1 399 ? -78.551 13.334 186.915 1.00 74.19 399 GLN A CA 1
ATOM 3175 C C . GLN A 1 399 ? -79.507 12.469 187.755 1.00 74.19 399 GLN A C 1
ATOM 3177 O O . GLN A 1 399 ? -79.775 12.788 188.916 1.00 74.19 399 GLN A O 1
ATOM 3182 N N . ALA A 1 400 ? -80.045 11.384 187.189 1.00 72.50 400 ALA A N 1
ATOM 3183 C CA . ALA A 1 400 ? -80.915 10.459 187.916 1.00 72.50 400 ALA A CA 1
ATOM 3184 C C . ALA A 1 400 ? -80.145 9.671 188.992 1.00 72.50 400 ALA A C 1
ATOM 3186 O O . ALA A 1 400 ? -80.646 9.501 190.106 1.00 72.50 400 ALA A O 1
ATOM 3187 N N . SER A 1 401 ? -78.912 9.254 188.688 1.00 71.50 401 SER A N 1
ATOM 3188 C CA . SER A 1 401 ? -78.022 8.575 189.637 1.00 71.50 401 SER A CA 1
ATOM 3189 C C . SER A 1 401 ? -77.685 9.462 190.845 1.00 71.50 401 SER A C 1
ATOM 3191 O O . SER A 1 401 ? -77.805 9.023 191.990 1.00 71.50 401 SER A O 1
ATOM 3193 N N . GLU A 1 402 ? -77.367 10.742 190.627 1.00 72.94 402 GLU A N 1
ATOM 3194 C CA . GLU A 1 402 ? -77.108 11.701 191.715 1.00 72.94 402 GLU A CA 1
ATOM 3195 C C . GLU A 1 402 ? -78.346 11.980 192.582 1.00 72.94 402 GLU A C 1
ATOM 3197 O O . GLU A 1 402 ? -78.241 12.084 193.810 1.00 72.94 402 GLU A O 1
ATOM 3202 N N . LYS A 1 403 ? -79.538 12.063 191.971 1.00 74.19 403 LYS A N 1
ATOM 3203 C CA . LYS A 1 403 ? -80.802 12.190 192.716 1.00 74.19 403 LYS A CA 1
ATOM 3204 C C . LYS A 1 403 ? -81.060 10.968 193.601 1.00 74.19 403 LYS A C 1
ATOM 3206 O O . LYS A 1 403 ? -81.431 11.140 194.761 1.00 74.19 403 LYS A O 1
ATOM 3211 N N . ASN A 1 404 ? -80.812 9.758 193.098 1.00 69.88 404 ASN A N 1
ATOM 3212 C CA . ASN A 1 404 ? -80.946 8.528 193.884 1.00 69.88 404 ASN A CA 1
ATOM 3213 C C . ASN A 1 404 ? -79.958 8.467 195.054 1.00 69.88 404 ASN A C 1
ATOM 3215 O O . ASN A 1 404 ? -80.329 8.024 196.140 1.00 69.88 404 ASN A O 1
ATOM 3219 N N . LEU A 1 405 ? -78.732 8.966 194.873 1.00 73.62 405 LEU A N 1
ATOM 3220 C CA . LEU A 1 405 ? -77.748 9.053 195.954 1.00 73.62 405 LEU A CA 1
ATOM 3221 C C . LEU A 1 405 ? -78.224 9.990 197.080 1.00 73.62 405 LEU A C 1
ATOM 3223 O O . LEU A 1 405 ? -78.117 9.644 198.257 1.00 73.62 405 LEU A O 1
ATOM 3227 N N . LYS A 1 406 ? -78.833 11.136 196.736 1.00 73.12 406 LYS A N 1
ATOM 3228 C CA . LYS A 1 406 ? -79.458 12.046 197.718 1.00 73.12 406 LYS A CA 1
ATOM 3229 C C . LYS A 1 406 ? -80.635 11.402 198.458 1.00 73.12 406 LYS A C 1
ATOM 3231 O O . LYS A 1 406 ? -80.697 11.503 199.683 1.00 73.12 406 LYS A O 1
ATOM 3236 N N . ILE A 1 407 ? -81.514 10.693 197.745 1.00 74.19 407 ILE A N 1
ATOM 3237 C CA . ILE A 1 407 ? -82.653 9.971 198.342 1.00 74.19 407 ILE A CA 1
ATOM 3238 C C . ILE A 1 407 ? -82.164 8.855 199.280 1.00 74.19 407 ILE A C 1
ATOM 3240 O O . ILE A 1 407 ? -82.704 8.683 200.373 1.00 74.19 407 ILE A O 1
ATOM 3244 N N . GLY A 1 408 ? -81.110 8.124 198.900 1.00 69.31 408 GLY A N 1
ATOM 3245 C CA . GLY A 1 408 ? -80.495 7.092 199.740 1.00 69.31 408 GLY A CA 1
ATOM 3246 C C . GLY A 1 408 ? -79.965 7.641 201.070 1.00 69.31 408 GLY A C 1
ATOM 3247 O O . GLY A 1 408 ? -80.173 7.031 202.121 1.00 69.31 408 GLY A O 1
ATOM 3248 N N . ILE A 1 409 ? -79.356 8.830 201.049 1.00 74.44 409 ILE A N 1
ATOM 3249 C CA . ILE A 1 409 ? -78.862 9.512 202.256 1.00 74.44 409 ILE A CA 1
ATOM 3250 C C . ILE A 1 409 ? -80.025 9.969 203.158 1.00 74.44 409 ILE A C 1
ATOM 3252 O O . ILE A 1 409 ? -79.951 9.811 204.380 1.00 74.44 409 ILE A O 1
ATOM 3256 N N . GLU A 1 410 ? -81.115 10.495 202.592 1.00 72.56 410 GLU A N 1
ATOM 3257 C CA . GLU A 1 410 ? -82.312 10.875 203.364 1.00 72.56 410 GLU A CA 1
ATOM 3258 C C . GLU A 1 410 ? -83.029 9.668 203.974 1.00 72.56 410 GLU A C 1
ATOM 3260 O O . GLU A 1 410 ? -83.406 9.707 205.149 1.00 72.56 410 GLU A O 1
ATOM 3265 N N . LYS A 1 411 ? -83.143 8.568 203.221 1.00 73.88 411 LYS A N 1
ATOM 3266 C CA . LYS A 1 411 ? -83.692 7.301 203.720 1.00 73.88 411 LYS A CA 1
ATOM 3267 C C . LYS A 1 411 ? -82.892 6.789 204.920 1.00 73.88 411 LYS A C 1
ATOM 3269 O O . LYS A 1 411 ? -83.486 6.403 205.922 1.00 73.88 411 LYS A O 1
ATOM 3274 N N . SER A 1 412 ? -81.561 6.860 204.860 1.00 71.44 412 SER A N 1
ATOM 3275 C CA . SER A 1 412 ? -80.679 6.442 205.959 1.00 71.44 412 SER A CA 1
ATOM 3276 C C . SER A 1 412 ? -80.856 7.308 207.222 1.00 71.44 412 SER A C 1
ATOM 3278 O O . SER A 1 412 ? -80.922 6.794 208.339 1.00 71.44 412 SER A O 1
ATOM 3280 N N . LYS A 1 413 ? -81.062 8.626 207.064 1.00 72.81 413 LYS A N 1
ATOM 3281 C CA . LYS A 1 413 ? -81.401 9.526 208.186 1.00 72.81 413 LYS A CA 1
ATOM 3282 C C . LYS A 1 413 ? -82.769 9.224 208.808 1.00 72.81 413 LYS A C 1
ATOM 3284 O O . LYS A 1 413 ? -82.923 9.358 210.023 1.00 72.81 413 LYS A O 1
ATOM 3289 N N . LEU A 1 414 ? -83.758 8.850 207.994 1.00 75.38 414 LEU A N 1
ATOM 3290 C CA . LEU A 1 414 ? -85.093 8.471 208.468 1.00 75.38 414 LEU A CA 1
ATOM 3291 C C . LEU A 1 414 ? -85.072 7.132 209.215 1.00 75.38 414 LEU A C 1
ATOM 3293 O O . LEU A 1 414 ? -85.666 7.048 210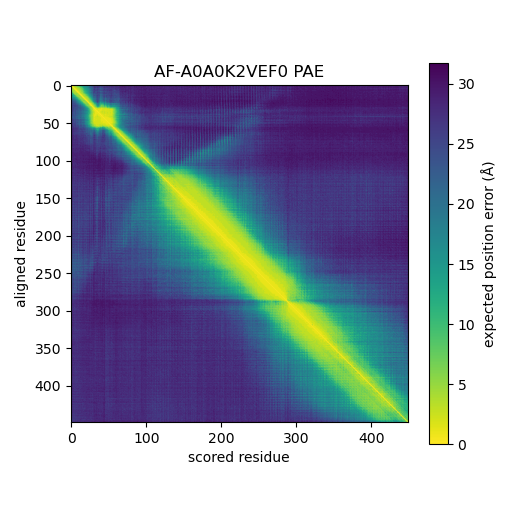.287 1.00 75.38 414 LEU A O 1
ATOM 3297 N N . ILE A 1 415 ? -84.328 6.138 208.716 1.00 73.94 415 ILE A N 1
ATOM 3298 C CA . ILE A 1 415 ? -84.113 4.854 209.405 1.00 73.94 415 ILE A CA 1
ATOM 3299 C C . ILE A 1 415 ? -83.506 5.092 210.796 1.00 73.94 415 ILE A C 1
ATOM 3301 O O . ILE A 1 415 ? -84.067 4.634 211.788 1.00 73.94 415 ILE A O 1
ATOM 3305 N N . GLY A 1 416 ? -82.470 5.932 210.907 1.00 71.62 416 GLY A N 1
ATOM 3306 C CA . GLY A 1 416 ? -81.877 6.267 212.210 1.00 71.62 416 GLY A CA 1
ATOM 3307 C C . GLY A 1 416 ? -82.809 7.038 213.163 1.00 71.62 416 GLY A C 1
ATOM 3308 O O . GLY A 1 416 ? -82.639 6.983 214.383 1.00 71.62 416 GLY A O 1
ATOM 3309 N N . LYS A 1 417 ? -83.819 7.758 212.648 1.00 72.62 417 LYS A N 1
ATOM 3310 C CA . LYS A 1 417 ? -84.882 8.355 213.481 1.00 72.62 417 LYS A CA 1
ATOM 3311 C C . LYS A 1 417 ? -85.876 7.303 213.971 1.00 72.62 417 LYS A C 1
ATOM 3313 O O . LYS A 1 417 ? -86.279 7.366 215.130 1.00 72.62 417 LYS A O 1
ATOM 3318 N N . ILE A 1 418 ? -86.249 6.355 213.112 1.00 73.94 418 ILE A N 1
ATOM 3319 C CA . ILE A 1 418 ? -87.149 5.247 213.455 1.00 73.94 418 ILE A CA 1
ATOM 3320 C C . ILE A 1 418 ? -86.506 4.353 214.518 1.00 73.94 418 ILE A C 1
ATOM 3322 O O . ILE A 1 418 ? -87.161 4.037 215.505 1.00 73.94 418 ILE A O 1
ATOM 3326 N N . GLU A 1 419 ? -85.219 4.027 214.400 1.00 74.88 419 GLU A N 1
ATOM 3327 C CA . GLU A 1 419 ? -84.496 3.235 215.409 1.00 74.88 419 GLU A CA 1
ATOM 3328 C C . GLU A 1 419 ? -84.466 3.927 216.778 1.00 74.88 419 GLU A C 1
ATOM 3330 O O . GLU A 1 419 ? -84.692 3.290 217.805 1.00 74.88 419 GLU A O 1
ATOM 3335 N N . LYS A 1 420 ? -84.266 5.252 216.811 1.00 73.56 420 LYS A N 1
ATOM 3336 C CA . LYS A 1 420 ? -84.318 6.032 218.061 1.00 73.56 420 LYS A CA 1
ATOM 3337 C C . LYS A 1 420 ? -85.714 6.072 218.685 1.00 73.56 420 LYS A C 1
ATOM 3339 O O . LYS A 1 420 ? -85.822 6.114 219.908 1.00 73.56 420 LYS A O 1
ATOM 3344 N N . LEU A 1 421 ? -86.767 6.093 217.868 1.00 73.62 421 LEU A N 1
ATOM 3345 C CA . LEU A 1 421 ? -88.151 6.034 218.348 1.00 73.62 421 LEU A CA 1
ATOM 3346 C C . LEU A 1 421 ? -88.518 4.630 218.831 1.00 73.62 421 LEU A C 1
ATOM 3348 O O . LEU A 1 421 ? -89.138 4.513 219.879 1.00 73.62 421 LEU A O 1
ATOM 3352 N N . THR A 1 422 ? -88.072 3.592 218.124 1.00 73.88 422 THR A N 1
ATOM 3353 C CA . THR A 1 422 ? -88.274 2.183 218.500 1.00 73.88 422 TH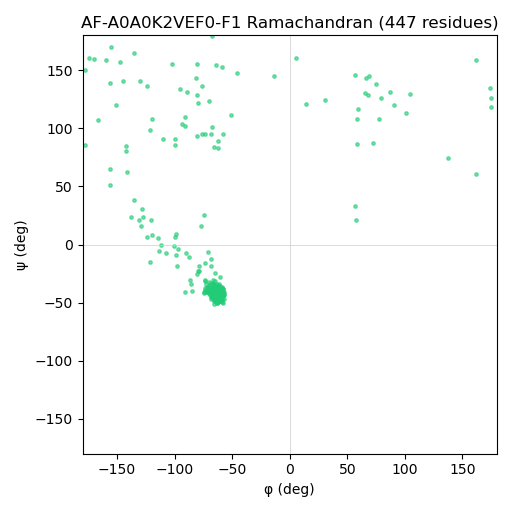R A CA 1
ATOM 3354 C C . THR A 1 422 ? -87.647 1.911 219.863 1.00 73.88 422 THR A C 1
ATOM 3356 O O . THR A 1 422 ? -88.326 1.426 220.754 1.00 73.88 422 THR A O 1
ATOM 3359 N N . LYS A 1 423 ? -86.417 2.391 220.095 1.00 72.81 423 LYS A N 1
ATOM 3360 C CA . LYS A 1 423 ? -85.762 2.297 221.409 1.00 72.81 423 LYS A CA 1
ATOM 3361 C C . LYS A 1 423 ? -86.535 2.998 222.529 1.00 72.81 423 LYS A C 1
ATOM 3363 O O . LYS A 1 423 ? -86.644 2.470 223.622 1.00 72.81 423 LYS A O 1
ATOM 3368 N N . LYS A 1 424 ? -87.110 4.173 222.250 1.00 70.88 424 LYS A N 1
ATOM 3369 C CA . LYS A 1 424 ? -87.963 4.883 223.217 1.00 70.88 424 LYS A CA 1
ATOM 3370 C C . LYS A 1 424 ? -89.252 4.131 223.532 1.00 70.88 424 LYS A C 1
ATOM 3372 O O . LYS A 1 424 ? -89.733 4.226 224.654 1.00 70.88 424 LYS A O 1
ATOM 3377 N N . VAL A 1 425 ? -89.828 3.451 222.543 1.00 71.81 425 VAL A N 1
ATOM 3378 C CA . VAL A 1 425 ? -91.007 2.605 222.744 1.00 71.81 425 VAL A CA 1
ATOM 3379 C C . VAL A 1 425 ? -90.625 1.385 223.577 1.00 71.81 425 VAL A C 1
ATOM 3381 O O . VAL A 1 425 ? -91.304 1.121 224.559 1.00 71.81 425 VAL A O 1
ATOM 3384 N N . ASP A 1 426 ? -89.509 0.725 223.273 1.00 72.56 426 ASP A N 1
ATOM 3385 C CA . ASP A 1 426 ? -89.016 -0.420 224.048 1.00 72.56 426 ASP A CA 1
ATOM 3386 C C . ASP A 1 426 ? -88.708 -0.041 225.506 1.00 72.56 426 ASP A C 1
ATOM 3388 O O . ASP A 1 426 ? -89.070 -0.775 226.423 1.00 72.56 426 ASP A O 1
ATOM 3392 N N . ASP A 1 427 ? -88.108 1.131 225.743 1.00 71.06 427 ASP A N 1
ATOM 3393 C CA . ASP A 1 427 ? -87.827 1.635 227.094 1.00 71.06 427 ASP A CA 1
ATOM 3394 C C . ASP A 1 427 ? -89.122 1.964 227.872 1.00 71.06 427 ASP A C 1
ATOM 3396 O O . ASP A 1 427 ? -89.196 1.752 229.084 1.00 71.06 427 ASP A O 1
ATOM 3400 N N . LEU A 1 428 ? -90.167 2.447 227.185 1.00 70.19 428 LEU A N 1
ATOM 3401 C CA . LEU A 1 428 ? -91.488 2.687 227.781 1.00 70.19 428 LEU A CA 1
ATOM 3402 C C . LEU A 1 428 ? -92.229 1.381 228.089 1.00 70.19 428 LEU A C 1
ATOM 3404 O O . LEU A 1 428 ? -92.843 1.274 229.149 1.00 70.19 428 LEU A O 1
ATOM 3408 N N . VAL A 1 429 ? -92.150 0.395 227.191 1.00 70.06 429 VAL A N 1
ATOM 3409 C CA . VAL A 1 429 ? -92.748 -0.936 227.374 1.00 70.06 429 VAL A CA 1
ATOM 3410 C C . VAL A 1 429 ? -92.111 -1.637 228.571 1.00 70.06 429 VAL A C 1
ATOM 3412 O O . VAL A 1 429 ? -92.830 -2.094 229.453 1.00 70.06 429 VAL A O 1
ATOM 3415 N N . LYS A 1 430 ? -90.779 -1.606 228.684 1.00 67.56 430 LYS A N 1
ATOM 3416 C CA . LYS A 1 430 ? -90.070 -2.169 229.842 1.00 67.56 430 LYS A CA 1
ATOM 3417 C C . LYS A 1 430 ? -90.447 -1.506 231.160 1.00 67.56 430 LYS A C 1
ATOM 3419 O O . LYS A 1 430 ? -90.653 -2.178 232.162 1.00 67.56 430 LYS A O 1
ATOM 3424 N N . SER A 1 431 ? -90.561 -0.180 231.168 1.00 62.06 431 SER A N 1
ATOM 3425 C CA . SER A 1 431 ? -90.947 0.531 232.387 1.00 62.06 431 SER A CA 1
ATOM 3426 C C . SER A 1 431 ? -92.393 0.241 232.790 1.00 62.06 431 SER A C 1
ATOM 3428 O O . SER A 1 431 ? -92.686 0.241 233.984 1.00 62.06 431 SER A O 1
ATOM 3430 N N . MET A 1 432 ? -93.290 0.023 231.823 1.00 60.94 432 MET A N 1
ATOM 3431 C CA . MET A 1 432 ? -94.655 -0.420 232.106 1.00 60.94 432 MET A CA 1
ATOM 3432 C C . MET A 1 432 ? -94.669 -1.823 232.718 1.00 60.94 432 MET A C 1
ATOM 3434 O O . MET A 1 432 ? -95.330 -2.025 233.736 1.00 60.94 432 MET A O 1
ATOM 3438 N N . GLU A 1 433 ? -93.900 -2.754 232.151 1.00 65.62 433 GLU A N 1
ATOM 3439 C CA . GLU A 1 433 ? -93.753 -4.118 232.674 1.00 65.62 433 GLU A CA 1
ATOM 3440 C C . GLU A 1 433 ? -93.216 -4.124 234.117 1.00 65.62 433 GLU A C 1
ATOM 3442 O O . GLU A 1 433 ? -93.722 -4.871 234.955 1.00 65.62 433 GLU A O 1
ATOM 3447 N N . ASP A 1 434 ? -92.282 -3.230 234.462 1.00 59.41 434 ASP A N 1
ATOM 3448 C CA . ASP A 1 434 ? -91.778 -3.100 235.838 1.00 59.41 434 ASP A CA 1
ATOM 3449 C C . ASP A 1 434 ? -92.844 -2.554 236.808 1.00 59.41 434 ASP A C 1
ATOM 3451 O O . ASP A 1 434 ? -92.954 -3.010 237.953 1.00 59.41 434 ASP A O 1
ATOM 3455 N N . THR A 1 435 ? -93.677 -1.606 236.360 1.00 59.16 435 THR A N 1
ATOM 3456 C CA . THR A 1 435 ? -94.801 -1.107 237.173 1.00 59.16 435 THR A CA 1
ATOM 3457 C C . THR A 1 435 ? -95.918 -2.136 237.340 1.00 59.16 435 THR A C 1
ATOM 3459 O O . THR A 1 435 ? -96.544 -2.183 238.399 1.00 59.16 435 THR A O 1
ATOM 3462 N N . GLU A 1 436 ? -96.142 -2.985 236.337 1.00 58.41 436 GLU A N 1
ATOM 3463 C CA . GLU A 1 436 ? -97.116 -4.079 236.378 1.00 58.41 436 GLU A CA 1
ATOM 3464 C C . GLU A 1 436 ? -96.621 -5.233 237.269 1.00 58.41 436 GLU A C 1
ATOM 3466 O O . GLU A 1 436 ? -97.384 -5.782 238.071 1.00 58.41 436 GLU A O 1
ATOM 3471 N N . GLY A 1 437 ? -95.317 -5.526 237.237 1.00 59.28 437 GLY A N 1
ATOM 3472 C CA . GLY A 1 437 ? -94.678 -6.531 238.089 1.00 59.28 437 GLY A CA 1
ATOM 3473 C C . GLY A 1 437 ? -94.767 -6.209 239.582 1.00 59.28 437 GLY A C 1
ATOM 3474 O O . GLY A 1 437 ? -95.132 -7.069 240.385 1.00 59.28 437 GLY A O 1
ATOM 3475 N N . GLN A 1 438 ? -94.518 -4.961 239.978 1.00 55.56 438 GLN A N 1
ATOM 3476 C CA . GLN A 1 438 ? -94.551 -4.608 241.405 1.00 55.56 438 GLN A CA 1
ATOM 3477 C C . GLN A 1 438 ? -95.971 -4.396 241.940 1.00 55.56 438 GLN A C 1
ATOM 3479 O O . GLN A 1 438 ? -96.216 -4.576 243.137 1.00 55.56 438 GLN A O 1
ATOM 3484 N N . LEU A 1 439 ? -96.935 -4.087 241.064 1.00 55.47 439 LEU A N 1
ATOM 3485 C CA . LEU A 1 439 ? -98.351 -4.144 241.424 1.00 55.47 439 LEU A CA 1
ATOM 3486 C C . LEU A 1 439 ? -98.762 -5.582 241.777 1.00 55.47 439 LEU A C 1
ATOM 3488 O O . LEU A 1 439 ? -99.461 -5.788 242.768 1.00 55.47 439 LEU A O 1
ATOM 3492 N N . ASN A 1 440 ? -98.273 -6.570 241.021 1.00 56.06 440 ASN A N 1
ATOM 3493 C CA . ASN A 1 440 ? -98.551 -7.985 241.269 1.00 56.06 440 ASN A CA 1
ATOM 3494 C C . ASN A 1 440 ? -97.890 -8.517 242.547 1.00 56.06 440 ASN A C 1
ATOM 3496 O O . ASN A 1 440 ? -98.503 -9.310 243.262 1.00 56.06 440 ASN A O 1
ATOM 3500 N N . GLU A 1 441 ? -96.704 -8.033 242.916 1.00 55.09 441 GLU A N 1
ATOM 3501 C CA . GLU A 1 441 ? -96.092 -8.427 244.192 1.00 55.09 441 GLU A CA 1
ATOM 3502 C C . GLU A 1 441 ? -96.843 -7.824 245.396 1.00 55.09 441 GLU A C 1
ATOM 3504 O O . GLU A 1 441 ? -97.079 -8.507 246.397 1.00 55.09 441 GLU A O 1
ATOM 3509 N N . LYS A 1 442 ? -97.357 -6.591 245.256 1.00 52.59 442 LYS A N 1
ATOM 3510 C CA . LYS A 1 442 ? -98.287 -5.975 246.222 1.00 52.59 442 LYS A CA 1
ATOM 3511 C C . LYS A 1 442 ? -99.592 -6.760 246.401 1.00 52.59 442 LYS A C 1
ATOM 3513 O O . LYS A 1 442 ? -100.196 -6.677 247.468 1.00 52.59 442 LYS A O 1
ATOM 3518 N N . VAL A 1 443 ? -100.034 -7.500 245.384 1.00 54.16 443 VAL A N 1
ATOM 3519 C CA . VAL A 1 443 ? -101.269 -8.300 245.427 1.00 54.16 443 VAL A CA 1
ATOM 3520 C C . VAL A 1 443 ? -101.021 -9.686 246.027 1.00 54.16 443 VAL A C 1
ATOM 3522 O O . VAL A 1 443 ? -101.871 -10.185 246.764 1.00 54.16 443 VAL A O 1
ATOM 3525 N N . SER A 1 444 ? -99.848 -10.283 245.801 1.00 52.09 444 SER A N 1
ATOM 3526 C CA . SER A 1 444 ? -99.621 -11.684 246.170 1.00 52.09 444 SER A CA 1
ATOM 3527 C C . SER A 1 444 ? -99.330 -11.937 247.656 1.00 52.09 444 SER A C 1
ATOM 3529 O O . SER A 1 444 ? -99.519 -13.062 248.107 1.00 52.09 444 SER A O 1
ATOM 3531 N N . LEU A 1 445 ? -98.925 -10.936 248.447 1.00 47.41 445 LEU A N 1
ATOM 3532 C CA . LEU A 1 445 ? -98.682 -11.118 249.894 1.00 47.41 445 LEU A CA 1
ATOM 3533 C C . LEU A 1 445 ? -99.734 -10.471 250.806 1.00 47.41 445 LEU A C 1
ATOM 3535 O O . LEU A 1 445 ? -99.784 -10.777 251.992 1.00 47.41 445 LEU A O 1
ATOM 3539 N N . MET A 1 446 ? -100.669 -9.694 250.249 1.00 45.81 446 MET A N 1
ATOM 3540 C CA . MET A 1 446 ? -101.924 -9.358 250.940 1.00 45.81 446 MET A CA 1
ATOM 3541 C C . MET A 1 446 ? -102.894 -10.556 251.058 1.00 45.81 446 MET A C 1
ATOM 3543 O O . MET A 1 446 ? -103.909 -10.431 251.736 1.00 45.81 446 MET A O 1
ATOM 3547 N N . GLN A 1 447 ? -102.605 -11.713 250.443 1.00 46.22 447 GLN A N 1
ATOM 3548 C CA . GLN A 1 447 ? -103.468 -12.909 250.470 1.00 46.22 447 GLN A CA 1
ATOM 3549 C C . GLN A 1 447 ? -103.058 -14.000 251.483 1.00 46.22 447 GLN A C 1
ATOM 3551 O O . GLN A 1 447 ? -103.724 -15.030 251.549 1.00 46.22 447 GLN A O 1
ATOM 3556 N N . SER A 1 448 ? -102.055 -13.745 252.331 1.00 36.06 448 SER A N 1
ATOM 3557 C CA . SER A 1 448 ? -101.681 -14.632 253.450 1.00 36.06 448 SER A CA 1
ATOM 3558 C C . SER A 1 448 ? -101.262 -13.805 254.678 1.00 36.06 448 SER A C 1
ATOM 3560 O O . SER A 1 448 ? -100.089 -13.506 254.849 1.00 36.06 448 SER A O 1
ATOM 3562 N N . MET A 1 449 ? -102.161 -13.267 255.509 1.00 42.72 449 MET A N 1
ATOM 3563 C CA . MET A 1 449 ? -102.809 -14.045 256.587 1.00 42.72 449 MET A CA 1
ATOM 3564 C C . MET A 1 449 ? -101.870 -15.032 257.299 1.00 42.72 449 MET A C 1
ATOM 3566 O O . MET A 1 449 ? -101.870 -14.974 258.546 1.00 42.72 449 MET A O 1
#

Radius of gyration: 135.85 Å; Cα contacts (8 Å, |Δi|>4): 31; chains: 1; bounding box: 230×79×422 Å

Mean predicted aligned error: 22.21 Å

InterPro domains:
  IPR013087 Zinc finger C2H2-type [PS00028] (34-55)

pLDDT: mean 76.09, std 20.27, range [29.08, 97.12]

Solvent-accessible surface area (backbone atoms only — not comparable to full-atom values): 26338 Å² total; per-residue (Å²): 144,88,82,83,80,81,79,82,78,81,85,80,84,85,87,86,88,79,94,73,84,83,88,75,84,73,78,79,70,86,47,42,63,39,91,88,79,66,51,77,24,86,37,69,65,59,38,50,54,48,48,56,65,76,64,56,83,72,74,89,73,83,90,76,86,82,82,87,76,88,83,84,91,88,77,88,84,84,91,83,90,81,92,82,90,80,94,84,85,89,84,85,85,81,86,86,86,87,87,87,84,89,88,84,84,89,89,73,99,82,63,69,73,66,53,55,55,52,53,50,55,53,49,51,52,48,50,52,52,52,52,48,50,49,52,51,48,52,52,48,50,53,50,50,52,50,49,51,52,50,50,52,52,49,51,49,52,50,51,52,50,52,49,50,50,53,51,52,53,51,51,51,48,51,50,53,50,53,51,49,53,50,51,51,55,51,50,53,54,50,50,54,51,50,51,53,49,50,54,50,53,52,52,52,50,52,50,50,53,52,51,51,52,52,49,52,53,49,51,52,48,51,52,51,50,52,52,50,51,51,52,52,51,49,53,50,53,52,52,50,51,51,52,54,50,51,51,53,52,49,53,53,48,52,53,49,49,56,52,50,53,50,51,53,53,51,51,52,51,52,51,53,50,52,53,51,50,52,53,49,53,50,47,44,57,74,68,30,49,69,60,49,52,53,50,52,51,51,51,52,50,51,53,51,51,52,51,49,51,52,52,49,52,53,51,53,49,50,50,50,53,52,50,51,51,49,52,51,51,53,52,49,53,48,51,53,49,52,51,50,49,49,55,50,50,53,52,48,48,54,48,48,53,50,47,51,53,50,51,55,50,48,53,53,49,51,52,51,52,51,52,52,51,54,52,48,57,53,51,54,52,52,51,55,54,49,54,53,52,49,56,53,50,53,54,54,50,53,56,51,52,54,52,48,54,52,51,52,54,52,51,51,55,49,50,58,49,50,54,57,49,50,51,54,50,52,55,50,51,53,53,49,51,54,56,53,52,54,53,49,55,63,54,65,59,75,75,63,131

Secondary structure (DSSP, 8-state):
--SSSSSSSSSSSS-----------------EEPTTT--EESSHHHHHHHHHHHTSTT--------------------------------------------------TTSHHHHHHHHHHHHHHHHHHHHHHHHHHHHHHHHHHHHHHHHHHHHHHHHHHHHHHHHHHHHHHHHHHHHHHHHHHHHHHHHHHHHHHHHHHHHHHHHHHHHHHHHHHHHHHHHHHHHHHHHHHHHHHHHHHHHHHHHHHHHHHHHHHHHHHHHHHHHHHHHHHHHHHHHHHHHHHHTTHHHHHHHHHHHHHHHHHHHHHHHHHHHHHHHHHHHHHHHHHHHHHHHHHHHHHHHHHHHHHHHHHHHHHHHHHHHHHHHHHHHHHHHHHHHHHHHHHHHHHHHHHHHHHHHHHHHHHHHHHHHHHHHHHHHHHHHHHHHHHHHHHHHHHHHHHHHHSTT--

Organism: Lepeophtheirus salmonis (NCBI:txid72036)

Sequence (449 aa):
MNTLKSFVRNISERTEDRKVSSTTEVQNVEGFLCPQCMNPFESAEALHFHFNNDHINNDDTPNISMDYGDLEDESLDSRDKQSIYSEGSLQFPKTPSESDKLNGSVSDFSLSQSKLHLSKDECSRCIDLTQEHASQLTALETKVESMNQDLSRKNKEIDDQKHQLSQEVSYLKEIIQSKSDEIIVLKESVEDLKDNKNEFVQSESAKLSELSKKLEETQSLYGSQSKELNVLKKKYEDAKLEKEQLTCVNFEKEKKESSLEKIISELRSQVTQSEQDRGKLLKEIELGEGTNMALDQLKQENEQLSKQIKMEKSASQKLGEDLQSQISKLNQELIETKSKCLSLSDSLEESKEKVCSITSKYDALSATKEDVSLQLDSKEKVIADQNKKYKELQSKLNQASEKNLKIGIEKSKLIGKIEKLTKKVDDLVKSMEDTEGQLNEKVSLMQSM